Protein AF-0000000075188926 (afdb_homodimer)

Secondary structure (DSSP, 8-state):
-----PPPPSSSTTHHHHHHHHHHHHHHHHTT--EEEEHHHHHHHHT-SSPPSEEEEEES-SS--HHHHHHHHHHH-TTTEEEEE-SSTT---EEEEEEEE-TTS-EEEEEEEEE-TTGGGPPP--GGG-EEETTEEE--HHHHHHHHHHHHHHHHT-SSHHHHHHHHHHHHHHHHHHHHHHHHS-HHHHHTGGGHHHHHHTTS-HHHHHHHHHHHHHHHHH-GGGHHHHHHTT-/-----PPPPSSSTTHHHHHHHHHHHHHHHHTT--EEEEHHHHHHHHT-SSPPSEEEEEES-SS--HHHHHHHHHHH-TTTEEEEE-SSTT---EEEEEEEE-TTS-EEEEEEEEE-TTGGGPPP--GGG-EEETTEEE--HHHHHHHHHHHHHHHHT-SSHHHHHHHHHHHHHHHHHHHHHHHHS-HHHHHTGGGHHHHHHTTS-HHHHHHHHHHHHHHHHH-GGGHHHHHHTT-

Sequence (470 aa):
MSPASPVIPALGSRAVVFRAAKEVTRIFREVRYTFAILGSTACYLYGNGRLPNDVDILMSSHTCDLESMKAFLVAKSPNRFYLVDSKTPGATWKVLWYHDRGIKGKLEKTKVDILKPGVLHLPMIFSEAIVDMQGLPVVPMSILLPHKLQGWKDNMNSPITRLRSKQDDDAGDICSLLRIIFEGMSTQEQENSTYWRRFSLERFDEEFRTETERRVRMFCSKFPEQREMWKKLGWMSPASPVIPALGSRAVVFRAAKEVTRIFREVRYTFAILGSTACYLYGNGRLPNDVDILMSSHTCDLESMKAFLVAKSPNRFYLVDSKTPGATWKVLWYHDRGIKGKLEKTKVDILKPGVLHLPMIFSEAIVDMQGLPVVPMSILLPHKLQGWKDNMNSPITRLRSKQDDDAGDICSLLRIIFEGMSTQEQENSTYWRRFSLERFDEEFRTETERR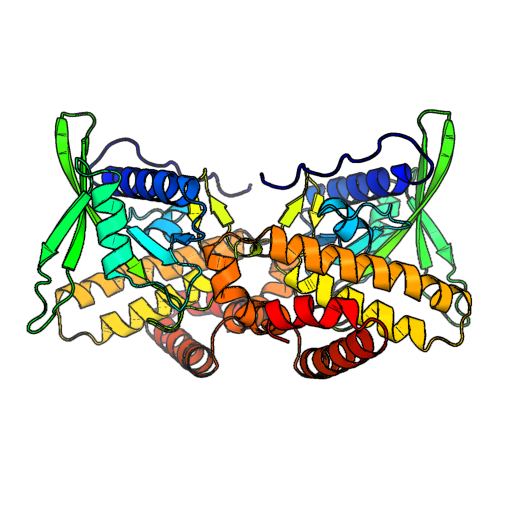VRMFCSKFPEQREMWKKLGW

Foldseek 3Di:
DQPDFADQDQDDQLSQQVVVLVLLLVQCVVVPWDKAWADPCLLVRLPQPDRDQHTEMETLDPPDDQQVSLVSSCVVPVVFKDWACDPPPPDPGTWIKGWDQGPVRDIHMGTYHYHYDPVLQQFRDDPVQWDQRPNGTHGDLLRRLLSLLSLLVVLCPDPDPVSNVCNVVSLSSNLSSLCSVLVSDDPVCLVVQLCQLVVSCVRTDPVSSVVSVVSVVVSCVVVVVCVVSVVSNND/DQPDFADQDQDDQLSQQVVVLVLLLVQCVVVPWDKAWADPCLLVRLPQPDRDQATEMETLDPPDDQQVSLVSSCVVPVVFKDWACDPPPPDPGTWIKGWDQGPVRDIHMGTYHYHYDPVLQQFRDDPVQWDQRPNGTHGDLLRRLLSLLSLLVVLCPDPDPVSNVCNVVSLSSNLSSLCSVLVSDDPVCLVVQLCQLVVSCVRTDPVSSVVSVVSVVVSCVVVVVCVVSVVSNND

InterPro domains:
  IPR043519 Nucleotidyltransferase superfamily [SSF81301] (18-86)

Solvent-accessible surface area (backbone atoms only — not comparable to full-atom values): 25146 Å² total; per-residue (Å²): 121,77,77,73,75,49,79,78,55,83,63,64,88,52,17,44,33,54,53,44,51,50,51,53,48,52,55,33,52,74,71,38,50,54,55,24,28,30,64,52,38,34,42,22,60,73,49,40,85,59,81,33,78,36,37,35,35,38,37,30,30,74,77,65,54,62,69,58,50,50,50,47,50,22,68,75,36,57,87,34,27,48,74,41,78,44,84,54,86,88,53,87,58,65,40,40,34,32,39,48,62,46,93,86,61,47,81,38,66,30,46,46,46,76,44,36,30,63,55,95,60,35,49,79,52,55,73,80,52,46,37,74,54,94,85,39,45,18,55,37,65,51,56,45,53,62,48,43,49,48,52,24,55,58,18,61,72,38,88,48,65,72,41,36,61,43,23,59,56,32,48,50,50,48,55,43,48,55,48,50,54,58,70,67,40,36,68,49,36,52,76,42,23,45,52,44,42,58,62,31,39,40,65,39,55,69,69,57,42,56,49,46,55,52,47,52,53,53,47,28,69,77,38,56,87,48,41,63,60,42,38,50,32,42,91,125,78,74,72,76,51,79,78,54,83,64,64,89,52,18,45,32,54,53,43,51,50,51,52,49,52,54,33,52,74,73,37,48,54,57,23,28,32,64,51,38,35,42,22,58,73,50,39,86,59,80,34,78,36,36,36,33,38,36,29,30,72,77,65,56,61,68,57,52,50,50,48,50,22,70,77,35,58,88,35,26,48,75,41,79,46,84,53,86,89,54,86,56,66,40,40,33,32,40,48,62,45,95,85,60,47,80,38,66,29,46,45,44,77,43,36,30,63,55,94,60,36,49,79,53,57,75,82,55,45,37,74,54,93,86,38,45,17,53,37,65,51,56,44,52,61,48,43,48,48,51,25,56,56,17,63,69,39,88,49,64,73,42,35,62,42,24,59,57,32,49,51,50,48,55,43,47,54,48,48,55,56,71,67,40,34,68,50,35,52,77,41,22,45,52,43,42,58,63,31,40,40,64,38,53,69,67,55,42,57,49,47,55,52,46,51,52,54,47,28,70,75,39,57,88,47,40,62,61,43,38,50,33,42,91

pLDDT: mean 92.43, std 9.14, range [29.17, 98.75]

Radius of gyration: 23.98 Å; Cα contacts (8 Å, |Δi|>4): 780; chains: 2; bounding box: 51×76×61 Å

Structure (mmCIF, N/CA/C/O backbone):
data_AF-0000000075188926-model_v1
#
loop_
_entity.id
_entity.type
_entity.pdbx_description
1 polymer Nucleotidyltransferase
#
loop_
_atom_site.group_PDB
_atom_site.id
_atom_site.type_symbol
_atom_site.label_atom_id
_atom_site.label_alt_id
_atom_site.label_comp_id
_atom_site.label_asym_id
_atom_site.label_entity_id
_atom_site.label_seq_id
_atom_site.pdbx_PDB_ins_code
_atom_site.Cartn_x
_atom_site.Cartn_y
_atom_site.Cartn_z
_atom_site.occupancy
_atom_site.B_iso_or_equiv
_atom_site.auth_seq_id
_atom_site.auth_comp_id
_atom_site.auth_asym_id
_atom_site.auth_atom_id
_atom_site.pdbx_PDB_model_num
ATOM 1 N N . MET A 1 1 ? -17.859 -5.285 10.992 1 29.17 1 MET A N 1
ATOM 2 C CA . MET A 1 1 ? -17.078 -6.438 11.422 1 29.17 1 MET A CA 1
ATOM 3 C C . MET A 1 1 ? -15.953 -6.727 10.43 1 29.17 1 MET A C 1
ATOM 5 O O . MET A 1 1 ? -16.172 -6.766 9.219 1 29.17 1 MET A O 1
ATOM 9 N N . SER A 1 2 ? -14.742 -6.324 10.602 1 39.19 2 SER A N 1
ATOM 10 C CA . SER A 1 2 ? -13.688 -6.766 9.695 1 39.19 2 SER A CA 1
ATOM 11 C C . SER A 1 2 ? -13.883 -8.219 9.281 1 39.19 2 SER A C 1
ATOM 13 O O . SER A 1 2 ? -14.07 -9.094 10.133 1 39.19 2 SER A O 1
ATOM 15 N N . PRO A 1 3 ? -14.453 -8.453 8.117 1 48.66 3 PRO A N 1
ATOM 16 C CA . PRO A 1 3 ? -14.688 -9.883 7.879 1 48.66 3 PRO A CA 1
ATOM 17 C C . PRO A 1 3 ? -13.633 -10.766 8.531 1 48.66 3 PRO A C 1
ATOM 19 O O . PRO A 1 3 ? -12.484 -10.344 8.703 1 48.66 3 PRO A O 1
ATOM 22 N N . ALA A 1 4 ? -14.086 -11.664 9.398 1 54.28 4 ALA A N 1
ATOM 23 C CA . ALA A 1 4 ? -13.258 -12.633 10.109 1 54.28 4 ALA A CA 1
ATOM 24 C C . ALA A 1 4 ? -12.141 -13.164 9.211 1 54.28 4 ALA A C 1
ATOM 26 O O . ALA A 1 4 ? -12.344 -13.391 8.023 1 54.28 4 ALA A O 1
ATOM 27 N N . SER A 1 5 ? -10.883 -12.938 9.562 1 78.5 5 SER A N 1
ATOM 28 C CA . SER A 1 5 ? -9.727 -13.5 8.875 1 78.5 5 SER A CA 1
ATOM 29 C C . SER A 1 5 ? -9.938 -14.977 8.555 1 78.5 5 SER A C 1
ATOM 31 O O . SER A 1 5 ? -10.414 -15.734 9.398 1 78.5 5 SER A O 1
ATOM 33 N N . PRO A 1 6 ? -9.773 -15.305 7.312 1 87.12 6 PRO A N 1
ATOM 34 C CA . PRO A 1 6 ? -9.953 -16.703 6.949 1 87.12 6 PRO A CA 1
ATOM 35 C C . PRO A 1 6 ? -9.07 -17.641 7.773 1 87.12 6 PRO A C 1
ATOM 37 O O . PRO A 1 6 ? -7.973 -17.266 8.195 1 87.12 6 PRO A O 1
ATOM 40 N N . VAL A 1 7 ? -9.586 -18.781 8.031 1 88.88 7 VAL A N 1
ATOM 41 C CA . VAL A 1 7 ? -8.82 -19.781 8.766 1 88.88 7 VAL A CA 1
ATOM 42 C C . VAL A 1 7 ? -7.922 -20.547 7.801 1 88.88 7 VAL A C 1
ATOM 44 O O . VAL A 1 7 ? -8.398 -21.125 6.824 1 88.88 7 VAL A O 1
ATOM 47 N N . ILE A 1 8 ? -6.707 -20.547 8.047 1 91.38 8 ILE A N 1
ATOM 48 C CA . ILE A 1 8 ? -5.77 -21.344 7.254 1 91.38 8 ILE A CA 1
ATOM 49 C C . ILE A 1 8 ? -5.867 -22.812 7.656 1 91.38 8 ILE A C 1
ATOM 51 O O . ILE A 1 8 ? -5.629 -23.156 8.812 1 91.38 8 ILE A O 1
ATOM 55 N N . PRO A 1 9 ? -6.188 -23.562 6.707 1 88.94 9 PRO A N 1
ATOM 56 C CA . PRO A 1 9 ? -6.367 -24.969 7.066 1 88.94 9 PRO A CA 1
ATOM 57 C C . PRO A 1 9 ? -5.059 -25.641 7.473 1 88.94 9 PRO A C 1
ATOM 59 O O . PRO A 1 9 ? -4.031 -25.453 6.82 1 88.94 9 PRO A O 1
ATOM 62 N N . ALA A 1 10 ? -5.168 -26.391 8.438 1 82 10 ALA A N 1
ATOM 63 C CA . ALA A 1 10 ? -4.012 -27.141 8.914 1 82 10 ALA A CA 1
ATOM 64 C C . ALA A 1 10 ? -4.004 -28.547 8.328 1 82 10 ALA A C 1
ATOM 66 O O . ALA A 1 10 ? -2.949 -29.188 8.234 1 82 10 ALA A O 1
ATOM 67 N N . LEU A 1 11 ? -5.238 -28.953 7.98 1 78.06 11 LEU A N 1
ATOM 68 C CA . LEU A 1 11 ? -5.406 -30.312 7.48 1 78.06 11 LEU A CA 1
ATOM 69 C C . LEU A 1 11 ? -6.16 -30.312 6.156 1 78.06 11 LEU A C 1
ATOM 71 O O . LEU A 1 11 ? -6.836 -29.344 5.82 1 78.06 11 LEU A O 1
ATOM 75 N N . GLY A 1 12 ? -6.008 -31.391 5.449 1 76.31 12 GLY A N 1
ATOM 76 C CA . GLY A 1 12 ? -6.688 -31.547 4.172 1 76.31 12 GLY A CA 1
ATOM 77 C C . GLY A 1 12 ? -5.762 -31.406 2.98 1 76.31 12 GLY A C 1
ATOM 78 O O . GLY A 1 12 ? -4.625 -30.938 3.121 1 76.31 12 GLY A O 1
ATOM 79 N N . SER A 1 13 ? -6.328 -31.75 1.878 1 74.75 13 SER A N 1
ATOM 80 C CA . SER A 1 13 ? -5.496 -31.891 0.688 1 74.75 13 SER A CA 1
ATOM 81 C C . SER A 1 13 ? -4.957 -30.547 0.228 1 74.75 13 SER A C 1
ATOM 83 O O . SER A 1 13 ? -3.926 -30.469 -0.442 1 74.75 13 SER A O 1
ATOM 85 N N . ARG A 1 14 ? -5.605 -29.469 0.741 1 89.12 14 ARG A N 1
ATOM 86 C CA . ARG A 1 14 ? -5.137 -28.203 0.214 1 89.12 14 ARG A CA 1
ATOM 87 C C . ARG A 1 14 ? -4.363 -27.422 1.273 1 89.12 14 ARG A C 1
ATOM 89 O O . ARG A 1 14 ? -3.879 -26.312 1.012 1 89.12 14 ARG A O 1
ATOM 96 N N . ALA A 1 15 ? -4.227 -28.047 2.383 1 92.81 15 ALA A N 1
ATOM 97 C CA . ALA A 1 15 ? -3.465 -27.422 3.455 1 92.81 15 ALA A CA 1
ATOM 98 C C . ALA A 1 15 ? -1.998 -27.266 3.07 1 92.81 15 ALA A C 1
ATOM 100 O O . ALA A 1 15 ? -1.325 -26.328 3.527 1 92.81 15 ALA A O 1
ATOM 101 N N . VAL A 1 16 ? -1.572 -28.172 2.186 1 95.44 16 VAL A N 1
ATOM 102 C CA . VAL A 1 16 ? -0.177 -28.188 1.76 1 95.44 16 VAL A CA 1
ATOM 103 C C . VAL A 1 16 ? 0.182 -26.875 1.071 1 95.44 16 VAL A C 1
ATOM 105 O O . VAL A 1 16 ? 1.323 -26.422 1.157 1 95.44 16 VAL A O 1
ATOM 108 N N . VAL A 1 17 ? -0.779 -26.203 0.494 1 97.44 17 VAL A N 1
ATOM 109 C CA . VAL A 1 17 ? -0.563 -24.938 -0.198 1 97.44 17 VAL A CA 1
ATOM 110 C C . VAL A 1 17 ? -0.088 -23.875 0.795 1 97.44 17 VAL A C 1
ATOM 112 O O . VAL A 1 17 ? 0.862 -23.141 0.519 1 97.44 17 VAL A O 1
ATOM 115 N N . PHE A 1 18 ? -0.63 -23.891 1.936 1 96.81 18 PHE A N 1
ATOM 116 C CA . PHE A 1 18 ? -0.297 -22.891 2.938 1 96.81 18 PHE A CA 1
ATOM 117 C C . PHE A 1 18 ? 1.01 -23.234 3.641 1 96.81 18 PHE A C 1
ATOM 119 O O . PHE A 1 18 ? 1.768 -22.344 4.031 1 96.81 18 PHE A O 1
ATOM 126 N N . ARG A 1 19 ? 1.222 -24.484 3.777 1 96.25 19 ARG A N 1
ATOM 127 C CA . ARG A 1 19 ? 2.523 -24.875 4.309 1 96.25 19 ARG A CA 1
ATOM 128 C C . ARG A 1 19 ? 3.645 -24.484 3.352 1 96.25 19 ARG A C 1
ATOM 130 O O . ARG A 1 19 ? 4.707 -24.031 3.787 1 96.25 19 ARG A O 1
ATOM 137 N N . ALA A 1 20 ? 3.357 -24.672 2.076 1 97.69 20 ALA A N 1
ATOM 138 C CA . ALA A 1 20 ? 4.316 -24.234 1.064 1 97.69 20 ALA A CA 1
ATOM 139 C C . ALA A 1 20 ? 4.535 -22.719 1.139 1 97.69 20 ALA A C 1
ATOM 141 O O . ALA A 1 20 ? 5.68 -22.25 1.132 1 97.69 20 ALA A O 1
ATOM 142 N N . ALA A 1 21 ? 3.463 -21.953 1.23 1 98.31 21 ALA A N 1
ATOM 143 C CA . ALA A 1 21 ? 3.535 -20.5 1.317 1 98.31 21 ALA A CA 1
ATOM 144 C C . ALA A 1 21 ? 4.336 -20.062 2.541 1 98.31 21 ALA A C 1
ATOM 146 O O . ALA A 1 21 ? 5.152 -19.141 2.459 1 98.31 21 ALA A O 1
ATOM 147 N N . LYS A 1 22 ? 4.125 -20.734 3.635 1 97.56 22 LYS A N 1
ATOM 148 C CA . LYS A 1 22 ? 4.828 -20.406 4.871 1 97.56 22 LYS A CA 1
ATOM 149 C C . LYS A 1 22 ? 6.32 -20.719 4.75 1 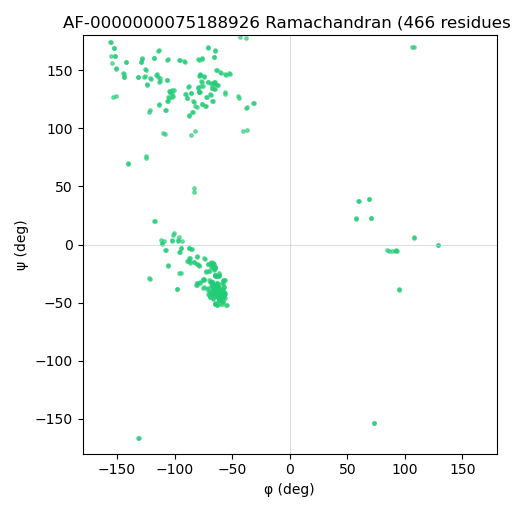97.56 22 LYS A C 1
ATOM 151 O O . LYS A 1 22 ? 7.156 -19.938 5.215 1 97.56 22 LYS A O 1
ATOM 156 N N . GLU A 1 23 ? 6.605 -21.828 4.129 1 97.81 23 GLU A N 1
ATOM 157 C CA . GLU A 1 23 ? 8.008 -22.219 3.973 1 97.81 23 GLU A CA 1
ATOM 158 C C . GLU A 1 23 ? 8.734 -21.25 3.045 1 97.81 23 GLU A C 1
ATOM 160 O O . GLU A 1 23 ? 9.867 -20.844 3.328 1 97.81 23 GLU A O 1
ATOM 165 N N . VAL A 1 24 ? 8.117 -20.875 1.964 1 98.44 24 VAL A N 1
ATOM 166 C CA . VAL A 1 24 ? 8.695 -19.891 1.052 1 98.44 24 VAL A CA 1
ATOM 167 C C . VAL A 1 24 ? 8.922 -18.578 1.791 1 98.44 24 VAL A C 1
ATOM 169 O O . VAL A 1 24 ? 9.984 -17.969 1.661 1 98.44 24 VAL A O 1
ATOM 172 N N . THR A 1 25 ? 7.949 -18.156 2.57 1 98.19 25 THR A N 1
ATOM 173 C CA . THR A 1 25 ? 8.031 -16.906 3.322 1 98.19 25 THR A CA 1
ATOM 174 C C . THR A 1 25 ? 9.188 -16.953 4.316 1 98.19 25 THR A C 1
ATOM 176 O O . THR A 1 25 ? 9.961 -16 4.41 1 98.19 25 THR A O 1
ATOM 179 N N . ARG A 1 26 ? 9.266 -18.031 4.988 1 97.88 26 ARG A N 1
ATOM 180 C CA . ARG A 1 26 ? 10.359 -18.188 5.941 1 97.88 26 ARG A CA 1
ATOM 181 C C . ARG A 1 26 ? 11.711 -18.062 5.246 1 97.88 26 ARG A C 1
ATOM 183 O O . ARG A 1 26 ? 12.57 -17.297 5.695 1 97.88 26 ARG A O 1
ATOM 190 N N . ILE A 1 27 ? 11.883 -18.75 4.184 1 97.94 27 ILE A N 1
ATOM 191 C CA . ILE A 1 27 ? 13.164 -18.797 3.48 1 97.94 27 ILE A CA 1
ATOM 192 C C . ILE A 1 27 ? 13.5 -17.406 2.934 1 97.94 27 ILE A C 1
ATOM 194 O O . ILE A 1 27 ? 14.609 -16.906 3.148 1 97.94 27 ILE A O 1
ATOM 198 N N . PHE A 1 28 ? 12.602 -16.781 2.254 1 95.44 28 PHE A N 1
ATOM 199 C CA . PHE A 1 28 ? 12.875 -15.492 1.618 1 95.44 28 PHE A CA 1
ATOM 200 C C . PHE A 1 28 ? 13.078 -14.406 2.664 1 95.44 28 PHE A C 1
ATOM 202 O O . PHE A 1 28 ? 13.867 -13.484 2.461 1 95.44 28 PHE A O 1
ATOM 209 N N . ARG A 1 29 ? 12.344 -14.484 3.75 1 93.06 29 ARG A N 1
ATOM 210 C CA . ARG A 1 29 ? 12.555 -13.523 4.828 1 93.06 29 ARG A CA 1
ATOM 211 C C . ARG A 1 29 ? 13.953 -13.664 5.422 1 93.06 29 ARG A C 1
ATOM 213 O O . ARG A 1 29 ? 14.594 -12.672 5.766 1 93.06 29 ARG A O 1
ATOM 220 N N . GLU A 1 30 ? 14.375 -14.883 5.547 1 94 30 GLU A N 1
ATOM 221 C CA . GLU A 1 30 ? 15.711 -15.148 6.086 1 94 30 GLU A CA 1
ATOM 222 C C . GLU A 1 30 ? 16.781 -14.445 5.27 1 94 30 GLU A C 1
ATOM 224 O O . GLU A 1 30 ? 17.781 -13.977 5.824 1 94 30 GLU A O 1
ATOM 229 N N . VAL A 1 31 ? 16.594 -14.383 4.023 1 91.5 31 VAL A N 1
ATOM 230 C CA . VAL A 1 31 ? 17.609 -13.773 3.174 1 91.5 31 VAL A CA 1
ATOM 231 C C . VAL A 1 31 ? 17.172 -12.367 2.773 1 91.5 31 VAL A C 1
ATOM 233 O O . VAL A 1 31 ? 17.75 -11.758 1.871 1 91.5 31 VAL A O 1
ATOM 236 N N . ARG A 1 32 ? 16.031 -11.859 3.252 1 88.38 32 ARG A N 1
ATOM 237 C CA . ARG A 1 32 ? 15.516 -10.5 3.084 1 88.38 32 ARG A CA 1
ATOM 238 C C . ARG A 1 32 ? 15.102 -10.25 1.637 1 88.38 32 ARG A C 1
ATOM 240 O O . ARG A 1 32 ? 15.445 -9.219 1.058 1 88.38 32 ARG A O 1
ATOM 247 N N . TYR A 1 33 ? 14.516 -11.266 1.05 1 91.81 33 TYR A N 1
ATOM 248 C CA . TYR A 1 33 ? 13.875 -11.078 -0.251 1 91.81 33 TYR A CA 1
ATOM 249 C C . TYR A 1 33 ? 12.445 -10.586 -0.095 1 91.81 33 TYR A C 1
ATOM 251 O O . TYR A 1 33 ? 11.688 -11.109 0.729 1 91.81 33 TYR A O 1
ATOM 259 N N . THR A 1 34 ? 12.211 -9.555 -0.835 1 95.31 34 THR A N 1
ATOM 260 C CA . THR A 1 34 ? 10.852 -9.023 -0.834 1 95.31 34 THR A CA 1
ATOM 261 C C . THR A 1 34 ? 10.008 -9.695 -1.913 1 95.31 34 THR A C 1
ATOM 263 O O . THR A 1 34 ? 10.422 -9.766 -3.074 1 95.31 34 THR A O 1
ATOM 266 N N . PHE A 1 35 ? 8.93 -10.211 -1.496 1 96.94 35 PHE A N 1
ATOM 267 C CA . PHE A 1 35 ? 8 -10.867 -2.408 1 96.94 35 PHE A CA 1
ATOM 268 C C . PHE A 1 35 ? 6.574 -10.797 -1.874 1 96.94 35 PHE A C 1
ATOM 270 O O . PHE A 1 35 ? 6.352 -10.375 -0.74 1 96.94 35 PHE A O 1
ATOM 277 N N . ALA A 1 36 ? 5.613 -11.156 -2.729 1 98.25 36 ALA A N 1
ATOM 278 C CA . ALA A 1 36 ? 4.219 -11.219 -2.303 1 98.25 36 ALA A CA 1
ATOM 279 C C . ALA A 1 36 ? 3.488 -12.375 -2.973 1 98.25 36 ALA A C 1
ATOM 281 O O . ALA A 1 36 ? 3.754 -12.703 -4.133 1 98.25 36 ALA A O 1
ATOM 282 N N . ILE A 1 37 ? 2.617 -12.938 -2.201 1 98.69 37 ILE A N 1
ATOM 283 C CA . ILE A 1 37 ? 1.761 -14.008 -2.699 1 98.69 37 ILE A CA 1
ATOM 284 C C . ILE A 1 37 ? 0.603 -13.414 -3.498 1 98.69 37 ILE A C 1
ATOM 286 O O . ILE A 1 37 ? 0.026 -12.398 -3.102 1 98.69 37 ILE A O 1
ATOM 290 N N . LEU A 1 38 ? 0.283 -13.953 -4.629 1 98.31 38 LEU A N 1
ATOM 291 C CA . LEU A 1 38 ? -0.864 -13.547 -5.434 1 98.31 38 LEU A CA 1
ATOM 292 C C . LEU A 1 38 ? -1.683 -14.758 -5.867 1 98.31 38 LEU A C 1
ATOM 294 O O . LEU A 1 38 ? -1.604 -15.82 -5.242 1 98.31 38 LEU A O 1
ATOM 298 N N . GLY A 1 39 ? -2.582 -14.625 -6.789 1 97.25 39 GLY A N 1
ATOM 299 C CA . GLY A 1 39 ? -3.379 -15.742 -7.262 1 97.25 39 GLY A CA 1
ATOM 300 C C . GLY A 1 39 ? -4.438 -16.188 -6.27 1 97.25 39 GLY A C 1
ATOM 301 O O . GLY A 1 39 ? -4.914 -15.383 -5.465 1 97.25 39 GLY A O 1
ATOM 302 N N . SER A 1 40 ? -4.789 -17.469 -6.387 1 96.5 40 SER A N 1
ATOM 303 C CA . SER A 1 40 ? -5.902 -18.016 -5.613 1 96.5 40 SER A CA 1
ATOM 304 C C . SER A 1 40 ? -5.562 -18.078 -4.129 1 96.5 40 SER A C 1
ATOM 306 O O . SER A 1 40 ? -6.445 -17.938 -3.277 1 96.5 40 SER A O 1
ATOM 308 N N . THR A 1 41 ? -4.309 -18.281 -3.857 1 97.69 41 THR A N 1
ATOM 309 C CA . THR A 1 41 ? -3.91 -18.312 -2.455 1 97.69 41 THR A CA 1
ATOM 310 C C . THR A 1 41 ? -4.145 -16.938 -1.808 1 97.69 41 THR A C 1
ATOM 312 O O . THR A 1 41 ? -4.672 -16.859 -0.695 1 97.69 41 THR A O 1
ATOM 315 N N . ALA A 1 42 ? -3.791 -15.906 -2.508 1 98.19 42 ALA A N 1
ATOM 316 C CA . ALA A 1 42 ? -4.07 -14.562 -2.014 1 98.19 42 ALA A CA 1
ATOM 317 C C . ALA A 1 42 ? -5.574 -14.344 -1.854 1 98.19 42 ALA A C 1
ATOM 319 O O . ALA A 1 42 ? -6.02 -13.773 -0.856 1 98.19 42 ALA A O 1
ATOM 320 N N . CYS A 1 43 ? -6.34 -14.828 -2.812 1 97.75 43 CYS A N 1
ATOM 321 C CA . CYS A 1 43 ? -7.789 -14.703 -2.725 1 97.75 43 CYS A CA 1
ATOM 322 C C . CYS A 1 43 ? -8.312 -15.312 -1.434 1 97.75 43 CYS A C 1
ATOM 324 O O . CYS A 1 43 ? -9.125 -14.703 -0.737 1 97.75 43 CYS A O 1
ATOM 326 N N . TYR A 1 44 ? -7.848 -16.438 -1.146 1 97.56 44 TYR A N 1
ATOM 327 C CA . TYR A 1 44 ? -8.289 -17.125 0.064 1 97.56 44 TYR A CA 1
ATOM 328 C C . TYR A 1 44 ? -7.926 -16.328 1.309 1 97.56 44 TYR A C 1
ATOM 330 O O . TYR A 1 44 ? -8.75 -16.156 2.209 1 97.56 44 TYR A O 1
ATOM 338 N N . LEU A 1 45 ? -6.762 -15.844 1.314 1 97.19 45 LEU A N 1
ATOM 339 C CA . LEU A 1 45 ? -6.277 -15.117 2.486 1 97.19 45 LEU A CA 1
ATOM 340 C C . LEU A 1 45 ? -7.078 -13.844 2.707 1 97.19 45 LEU A C 1
ATOM 342 O O . LEU A 1 45 ? -7.219 -13.383 3.844 1 97.19 45 LEU A O 1
ATOM 346 N N . TYR A 1 46 ? -7.648 -13.312 1.616 1 96.88 46 TYR A N 1
ATOM 347 C CA . TYR A 1 46 ? -8.477 -12.117 1.73 1 96.88 46 TYR A CA 1
ATOM 348 C C . TYR A 1 46 ? -9.898 -12.469 2.146 1 96.88 46 TYR A C 1
ATOM 350 O O . TYR A 1 46 ? -10.695 -11.594 2.479 1 96.88 46 TYR A O 1
ATOM 358 N N . GLY A 1 47 ? -10.219 -13.766 2.033 1 95.88 47 GLY A N 1
ATOM 359 C CA . GLY A 1 47 ? -11.523 -14.148 2.543 1 95.88 47 GLY A CA 1
ATOM 360 C C . GLY A 1 47 ? -12.352 -14.938 1.544 1 95.88 47 GLY A C 1
ATOM 361 O O . GLY A 1 47 ? -13.492 -15.297 1.824 1 95.88 47 GLY A O 1
ATOM 362 N N . ASN A 1 48 ? -11.734 -15.141 0.36 1 95 48 ASN A N 1
ATOM 363 C CA . ASN A 1 48 ? -12.398 -16.031 -0.589 1 95 48 ASN A CA 1
ATOM 364 C C . ASN A 1 48 ? -12.523 -17.453 -0.041 1 95 48 ASN A C 1
ATOM 366 O O . ASN A 1 48 ? -11.57 -17.969 0.54 1 95 48 ASN A O 1
ATOM 370 N N . GLY A 1 49 ? -13.609 -18.094 -0.203 1 90.88 49 GLY A N 1
ATOM 371 C CA . GLY A 1 49 ? -13.906 -19.391 0.387 1 90.88 49 GLY A CA 1
ATOM 372 C C . GLY A 1 49 ? -13.25 -20.531 -0.351 1 90.88 49 GLY A C 1
ATOM 373 O O . GLY A 1 49 ? -13.102 -21.625 0.198 1 90.88 49 GLY A O 1
ATOM 374 N N . ARG A 1 50 ? -12.852 -20.312 -1.542 1 91.81 50 ARG A N 1
ATOM 375 C CA . ARG A 1 50 ? -12.281 -21.391 -2.344 1 91.81 50 ARG A CA 1
ATOM 376 C C . ARG A 1 50 ? -10.836 -21.656 -1.946 1 91.81 50 ARG A C 1
ATOM 378 O O . ARG A 1 50 ? -10.016 -20.75 -1.917 1 91.81 50 ARG A O 1
ATOM 385 N N . LEU A 1 51 ? -10.578 -22.875 -1.746 1 93.38 51 LEU A N 1
ATOM 386 C CA . LEU A 1 51 ? -9.211 -23.25 -1.4 1 93.38 51 LEU A CA 1
ATOM 387 C C . LEU A 1 51 ? -8.312 -23.234 -2.633 1 93.38 51 LEU A C 1
ATOM 389 O O . LEU A 1 51 ? -8.719 -23.672 -3.713 1 93.38 51 LEU A O 1
ATOM 393 N N . PRO A 1 52 ? -7.141 -22.703 -2.498 1 95.38 52 PRO A N 1
ATOM 394 C CA . PRO A 1 52 ? -6.211 -22.594 -3.627 1 95.38 52 PRO A CA 1
ATOM 395 C C . PRO A 1 52 ? -5.551 -23.938 -3.969 1 95.38 52 PRO A C 1
ATOM 397 O O . PRO A 1 52 ? -5.523 -24.844 -3.137 1 95.38 52 PRO A O 1
ATOM 400 N N . ASN A 1 53 ? -5.043 -24 -5.199 1 92.75 53 ASN A N 1
ATOM 401 C CA . ASN A 1 53 ? -4.41 -25.219 -5.684 1 92.75 53 ASN A CA 1
ATOM 402 C C . ASN A 1 53 ? -2.893 -25.078 -5.738 1 92.75 53 ASN A C 1
ATOM 404 O O . ASN A 1 53 ? -2.18 -26.078 -5.855 1 92.75 53 ASN A O 1
ATOM 408 N N . ASP A 1 54 ? -2.434 -23.906 -5.707 1 96.12 54 ASP A N 1
ATOM 409 C CA . ASP A 1 54 ? -1 -23.656 -5.832 1 96.12 54 ASP A CA 1
ATOM 410 C C . ASP A 1 54 ? -0.616 -22.328 -5.199 1 96.12 54 ASP A C 1
ATOM 412 O O . ASP A 1 54 ? -1.458 -21.656 -4.605 1 96.12 54 ASP A O 1
ATOM 416 N N . VAL A 1 55 ? 0.622 -22.047 -5.152 1 98.06 55 VAL A N 1
ATOM 417 C CA . VAL A 1 55 ? 1.144 -20.797 -4.629 1 98.06 55 VAL A CA 1
ATOM 418 C C . VAL A 1 55 ? 1.791 -20 -5.758 1 98.06 55 VAL A C 1
ATOM 420 O O . VAL A 1 55 ? 2.693 -20.484 -6.438 1 98.06 55 VAL A O 1
ATOM 423 N N . ASP A 1 56 ? 1.341 -18.859 -6.027 1 97.81 56 ASP A N 1
ATOM 424 C CA . ASP A 1 56 ? 1.983 -17.906 -6.93 1 97.81 56 ASP A CA 1
ATOM 425 C C . ASP A 1 56 ? 2.686 -16.797 -6.148 1 97.81 56 ASP A C 1
ATOM 427 O O . ASP A 1 56 ? 2.098 -16.188 -5.246 1 97.81 56 ASP A O 1
ATOM 431 N N . ILE A 1 57 ? 3.873 -16.531 -6.496 1 97.75 57 ILE A N 1
ATOM 432 C CA . ILE A 1 57 ? 4.652 -15.516 -5.797 1 97.75 57 ILE A CA 1
ATOM 433 C C . ILE A 1 57 ? 5.148 -14.469 -6.797 1 97.75 57 ILE A C 1
ATOM 435 O O . ILE A 1 57 ? 5.566 -14.812 -7.906 1 97.75 57 ILE A O 1
ATOM 439 N N . LEU A 1 58 ? 5.086 -13.227 -6.445 1 97.44 58 LEU A N 1
ATOM 440 C CA . LEU A 1 58 ? 5.645 -12.102 -7.195 1 97.44 58 LEU A CA 1
ATOM 441 C C . LEU A 1 58 ? 6.875 -11.539 -6.488 1 97.44 58 LEU A C 1
ATOM 443 O O . LEU A 1 58 ? 6.77 -11.023 -5.371 1 97.44 58 LEU A O 1
ATOM 447 N N . MET A 1 59 ? 8 -11.641 -7.125 1 95.94 59 MET A N 1
ATOM 448 C CA . MET A 1 59 ? 9.234 -11.07 -6.574 1 95.94 59 MET A CA 1
ATOM 449 C C . MET A 1 59 ? 9.273 -9.562 -6.781 1 95.94 59 MET A C 1
ATOM 451 O O . MET A 1 59 ? 8.758 -9.055 -7.777 1 95.94 59 MET A O 1
ATOM 455 N N . SER A 1 60 ? 9.875 -8.883 -5.82 1 92.94 60 SER A N 1
ATOM 456 C CA . SER A 1 60 ? 10.094 -7.445 -5.957 1 92.94 60 SER A CA 1
ATOM 457 C C . SER A 1 60 ? 11.359 -7.152 -6.766 1 92.94 60 SER A C 1
ATOM 459 O O . SER A 1 60 ? 12.211 -6.383 -6.332 1 92.94 60 SER A O 1
ATOM 461 N N . SER A 1 61 ? 11.539 -7.816 -7.84 1 90.81 61 SER A N 1
ATOM 462 C CA . SER A 1 61 ? 12.719 -7.648 -8.68 1 90.81 61 SER A CA 1
ATOM 463 C C . SER A 1 61 ? 12.414 -7.957 -10.141 1 90.81 61 SER A C 1
ATOM 465 O O . SER A 1 61 ? 11.984 -9.062 -10.469 1 90.81 61 SER A O 1
ATOM 467 N N . HIS A 1 62 ? 12.773 -7.008 -10.953 1 85.75 62 HIS A N 1
ATOM 468 C CA . HIS A 1 62 ? 12.617 -7.195 -12.391 1 85.75 62 HIS A CA 1
ATOM 469 C C . HIS A 1 62 ? 13.758 -8.023 -12.969 1 85.75 62 HIS A C 1
ATOM 471 O O . HIS A 1 62 ? 13.641 -8.57 -14.062 1 85.75 62 HIS A O 1
ATOM 477 N N . THR A 1 63 ? 14.805 -8.141 -12.234 1 84.44 63 THR A N 1
ATOM 478 C CA . THR A 1 63 ? 16 -8.727 -12.82 1 84.44 63 THR A CA 1
ATOM 479 C C . THR A 1 63 ? 16.297 -10.094 -12.211 1 84.44 63 THR A C 1
ATOM 481 O O . THR A 1 63 ? 17.266 -10.758 -12.602 1 84.44 63 THR A O 1
ATOM 484 N N . CYS A 1 64 ? 15.461 -10.477 -11.352 1 86.56 64 CYS A N 1
ATOM 485 C CA . CYS A 1 64 ? 15.742 -11.766 -10.727 1 86.56 64 CYS A CA 1
ATOM 486 C C . CYS A 1 64 ? 15.656 -12.898 -11.742 1 86.56 64 CYS A C 1
ATOM 488 O O . CYS A 1 64 ? 14.836 -12.852 -12.656 1 86.56 64 CYS A O 1
ATOM 490 N N . ASP A 1 65 ? 16.562 -13.82 -11.625 1 91.38 65 ASP A N 1
ATOM 491 C CA . ASP A 1 65 ? 16.516 -15.055 -12.406 1 91.38 65 ASP A CA 1
ATOM 492 C C . ASP A 1 65 ? 15.617 -16.094 -11.758 1 91.38 65 ASP A C 1
ATOM 494 O O . ASP A 1 65 ? 15.977 -16.672 -10.727 1 91.38 65 ASP A O 1
ATOM 498 N N . LEU A 1 66 ? 14.586 -16.406 -12.391 1 93.62 66 LEU A N 1
ATOM 499 C CA . LEU A 1 66 ? 13.547 -17.25 -11.812 1 93.62 66 LEU A CA 1
ATOM 500 C C . LEU A 1 66 ? 14.078 -18.656 -11.57 1 93.62 66 LEU A C 1
ATOM 502 O O . LEU A 1 66 ? 13.75 -19.297 -10.562 1 93.62 66 LEU A O 1
ATOM 506 N N . GLU A 1 67 ? 14.891 -19.188 -12.484 1 95.62 67 GLU A N 1
ATOM 507 C CA . GLU A 1 67 ? 15.453 -20.531 -12.312 1 95.62 67 GLU A CA 1
ATOM 508 C C . GLU A 1 67 ? 16.391 -20.578 -11.109 1 95.62 67 GLU A C 1
ATOM 510 O O . GLU A 1 67 ? 16.391 -21.547 -10.359 1 95.62 67 GLU A O 1
ATOM 515 N N . SER A 1 68 ? 17.094 -19.5 -10.984 1 94.81 68 SER A N 1
ATOM 516 C CA . SER A 1 68 ? 18 -19.422 -9.836 1 94.81 68 SER A CA 1
ATOM 517 C C . SER A 1 68 ? 17.219 -19.359 -8.531 1 94.81 68 SER A C 1
ATOM 519 O O . SER A 1 68 ? 17.641 -19.906 -7.512 1 94.81 68 SER A O 1
ATOM 521 N N . MET A 1 69 ? 16.109 -18.703 -8.523 1 95.12 69 MET A N 1
ATOM 522 C CA . MET A 1 69 ? 15.273 -18.594 -7.324 1 95.12 69 MET A CA 1
ATOM 523 C C . MET A 1 69 ? 14.688 -19.953 -6.949 1 95.12 69 MET A C 1
ATOM 525 O O . MET A 1 69 ? 14.633 -20.312 -5.77 1 95.12 69 MET A O 1
ATOM 529 N N . LYS A 1 70 ? 14.266 -20.656 -7.957 1 97.75 70 LYS A N 1
ATOM 530 C CA . LYS A 1 70 ? 13.758 -22 -7.715 1 97.75 70 LYS A CA 1
ATOM 531 C C . LYS A 1 70 ? 14.836 -22.891 -7.113 1 97.75 70 LYS A C 1
ATOM 533 O O . LYS A 1 70 ? 14.594 -23.594 -6.125 1 97.75 70 LYS A O 1
ATOM 538 N N . ALA A 1 71 ? 15.969 -22.812 -7.75 1 97.56 71 ALA A N 1
ATOM 539 C CA . ALA A 1 71 ? 17.094 -23.609 -7.266 1 97.56 71 ALA A CA 1
ATOM 540 C C . ALA A 1 71 ? 17.453 -23.234 -5.832 1 97.56 71 ALA A C 1
ATOM 542 O O . ALA A 1 71 ? 17.828 -24.094 -5.035 1 97.56 71 ALA A O 1
ATOM 543 N N . PHE A 1 72 ? 17.359 -21.984 -5.555 1 97.12 72 PHE A N 1
ATOM 544 C CA . PHE A 1 72 ? 17.656 -21.469 -4.227 1 97.12 72 PHE A CA 1
ATOM 545 C C . PHE A 1 72 ? 16.734 -22.094 -3.184 1 97.12 72 PHE A C 1
ATOM 547 O O . PHE A 1 72 ? 17.188 -22.516 -2.117 1 97.12 72 PHE A O 1
ATOM 554 N N . LEU A 1 73 ? 15.438 -22.141 -3.469 1 98.31 73 LEU A N 1
ATOM 555 C CA . LEU A 1 73 ? 14.461 -22.734 -2.555 1 98.31 73 LEU A CA 1
ATOM 556 C C . LEU A 1 73 ? 14.758 -24.219 -2.328 1 98.31 73 LEU A C 1
ATOM 558 O O . LEU A 1 73 ? 14.695 -24.703 -1.195 1 98.31 73 LEU A O 1
ATOM 562 N N . VAL A 1 74 ? 15.102 -24.859 -3.404 1 98.62 74 VAL A N 1
ATOM 563 C CA . VAL A 1 74 ? 15.438 -26.281 -3.303 1 98.62 74 VAL A CA 1
ATOM 564 C C . VAL A 1 74 ? 16.672 -26.453 -2.41 1 98.62 74 VAL A C 1
ATOM 566 O O . VAL A 1 74 ? 16.688 -27.328 -1.551 1 98.62 74 VAL A O 1
ATOM 569 N N . ALA A 1 75 ? 17.625 -25.641 -2.6 1 98.44 75 ALA A N 1
ATOM 570 C CA . ALA A 1 75 ? 18.859 -25.719 -1.823 1 98.44 75 ALA A CA 1
ATOM 571 C C . ALA A 1 75 ? 18.594 -25.453 -0.345 1 98.44 75 ALA A C 1
ATOM 573 O O . ALA A 1 75 ? 19.219 -26.062 0.527 1 98.44 75 ALA A O 1
ATOM 574 N N . LYS A 1 76 ? 17.766 -24.516 -0.006 1 98.06 76 LYS A N 1
ATOM 575 C CA . LYS A 1 76 ? 17.5 -24.109 1.369 1 98.06 76 LYS A CA 1
ATOM 576 C C . LYS A 1 76 ? 16.625 -25.125 2.096 1 98.06 76 LYS A C 1
ATOM 578 O O . LYS A 1 76 ? 16.688 -25.25 3.32 1 98.06 76 LYS A O 1
ATOM 583 N N . SER A 1 77 ? 15.781 -25.812 1.351 1 98 77 SER A N 1
ATOM 584 C CA . SER A 1 77 ? 14.922 -26.844 1.92 1 98 77 SER A CA 1
ATOM 585 C C . SER A 1 77 ? 14.805 -28.047 0.979 1 98 77 SER A C 1
ATOM 587 O O . SER A 1 77 ? 13.719 -28.344 0.48 1 98 77 SER A O 1
ATOM 589 N N . PRO A 1 78 ? 15.875 -28.781 0.823 1 97.44 78 PRO A N 1
ATOM 590 C CA . PRO A 1 78 ? 15.93 -29.859 -0.167 1 97.44 78 PRO A CA 1
ATOM 591 C C . PRO A 1 78 ? 14.953 -31 0.135 1 97.44 78 PRO A C 1
ATOM 593 O O . PRO A 1 78 ? 14.586 -31.75 -0.766 1 97.44 78 PRO A O 1
ATOM 596 N N . ASN A 1 79 ? 14.523 -31.062 1.366 1 96.56 79 ASN A N 1
ATOM 597 C CA . ASN A 1 79 ? 13.594 -32.125 1.729 1 96.56 79 ASN A CA 1
ATOM 598 C C . ASN A 1 79 ? 12.148 -31.703 1.475 1 96.56 79 ASN A C 1
ATOM 600 O O . ASN A 1 79 ? 11.234 -32.531 1.614 1 96.56 79 ASN A O 1
ATOM 604 N N . ARG A 1 80 ? 11.969 -30.453 1.038 1 97.75 80 ARG A N 1
ATOM 605 C CA . ARG A 1 80 ? 10.609 -29.953 0.876 1 97.75 80 ARG A CA 1
ATOM 606 C C . ARG A 1 80 ? 10.352 -29.5 -0.559 1 97.75 80 ARG A C 1
ATOM 608 O O . ARG A 1 80 ? 9.219 -29.531 -1.035 1 97.75 80 ARG A O 1
ATOM 615 N N . PHE A 1 81 ? 11.414 -29.078 -1.191 1 98.69 81 PHE A N 1
ATOM 616 C CA . PHE A 1 81 ? 11.258 -28.547 -2.545 1 98.69 81 PHE A CA 1
ATOM 617 C C . PHE A 1 81 ? 12 -29.422 -3.547 1 98.69 81 PHE A C 1
ATOM 619 O O . PHE A 1 81 ? 13.055 -29.984 -3.23 1 98.69 81 PHE A O 1
ATOM 626 N N . TYR A 1 82 ? 11.461 -29.531 -4.715 1 98.31 82 TYR A N 1
ATOM 627 C CA . TYR A 1 82 ? 12.141 -30.203 -5.812 1 98.31 82 TYR A CA 1
ATOM 628 C C . TYR A 1 82 ? 11.695 -29.641 -7.156 1 98.31 82 TYR A C 1
ATOM 630 O O . TYR A 1 82 ? 10.664 -28.969 -7.246 1 98.31 82 TYR A O 1
ATOM 638 N N . LEU A 1 83 ? 12.453 -29.875 -8.172 1 98.06 83 LEU A N 1
ATOM 639 C CA . LEU A 1 83 ? 12.18 -29.375 -9.516 1 98.06 83 LEU A CA 1
ATOM 640 C C . LEU A 1 83 ? 11.844 -30.531 -10.461 1 98.06 83 LEU A C 1
ATOM 642 O O . LEU A 1 83 ? 12.438 -31.594 -10.383 1 98.06 83 LEU A O 1
ATOM 646 N N . VAL A 1 84 ? 10.906 -30.266 -11.289 1 97.25 84 VAL A N 1
ATOM 647 C CA . VAL A 1 84 ? 10.531 -31.203 -12.336 1 97.25 84 VAL A CA 1
ATOM 648 C C . VAL A 1 84 ? 10.578 -30.516 -13.695 1 97.25 84 VAL A C 1
ATOM 650 O O . VAL A 1 84 ? 10.336 -29.312 -13.797 1 97.25 84 VAL A O 1
ATOM 653 N N . ASP A 1 85 ? 10.844 -31.266 -14.758 1 94.5 85 ASP A N 1
ATOM 654 C CA . ASP A 1 85 ? 10.844 -30.703 -16.109 1 94.5 85 ASP A CA 1
ATOM 655 C C . ASP A 1 85 ? 9.445 -30.25 -16.5 1 94.5 85 ASP A C 1
ATOM 657 O O . ASP A 1 85 ? 8.453 -30.906 -16.188 1 94.5 85 ASP A O 1
ATOM 661 N N . SER A 1 86 ? 9.422 -29.062 -17.141 1 92.12 86 SER A N 1
ATOM 662 C CA . SER A 1 86 ? 8.148 -28.609 -17.688 1 92.12 86 SER A CA 1
ATOM 663 C C . SER A 1 86 ? 7.59 -29.594 -18.703 1 92.12 86 SER A C 1
ATOM 665 O O . SER A 1 86 ? 8.344 -30.188 -19.469 1 92.12 86 SER A O 1
ATOM 667 N N . LYS A 1 87 ? 6.344 -29.672 -18.766 1 87.75 87 LYS A N 1
ATOM 668 C CA . LYS A 1 87 ? 5.691 -30.516 -19.766 1 87.75 87 LYS A CA 1
ATOM 669 C C . LYS A 1 87 ? 5.48 -29.781 -21.078 1 87.75 87 LYS A C 1
ATOM 671 O O . LYS A 1 87 ? 5.094 -30.391 -22.078 1 87.75 87 LYS A O 1
ATOM 676 N N . THR A 1 88 ? 5.688 -28.453 -21.031 1 85.12 88 THR A N 1
ATOM 677 C CA . THR A 1 88 ? 5.559 -27.641 -22.25 1 85.12 88 THR A CA 1
ATOM 678 C C . THR A 1 88 ? 6.66 -28 -23.234 1 85.12 88 THR A C 1
ATOM 680 O O . THR A 1 88 ? 7.844 -27.875 -22.922 1 85.12 88 THR A O 1
ATOM 683 N N . PRO A 1 89 ? 6.219 -28.406 -24.469 1 87.31 89 PRO A N 1
ATOM 684 C CA . PRO A 1 89 ? 7.234 -28.781 -25.453 1 87.31 89 PRO A CA 1
ATOM 685 C C . PRO A 1 89 ? 8.25 -27.672 -25.719 1 87.31 89 PRO A C 1
ATOM 687 O O . PRO A 1 89 ? 7.859 -26.516 -25.938 1 87.31 89 PRO A O 1
ATOM 690 N N . GLY A 1 90 ? 9.469 -27.922 -25.672 1 90.31 90 GLY A N 1
ATOM 691 C CA . GLY A 1 90 ? 10.516 -26.969 -25.984 1 90.31 90 GLY A CA 1
ATOM 692 C C . GLY A 1 90 ? 10.914 -26.109 -24.812 1 90.31 90 GLY A C 1
ATOM 693 O O . GLY A 1 90 ? 11.859 -25.312 -24.891 1 90.31 90 GLY A O 1
ATOM 694 N N . ALA A 1 91 ? 10.156 -26.312 -23.766 1 88.94 91 ALA A N 1
ATOM 695 C CA . ALA A 1 91 ? 10.469 -25.516 -22.594 1 88.94 91 ALA A CA 1
ATOM 696 C C . ALA A 1 91 ? 11.773 -25.969 -21.953 1 88.94 91 ALA A C 1
ATOM 698 O O . ALA A 1 91 ? 12.062 -27.156 -21.891 1 88.94 91 ALA A O 1
ATOM 699 N N . THR A 1 92 ? 12.578 -24.969 -21.5 1 90.5 92 THR A N 1
ATOM 700 C CA . THR A 1 92 ? 13.844 -25.266 -20.828 1 90.5 92 THR A CA 1
ATOM 701 C C . THR A 1 92 ? 13.75 -24.984 -19.344 1 90.5 92 THR A C 1
ATOM 703 O O . THR A 1 92 ? 14.688 -25.266 -18.594 1 90.5 92 THR A O 1
ATOM 706 N N . TRP A 1 93 ? 12.594 -24.438 -18.938 1 91.44 93 TRP A N 1
ATOM 707 C CA . TRP A 1 93 ? 12.461 -24.109 -17.516 1 91.44 93 TRP A CA 1
ATOM 708 C C . TRP A 1 93 ? 11.867 -25.281 -16.734 1 91.44 93 TRP A C 1
ATOM 710 O O . TRP A 1 93 ? 11.258 -26.188 -17.328 1 91.44 93 TRP A O 1
ATOM 720 N N . LYS A 1 94 ? 12.102 -25.328 -15.445 1 95.81 94 LYS A N 1
ATOM 721 C CA . LYS A 1 94 ? 11.594 -26.375 -14.562 1 95.81 94 LYS A CA 1
ATOM 722 C C . LYS A 1 94 ? 10.453 -25.859 -13.688 1 95.81 94 LYS A C 1
ATOM 724 O O . LYS A 1 94 ? 10.273 -24.641 -13.539 1 95.81 94 LYS A O 1
ATOM 729 N N . VAL A 1 95 ? 9.734 -26.781 -13.234 1 97.25 95 VAL A N 1
ATOM 730 C CA . VAL A 1 95 ? 8.602 -26.484 -12.359 1 97.25 95 VAL A CA 1
ATOM 731 C C . VAL A 1 95 ? 8.969 -26.812 -10.914 1 97.25 95 VAL A C 1
ATOM 733 O O . VAL A 1 95 ? 9.508 -27.875 -10.625 1 97.25 95 VAL A O 1
ATOM 736 N N . LEU A 1 96 ? 8.711 -25.859 -10.031 1 98.5 96 LEU A N 1
ATOM 737 C CA . LEU A 1 96 ? 9.016 -26.031 -8.609 1 98.5 96 LEU A CA 1
ATOM 738 C C . LEU A 1 96 ? 7.832 -26.625 -7.863 1 98.5 96 LEU A C 1
ATOM 740 O O . LEU A 1 96 ? 6.703 -26.156 -8 1 98.5 96 LEU A O 1
ATOM 744 N N . TRP A 1 97 ? 8.133 -27.672 -7.109 1 98.5 97 TRP A N 1
ATOM 745 C CA . TRP A 1 97 ? 7.129 -28.344 -6.285 1 98.5 97 TRP A CA 1
ATOM 746 C C . TRP A 1 97 ? 7.523 -28.312 -4.812 1 98.5 97 TRP A C 1
ATOM 748 O O . TRP A 1 97 ? 8.711 -28.375 -4.484 1 98.5 97 TRP A O 1
ATOM 758 N N . TYR A 1 98 ? 6.598 -28.156 -4.004 1 98.12 98 TYR A N 1
ATOM 759 C CA . TYR A 1 98 ? 6.699 -28.359 -2.564 1 98.12 98 TYR A CA 1
ATOM 760 C C . TYR A 1 98 ? 5.988 -29.641 -2.146 1 98.12 98 TYR A C 1
ATOM 762 O O . TYR A 1 98 ? 4.922 -29.969 -2.674 1 98.12 98 TYR A O 1
ATOM 770 N N . HIS A 1 99 ? 6.602 -30.359 -1.185 1 95.69 99 HIS A N 1
ATOM 771 C CA . HIS A 1 99 ? 5.945 -31.547 -0.653 1 95.69 99 HIS A CA 1
ATOM 772 C C . HIS A 1 99 ? 6.246 -31.719 0.831 1 95.69 99 HIS A C 1
ATOM 774 O O . HIS A 1 99 ? 7.277 -31.25 1.32 1 95.69 99 HIS A O 1
ATOM 780 N N . ASP A 1 100 ? 5.352 -32.219 1.484 1 90.88 100 ASP A N 1
ATOM 781 C CA . ASP A 1 100 ? 5.562 -32.594 2.875 1 90.88 100 ASP A CA 1
ATOM 782 C C . ASP A 1 100 ? 4.594 -33.688 3.295 1 90.88 100 ASP A C 1
ATOM 784 O O . ASP A 1 100 ? 3.691 -34.062 2.535 1 90.88 100 ASP A O 1
ATOM 788 N N . ARG A 1 101 ? 4.98 -34.344 4.426 1 86.12 101 ARG A N 1
ATOM 789 C CA . ARG A 1 101 ? 4.098 -35.375 4.949 1 86.12 101 ARG A CA 1
ATOM 790 C C . ARG A 1 101 ? 3.035 -34.781 5.863 1 86.12 101 ARG A C 1
ATOM 792 O O . ARG A 1 101 ? 3.359 -34.156 6.867 1 86.12 101 ARG A O 1
ATOM 799 N N . GLY A 1 102 ? 1.939 -34.5 5.391 1 77.44 102 GLY A N 1
ATOM 800 C CA . GLY A 1 102 ? 0.838 -33.969 6.16 1 77.44 102 GLY A CA 1
ATOM 801 C C . GLY A 1 102 ? 0.713 -34.562 7.543 1 77.44 102 GLY A C 1
ATOM 802 O O . GLY A 1 102 ? 1.577 -35.344 7.969 1 77.44 102 GLY A O 1
ATOM 803 N N . ILE A 1 103 ? -0.239 -34.062 8.258 1 73.75 103 ILE A N 1
ATOM 804 C CA . ILE A 1 103 ? -0.467 -34.531 9.633 1 73.75 103 ILE A CA 1
ATOM 805 C C . ILE A 1 103 ? -0.735 -36.031 9.648 1 73.75 103 ILE A C 1
ATOM 807 O O . ILE A 1 103 ? -0.318 -36.719 10.578 1 73.75 103 ILE A O 1
ATOM 811 N N . LYS A 1 104 ? -1.332 -36.594 8.641 1 78.38 104 LYS A N 1
ATOM 812 C CA . LYS A 1 104 ? -1.682 -38 8.625 1 78.38 104 LYS A CA 1
ATOM 813 C C . LYS A 1 104 ? -0.583 -38.844 7.969 1 78.38 104 LYS A C 1
ATOM 815 O O . LYS A 1 104 ? -0.784 -40 7.668 1 78.38 104 LYS A O 1
ATOM 820 N N . GLY A 1 105 ? 0.409 -38.219 7.629 1 81.5 105 GLY A N 1
ATOM 821 C CA . GLY A 1 105 ? 1.56 -38.938 7.113 1 81.5 105 GLY A CA 1
ATOM 822 C C . GLY A 1 105 ? 1.534 -39.094 5.605 1 81.5 105 GLY A C 1
ATOM 823 O O . GLY A 1 105 ? 2.494 -39.594 5.012 1 81.5 105 GLY A O 1
ATOM 824 N N . LYS A 1 106 ? 0.485 -38.688 5.012 1 86.62 106 LYS A N 1
ATOM 825 C CA . LYS A 1 106 ? 0.377 -38.781 3.557 1 86.62 106 LYS A CA 1
ATOM 826 C C . LYS A 1 106 ? 1.182 -37.688 2.875 1 86.62 106 LYS A C 1
ATOM 828 O O . LYS A 1 106 ? 1.197 -36.531 3.34 1 86.62 106 LYS A O 1
ATOM 833 N N . LEU A 1 107 ? 1.794 -38.156 1.776 1 91.06 107 LEU A N 1
ATOM 834 C CA . LEU A 1 107 ? 2.574 -37.188 1.01 1 91.06 107 LEU A CA 1
ATOM 835 C C . LEU A 1 107 ? 1.66 -36.219 0.26 1 91.06 107 LEU A C 1
ATOM 837 O O . LEU A 1 107 ? 0.779 -36.656 -0.489 1 91.06 107 LEU A O 1
ATOM 841 N N . GLU A 1 108 ? 1.744 -35.031 0.53 1 93.44 108 GLU A N 1
ATOM 842 C CA . GLU A 1 108 ? 1.023 -33.969 -0.139 1 93.44 108 GLU A CA 1
ATOM 843 C C . GLU A 1 108 ? 1.981 -33.031 -0.891 1 93.44 108 GLU A C 1
ATOM 845 O O . GLU A 1 108 ? 3.137 -32.875 -0.492 1 93.44 108 GLU A O 1
ATOM 850 N N . LYS A 1 109 ? 1.5 -32.562 -2.047 1 95.38 109 LYS A N 1
ATOM 851 C CA . LYS A 1 109 ? 2.391 -31.703 -2.816 1 95.38 109 LYS A CA 1
ATOM 852 C C . LYS A 1 109 ? 1.617 -30.578 -3.48 1 95.38 109 LYS A C 1
ATOM 854 O O . LYS A 1 109 ? 0.395 -30.641 -3.615 1 95.38 109 LYS A O 1
ATOM 859 N N . THR A 1 110 ? 2.242 -29.484 -3.812 1 97 110 THR A N 1
ATOM 860 C CA . THR A 1 110 ? 1.667 -28.375 -4.547 1 97 110 THR A CA 1
ATOM 861 C C . THR A 1 110 ? 2.736 -27.656 -5.363 1 97 110 THR A C 1
ATOM 863 O O . THR A 1 110 ? 3.916 -27.656 -5 1 97 110 THR A O 1
ATOM 866 N N . LYS A 1 111 ? 2.309 -27.094 -6.387 1 97.25 111 LYS A N 1
ATOM 867 C CA . LYS A 1 111 ? 3.199 -26.297 -7.223 1 97.25 111 LYS A CA 1
ATOM 868 C C . LYS A 1 111 ? 3.438 -24.906 -6.617 1 97.25 111 LYS A C 1
ATOM 870 O O . LYS A 1 111 ? 2.541 -24.344 -5.992 1 97.25 111 LYS A O 1
ATOM 875 N N . VAL A 1 112 ? 4.594 -24.391 -6.777 1 98.25 112 VAL A N 1
ATOM 876 C CA . VAL A 1 112 ? 4.945 -23.016 -6.43 1 98.25 112 VAL A CA 1
ATOM 877 C C . VAL A 1 112 ? 5.449 -22.281 -7.668 1 98.25 112 VAL A C 1
ATOM 879 O O . VAL A 1 112 ? 6.504 -22.625 -8.211 1 98.25 112 VAL A O 1
ATOM 882 N N . ASP A 1 113 ? 4.77 -21.312 -8.094 1 97.06 113 ASP A N 1
ATOM 883 C CA . ASP A 1 113 ? 5.164 -20.516 -9.25 1 97.06 113 ASP A CA 1
ATOM 884 C C . ASP A 1 113 ? 5.77 -19.188 -8.82 1 97.06 113 ASP A C 1
ATOM 886 O O . ASP A 1 113 ? 5.184 -18.469 -8.016 1 97.06 113 ASP A O 1
ATOM 890 N N . ILE A 1 114 ? 6.91 -18.906 -9.297 1 97.31 114 ILE A N 1
ATOM 891 C CA . ILE A 1 114 ? 7.59 -17.641 -9.016 1 97.31 114 ILE A CA 1
ATOM 892 C C . ILE A 1 114 ? 7.52 -16.734 -10.234 1 97.31 114 ILE A C 1
ATOM 894 O O . ILE A 1 114 ? 7.938 -17.125 -11.328 1 97.31 114 ILE A O 1
ATOM 898 N N . LEU A 1 115 ? 6.996 -15.586 -10.047 1 96.75 115 LEU A N 1
ATOM 899 C CA . LEU A 1 115 ? 6.852 -14.609 -11.117 1 96.75 115 LEU A CA 1
ATOM 900 C C . LEU A 1 115 ? 7.648 -13.344 -10.805 1 96.75 115 LEU A C 1
ATOM 902 O O . LEU A 1 115 ? 8.062 -13.133 -9.664 1 96.75 115 LEU A O 1
ATOM 906 N N . LYS A 1 116 ? 7.93 -12.578 -11.797 1 94.94 116 LYS A N 1
ATOM 907 C CA . LYS A 1 116 ? 8.602 -11.297 -11.641 1 94.94 116 LYS A CA 1
ATOM 908 C C . LYS A 1 116 ? 7.844 -10.188 -12.359 1 94.94 116 LYS A C 1
ATOM 910 O O . LYS A 1 116 ? 7.043 -10.453 -13.258 1 94.94 116 LYS A O 1
ATOM 915 N N . PRO A 1 117 ? 8.055 -8.945 -11.93 1 94.38 117 PRO A N 1
ATOM 916 C CA . PRO A 1 117 ? 7.398 -7.828 -12.617 1 94.38 117 PRO A CA 1
ATOM 917 C C . PRO A 1 117 ? 7.645 -7.84 -14.125 1 94.38 117 PRO A C 1
ATOM 919 O O . PRO A 1 117 ? 8.734 -8.195 -14.57 1 94.38 117 PRO A O 1
ATOM 922 N N . GLY A 1 118 ? 6.66 -7.379 -14.867 1 92.12 118 GLY A N 1
ATOM 923 C CA . GLY A 1 118 ? 6.742 -7.402 -16.312 1 92.12 118 GLY A CA 1
ATOM 924 C C . GLY A 1 118 ? 6.086 -8.625 -16.938 1 92.12 118 GLY A C 1
ATOM 925 O O . GLY A 1 118 ? 5.457 -8.531 -18 1 92.12 118 GLY A O 1
ATOM 926 N N . VAL A 1 119 ? 6.23 -9.844 -16.297 1 91.75 119 VAL A N 1
ATOM 927 C CA . VAL A 1 119 ? 5.527 -11.047 -16.719 1 91.75 119 VAL A CA 1
ATOM 928 C C . VAL A 1 119 ? 4.031 -10.891 -16.453 1 91.75 119 VAL A C 1
ATOM 930 O O . VAL A 1 119 ? 3.633 -10.492 -15.359 1 91.75 119 VAL A O 1
ATOM 933 N N . LEU A 1 120 ? 3.229 -11.148 -17.453 1 92.69 120 LEU A N 1
ATOM 934 C CA . LEU A 1 120 ? 1.776 -11.039 -17.344 1 92.69 120 LEU A CA 1
ATOM 935 C C . LEU A 1 120 ? 1.368 -9.633 -16.922 1 92.69 120 LEU A C 1
ATOM 937 O O . LEU A 1 120 ? 0.359 -9.453 -16.234 1 92.69 120 LEU A O 1
ATOM 941 N N . HIS A 1 121 ? 2.232 -8.641 -17.141 1 94.5 121 HIS A N 1
ATOM 942 C CA . HIS A 1 121 ? 1.993 -7.227 -16.891 1 94.5 121 HIS A CA 1
ATOM 943 C C . HIS A 1 121 ? 1.941 -6.938 -15.391 1 94.5 121 HIS A C 1
ATOM 945 O O . HIS A 1 121 ? 1.327 -5.957 -14.961 1 94.5 121 HIS A O 1
ATOM 951 N N . LEU A 1 122 ? 2.539 -7.797 -14.617 1 96 122 LEU A N 1
ATOM 952 C CA . LEU A 1 122 ? 2.592 -7.547 -13.188 1 96 122 LEU A CA 1
ATOM 953 C C . LEU A 1 122 ? 3.473 -6.344 -12.875 1 96 122 LEU A C 1
ATOM 955 O O . LEU A 1 122 ? 4.559 -6.199 -13.438 1 96 122 LEU A O 1
ATOM 959 N N . PRO A 1 123 ? 3.041 -5.488 -12.047 1 94.44 123 PRO A N 1
ATOM 960 C CA . PRO A 1 123 ? 3.814 -4.285 -11.727 1 94.44 123 PRO A CA 1
ATOM 961 C C . PRO A 1 123 ? 4.949 -4.555 -10.742 1 94.44 123 PRO A C 1
ATOM 963 O O . PRO A 1 123 ? 4.957 -5.594 -10.07 1 94.44 123 PRO A O 1
ATOM 966 N N . MET A 1 124 ? 5.883 -3.639 -10.789 1 93 124 MET A N 1
ATOM 967 C CA . MET A 1 124 ? 6.887 -3.621 -9.727 1 93 124 MET A CA 1
ATOM 968 C C . MET A 1 124 ? 6.246 -3.295 -8.383 1 93 124 MET A C 1
ATOM 970 O O . MET A 1 124 ? 5.375 -2.43 -8.297 1 93 124 MET A O 1
ATOM 974 N N . ILE A 1 125 ? 6.625 -4.07 -7.387 1 92.81 125 ILE A N 1
ATOM 975 C CA . ILE A 1 125 ? 6.098 -3.789 -6.055 1 92.81 125 ILE A CA 1
ATOM 976 C C . ILE A 1 125 ? 7.25 -3.648 -5.062 1 92.81 125 ILE A C 1
ATOM 978 O O . ILE A 1 125 ? 8.289 -4.297 -5.211 1 92.81 125 ILE A O 1
ATOM 982 N N . PHE A 1 126 ? 7.074 -2.779 -4.156 1 94.94 126 PHE A N 1
ATOM 983 C CA . PHE A 1 126 ? 7.977 -2.637 -3.023 1 94.94 126 PHE A CA 1
ATOM 984 C C . PHE A 1 126 ? 7.277 -3.01 -1.722 1 94.94 126 PHE A C 1
ATOM 986 O O . PHE A 1 126 ? 6.051 -3.156 -1.689 1 94.94 126 PHE A O 1
ATOM 993 N N . SER A 1 127 ? 8.023 -3.158 -0.706 1 94.75 127 SER A N 1
ATOM 994 C CA . SER A 1 127 ? 7.543 -3.691 0.564 1 94.75 127 SER A CA 1
ATOM 995 C C . SER A 1 127 ? 6.375 -2.871 1.103 1 94.75 127 SER A C 1
ATOM 997 O O . SER A 1 127 ? 5.461 -3.416 1.726 1 94.75 127 SER A O 1
ATOM 999 N N . GLU A 1 128 ? 6.32 -1.619 0.84 1 93 128 GLU A N 1
ATOM 1000 C CA . GLU A 1 128 ? 5.293 -0.77 1.438 1 93 128 GLU A CA 1
ATOM 1001 C C . GLU A 1 128 ? 3.916 -1.067 0.847 1 93 128 GLU A C 1
ATOM 1003 O O . GLU A 1 128 ? 2.893 -0.701 1.429 1 93 128 GLU A O 1
ATOM 1008 N N . ALA A 1 129 ? 3.912 -1.752 -0.315 1 94.38 129 ALA A N 1
ATOM 1009 C CA . ALA A 1 129 ? 2.645 -2.049 -0.978 1 94.38 129 ALA A CA 1
ATOM 1010 C C . ALA A 1 129 ? 2.146 -3.445 -0.614 1 94.38 129 ALA A C 1
ATOM 1012 O O . ALA A 1 129 ? 1.041 -3.836 -0.995 1 94.38 129 ALA A O 1
ATOM 1013 N N . ILE A 1 130 ? 2.949 -4.156 0.077 1 96.56 130 ILE A N 1
ATOM 1014 C CA . ILE A 1 130 ? 2.645 -5.551 0.391 1 96.56 130 ILE A CA 1
ATOM 1015 C C . ILE A 1 130 ? 1.826 -5.621 1.678 1 96.56 130 ILE A C 1
ATOM 1017 O O . ILE A 1 130 ? 2.115 -4.914 2.645 1 96.56 130 ILE A O 1
ATOM 1021 N N . VAL A 1 131 ? 0.826 -6.43 1.656 1 96.12 131 VAL A N 1
ATOM 1022 C CA . VAL A 1 131 ? -0.083 -6.57 2.789 1 96.12 131 VAL A CA 1
ATOM 1023 C C . VAL A 1 131 ? 0.252 -7.844 3.562 1 96.12 131 VAL A C 1
ATOM 1025 O O . VAL A 1 131 ? 0.449 -8.906 2.967 1 96.12 131 VAL A O 1
ATOM 1028 N N . ASP A 1 132 ? 0.328 -7.727 4.844 1 95.38 132 ASP A N 1
ATOM 1029 C CA . ASP A 1 132 ? 0.557 -8.898 5.68 1 95.38 132 ASP A CA 1
ATOM 1030 C C . ASP A 1 132 ? -0.761 -9.578 6.043 1 95.38 132 ASP A C 1
ATOM 1032 O O . ASP A 1 132 ? -1.604 -8.992 6.723 1 95.38 132 ASP A O 1
ATOM 1036 N N . MET A 1 133 ? -0.978 -10.719 5.539 1 96.44 133 MET A N 1
ATOM 1037 C CA . MET A 1 133 ? -2.146 -11.531 5.875 1 96.44 133 MET A CA 1
ATOM 1038 C C . MET A 1 133 ? -1.745 -12.75 6.699 1 96.44 133 MET A C 1
ATOM 1040 O O . MET A 1 133 ? -1.346 -13.773 6.148 1 96.44 133 MET A O 1
ATOM 1044 N N . GLN A 1 134 ? -1.854 -12.625 8.07 1 95 134 GLN A N 1
ATOM 1045 C CA . GLN A 1 134 ? -1.553 -13.734 8.969 1 95 134 GLN A CA 1
ATOM 1046 C C . GLN A 1 134 ? -0.111 -14.203 8.805 1 95 134 GLN A C 1
ATOM 1048 O O . GLN A 1 134 ? 0.154 -15.406 8.742 1 95 134 GLN A O 1
ATOM 1053 N N . GLY A 1 135 ? 0.735 -13.25 8.586 1 95.25 135 GLY A N 1
ATOM 1054 C CA . GLY A 1 135 ? 2.154 -13.555 8.5 1 95.25 135 GLY A CA 1
ATOM 1055 C C . GLY A 1 135 ? 2.623 -13.828 7.082 1 95.25 135 GLY A C 1
ATOM 1056 O O . GLY A 1 135 ? 3.818 -14.016 6.844 1 95.25 135 GLY A O 1
ATOM 1057 N N . LEU A 1 136 ? 1.709 -13.844 6.152 1 97.81 136 LEU A N 1
ATOM 1058 C CA . LEU A 1 136 ? 2.047 -14.094 4.754 1 97.81 136 LEU A CA 1
ATOM 1059 C C . LEU A 1 136 ? 1.97 -12.805 3.943 1 97.81 136 LEU A C 1
ATOM 1061 O O . LEU A 1 136 ? 0.984 -12.062 4.031 1 97.81 136 LEU A O 1
ATOM 1065 N N . PRO A 1 137 ? 3.023 -12.492 3.244 1 98.06 137 PRO A N 1
ATOM 1066 C CA . PRO A 1 137 ? 2.988 -11.297 2.391 1 98.06 137 PRO A CA 1
ATOM 1067 C C . PRO A 1 137 ? 2.117 -11.492 1.15 1 98.06 137 PRO A C 1
ATOM 1069 O O . PRO A 1 137 ? 2.32 -12.438 0.388 1 98.06 137 PRO A O 1
ATOM 1072 N N . VAL A 1 138 ? 1.187 -10.609 0.93 1 98.44 138 VAL A N 1
ATOM 1073 C CA . VAL A 1 138 ? 0.211 -10.773 -0.142 1 98.44 138 VAL A CA 1
ATOM 1074 C C . VAL A 1 138 ? 0.111 -9.477 -0.953 1 98.44 138 VAL A C 1
ATOM 1076 O O . VAL A 1 138 ? 0.254 -8.383 -0.406 1 98.44 138 VAL A O 1
ATOM 1079 N N . VAL A 1 139 ? -0.081 -9.609 -2.232 1 98.25 139 VAL A N 1
ATOM 1080 C CA . VAL A 1 139 ? -0.313 -8.422 -3.049 1 98.25 139 VAL A CA 1
ATOM 1081 C C . VAL A 1 139 ? -1.612 -7.742 -2.619 1 98.25 139 VAL A C 1
ATOM 1083 O O . VAL A 1 139 ? -2.529 -8.398 -2.123 1 98.25 139 VAL A O 1
ATOM 1086 N N . PRO A 1 140 ? -1.7 -6.445 -2.762 1 97.31 140 PRO A N 1
ATOM 1087 C CA . PRO A 1 140 ? -2.977 -5.793 -2.465 1 97.31 140 PRO A CA 1
ATOM 1088 C C . PRO A 1 140 ? -4.086 -6.195 -3.434 1 97.31 140 PRO A C 1
ATOM 1090 O O . PRO A 1 140 ? -3.805 -6.672 -4.535 1 97.31 140 PRO A O 1
ATOM 1093 N N . MET A 1 141 ? -5.301 -5.973 -3.039 1 97.38 141 MET A N 1
ATOM 1094 C CA . MET A 1 141 ? -6.453 -6.355 -3.85 1 97.38 141 MET A CA 1
ATOM 1095 C C . MET A 1 141 ? -6.477 -5.578 -5.16 1 97.38 141 MET A C 1
ATOM 1097 O O . MET A 1 141 ? -6.961 -6.078 -6.176 1 97.38 141 MET A O 1
ATOM 1101 N N . SER A 1 142 ? -5.871 -4.363 -5.094 1 96.94 142 SER A N 1
ATOM 1102 C CA . SER A 1 142 ? -5.824 -3.506 -6.273 1 96.94 142 SER A CA 1
ATOM 1103 C C . SER A 1 142 ? -4.961 -4.117 -7.371 1 96.94 142 SER A C 1
ATOM 1105 O O . SER A 1 142 ? -5.09 -3.76 -8.547 1 96.94 142 SER A O 1
ATOM 1107 N N . ILE A 1 143 ? -4.125 -5.008 -7.051 1 97.31 143 ILE A N 1
ATOM 1108 C CA . ILE A 1 143 ? -3.328 -5.742 -8.031 1 97.31 143 ILE A CA 1
ATOM 1109 C C . ILE A 1 143 ? -3.984 -7.094 -8.312 1 97.31 143 ILE A C 1
ATOM 1111 O O . ILE A 1 143 ? -4.059 -7.52 -9.469 1 97.31 143 ILE A O 1
ATOM 1115 N N . LEU A 1 144 ? -4.512 -7.695 -7.328 1 98.31 144 LEU A N 1
ATOM 1116 C CA . LEU A 1 144 ? -5.027 -9.055 -7.387 1 98.31 144 LEU A CA 1
ATOM 1117 C C . LEU A 1 144 ? -6.242 -9.141 -8.305 1 98.31 144 LEU A C 1
ATOM 1119 O O . LEU A 1 144 ? -6.305 -10.008 -9.18 1 98.31 144 LEU A O 1
ATOM 1123 N N . LEU A 1 145 ? -7.188 -8.227 -8.18 1 98.31 145 LEU A N 1
ATOM 1124 C CA . LEU A 1 145 ? -8.453 -8.297 -8.898 1 98.31 145 LEU A CA 1
ATOM 1125 C C . LEU A 1 145 ? -8.227 -8.164 -10.406 1 98.31 145 LEU A C 1
ATOM 1127 O O . LEU A 1 145 ? -8.656 -9.023 -11.18 1 98.31 145 LEU A O 1
ATOM 1131 N N . PRO A 1 146 ? -7.48 -7.105 -10.828 1 98.06 146 PRO A N 1
ATOM 1132 C CA . PRO A 1 146 ? -7.254 -7.016 -12.273 1 98.06 146 PRO A CA 1
ATOM 1133 C C . PRO A 1 146 ? -6.465 -8.195 -12.82 1 98.06 146 PRO A C 1
ATOM 1135 O O . PRO A 1 146 ? -6.672 -8.609 -13.969 1 98.06 146 PRO A O 1
ATOM 1138 N N . HIS A 1 147 ? -5.59 -8.688 -12.055 1 97 147 HIS A N 1
ATOM 1139 C CA . HIS A 1 147 ? -4.801 -9.82 -12.523 1 97 147 HIS A CA 1
ATOM 1140 C C . HIS A 1 147 ? -5.652 -11.078 -12.641 1 97 147 HIS A C 1
ATOM 1142 O O . HIS A 1 147 ? -5.465 -11.875 -13.562 1 97 147 HIS A O 1
ATOM 1148 N N . LYS A 1 148 ? -6.555 -11.312 -11.672 1 96.75 148 LYS A N 1
ATOM 1149 C CA . LYS A 1 148 ? -7.5 -12.422 -11.773 1 96.75 148 LYS A CA 1
ATOM 1150 C C . LYS A 1 148 ? -8.359 -12.297 -13.031 1 96.75 148 LYS A C 1
ATOM 1152 O O . LYS A 1 148 ? -8.664 -13.305 -13.68 1 96.75 148 LYS A O 1
ATOM 1157 N N . LEU A 1 149 ? -8.719 -11.094 -13.312 1 97.06 149 LEU A N 1
ATOM 1158 C CA . LEU A 1 149 ? -9.492 -10.828 -14.516 1 97.06 149 LEU A CA 1
ATOM 1159 C C . LEU A 1 149 ? -8.711 -11.211 -15.766 1 97.06 149 LEU A C 1
ATOM 1161 O O . LEU A 1 149 ? -9.266 -11.781 -16.703 1 97.06 149 LEU A O 1
ATOM 1165 N N . GLN A 1 150 ? -7.438 -10.844 -15.773 1 96.44 150 GLN A N 1
ATOM 1166 C CA . GLN A 1 150 ? -6.594 -11.25 -16.891 1 96.44 150 GLN A CA 1
ATOM 1167 C C . GLN A 1 150 ? -6.535 -12.766 -17.016 1 96.44 150 GLN A C 1
ATOM 1169 O O . GLN A 1 150 ? -6.66 -13.312 -18.125 1 96.44 150 GLN A O 1
ATOM 1174 N N . GLY A 1 151 ? -6.285 -13.43 -15.852 1 94.19 151 GLY A N 1
ATOM 1175 C CA . GLY A 1 151 ? -6.258 -14.883 -15.867 1 94.19 151 GLY A CA 1
ATOM 1176 C C . GLY A 1 151 ? -7.539 -15.5 -16.406 1 94.19 151 GLY A C 1
ATOM 1177 O O . GLY A 1 151 ? -7.496 -16.453 -17.188 1 94.19 151 GLY A O 1
ATOM 1178 N N . TRP A 1 152 ? -8.617 -14.945 -16.016 1 95.62 152 TRP A N 1
ATOM 1179 C CA . TRP A 1 152 ? -9.93 -15.406 -16.453 1 95.62 152 TRP A CA 1
ATOM 1180 C C . TRP A 1 152 ? -10.055 -15.305 -17.984 1 95.62 152 TRP A C 1
ATOM 1182 O O . TRP A 1 152 ? -10.414 -16.281 -18.641 1 95.62 152 TRP A O 1
ATOM 1192 N N . LYS A 1 153 ? -9.727 -14.133 -18.5 1 93.94 153 LYS A N 1
ATOM 1193 C CA . LYS A 1 153 ? -9.828 -13.906 -19.938 1 93.94 153 LYS A CA 1
ATOM 1194 C C . LYS A 1 153 ? -8.883 -14.82 -20.703 1 93.94 153 LYS A C 1
ATOM 1196 O O . LYS A 1 153 ? -9.266 -15.391 -21.734 1 93.94 153 LYS A O 1
ATOM 1201 N N . ASP A 1 154 ? -7.656 -14.93 -20.234 1 90.62 154 ASP A N 1
ATOM 1202 C CA . ASP A 1 154 ? -6.66 -15.75 -20.906 1 90.62 154 ASP A CA 1
ATOM 1203 C C . ASP A 1 154 ? -7.086 -17.219 -20.938 1 90.62 154 ASP A C 1
ATOM 1205 O O . ASP A 1 154 ? -6.844 -17.922 -21.922 1 90.62 154 ASP A O 1
ATOM 1209 N N . ASN A 1 155 ? -7.727 -17.672 -19.891 1 86.81 155 ASN A N 1
ATOM 1210 C CA . ASN A 1 155 ? -8.156 -19.062 -19.797 1 86.81 155 ASN A CA 1
ATOM 1211 C C . ASN A 1 155 ? -9.414 -19.312 -20.625 1 86.81 155 ASN A C 1
ATOM 1213 O O . ASN A 1 155 ? -9.617 -20.422 -21.125 1 86.81 155 ASN A O 1
ATOM 1217 N N . MET A 1 156 ? -10.242 -18.344 -20.719 1 82.25 156 MET A N 1
ATOM 1218 C CA . MET A 1 156 ? -11.461 -18.453 -21.531 1 82.25 156 MET A CA 1
ATOM 1219 C C . MET A 1 156 ? -11.125 -18.781 -22.984 1 82.25 156 MET A C 1
ATOM 1221 O O . MET A 1 156 ? -11.836 -19.562 -23.625 1 82.25 156 MET A O 1
ATOM 1225 N N . ASN A 1 157 ? -10.047 -18.281 -23.453 1 78.62 157 ASN A N 1
ATOM 1226 C CA . ASN A 1 157 ? -9.703 -18.438 -24.875 1 78.62 157 ASN A CA 1
ATOM 1227 C C . ASN A 1 157 ? -8.68 -19.547 -25.078 1 78.62 157 ASN A C 1
ATOM 1229 O O . ASN A 1 157 ? -8.195 -19.75 -26.203 1 78.62 157 ASN A O 1
ATOM 1233 N N . SER A 1 158 ? -8.469 -20.266 -24 1 78.12 158 SER A N 1
ATOM 1234 C CA . SER A 1 158 ? -7.418 -21.266 -24.141 1 78.12 158 SER A CA 1
ATOM 1235 C C . SER A 1 158 ? -7.91 -22.484 -24.891 1 78.12 158 SER A C 1
ATOM 1237 O O . SER A 1 158 ? -9.039 -22.938 -24.688 1 78.12 158 SER A O 1
ATOM 1239 N N . PRO A 1 159 ? -7.137 -22.906 -25.859 1 74.56 159 PRO A N 1
ATOM 1240 C CA . PRO A 1 159 ? -7.492 -24.172 -26.516 1 74.56 159 PRO A CA 1
ATOM 1241 C C . PRO A 1 159 ? -7.336 -25.375 -25.594 1 74.56 159 PRO A C 1
ATOM 1243 O O . PRO A 1 159 ? -7.855 -26.453 -25.891 1 74.56 159 PRO A O 1
ATOM 1246 N N . ILE A 1 160 ? -6.605 -25.172 -24.516 1 70.12 160 ILE A N 1
ATOM 1247 C CA . ILE A 1 160 ? -6.359 -26.234 -23.547 1 70.12 160 ILE A CA 1
ATOM 1248 C C . ILE A 1 160 ? -7.555 -26.375 -22.609 1 70.12 160 ILE A C 1
ATOM 1250 O O . ILE A 1 160 ? -7.871 -25.438 -21.859 1 70.12 160 ILE A O 1
ATOM 1254 N N . THR A 1 161 ? -8.141 -27.531 -22.656 1 70.56 161 THR A N 1
ATOM 1255 C CA . THR A 1 161 ? -9.391 -27.797 -21.953 1 70.56 161 THR A CA 1
ATOM 1256 C C . THR A 1 161 ? -9.234 -27.531 -20.453 1 70.56 161 THR A C 1
ATOM 1258 O O . THR A 1 161 ? -10.102 -26.922 -19.828 1 70.56 161 THR A O 1
ATOM 1261 N N . ARG A 1 162 ? -8.156 -27.922 -19.891 1 70.56 162 ARG A N 1
ATOM 1262 C CA . ARG A 1 162 ? -7.945 -27.766 -18.453 1 70.56 162 ARG A CA 1
ATOM 1263 C C . ARG A 1 162 ? -7.934 -26.297 -18.062 1 70.56 162 ARG A C 1
ATOM 1265 O O . ARG A 1 162 ? -8.422 -25.922 -16.984 1 70.56 162 ARG A O 1
ATOM 1272 N N . LEU A 1 163 ? -7.465 -25.531 -18.922 1 71.94 163 LEU A N 1
ATOM 1273 C CA . LEU A 1 163 ? -7.422 -24.109 -18.656 1 71.94 163 LEU A CA 1
ATOM 1274 C C . LEU A 1 163 ? -8.805 -23.484 -18.766 1 71.94 163 LEU A C 1
ATOM 1276 O O . LEU A 1 163 ? -9.156 -22.578 -18.016 1 71.94 163 LEU A O 1
ATOM 1280 N N . ARG A 1 164 ? -9.578 -24.016 -19.562 1 73.31 164 ARG A N 1
ATOM 1281 C CA . ARG A 1 164 ? -10.953 -23.531 -19.703 1 73.31 164 ARG A CA 1
ATOM 1282 C C . ARG A 1 164 ? -11.781 -23.844 -18.469 1 73.31 164 ARG A C 1
ATOM 1284 O O . ARG A 1 164 ? -12.641 -23.062 -18.078 1 73.31 164 ARG A O 1
ATOM 1291 N N . SER A 1 165 ? -11.43 -24.922 -17.891 1 73.62 165 SER A N 1
ATOM 1292 C CA . SER A 1 165 ? -12.164 -25.312 -16.688 1 73.62 165 SER A CA 1
ATOM 1293 C C . SER A 1 165 ? -11.844 -24.375 -15.531 1 73.62 165 SER A C 1
ATOM 1295 O O . SER A 1 165 ? -12.664 -24.203 -14.625 1 73.62 165 SER A O 1
ATOM 1297 N N . LYS A 1 166 ? -10.688 -23.781 -15.719 1 79.81 166 LYS A N 1
ATOM 1298 C CA . LYS A 1 166 ? -10.25 -22.859 -14.688 1 79.81 166 LYS A CA 1
ATOM 1299 C C . LYS A 1 166 ? -11.047 -21.547 -14.75 1 79.81 166 LYS A C 1
ATOM 1301 O O . LYS A 1 166 ? -11.055 -20.781 -13.789 1 79.81 166 LYS A O 1
ATOM 1306 N N . GLN A 1 167 ? -11.781 -21.375 -15.805 1 81.88 167 GLN A N 1
ATOM 1307 C CA . GLN A 1 167 ? -12.508 -20.125 -16.016 1 81.88 167 GLN A CA 1
ATOM 1308 C C . GLN A 1 167 ? -13.594 -19.938 -14.961 1 81.88 167 GLN A C 1
ATOM 1310 O O . GLN A 1 167 ? -13.828 -18.812 -14.492 1 81.88 167 GLN A O 1
ATOM 1315 N N . ASP A 1 168 ? -14.156 -21.031 -14.578 1 85.06 168 ASP A N 1
ATOM 1316 C CA . ASP A 1 168 ? -15.219 -20.938 -13.586 1 85.06 168 ASP A CA 1
ATOM 1317 C C . ASP A 1 168 ? -14.648 -20.578 -12.211 1 85.06 168 ASP A C 1
ATOM 1319 O O . ASP A 1 168 ? -15.227 -19.781 -11.477 1 85.06 168 ASP A O 1
ATOM 1323 N N . ASP A 1 169 ? -13.531 -21.156 -11.969 1 90.31 169 ASP A N 1
ATOM 1324 C CA . ASP A 1 169 ? -12.844 -20.844 -10.719 1 90.31 169 ASP A CA 1
ATOM 1325 C C . ASP A 1 169 ? -12.43 -19.375 -10.68 1 90.31 169 ASP A C 1
ATOM 1327 O O . ASP A 1 169 ? -12.617 -18.688 -9.664 1 90.31 169 ASP A O 1
ATOM 1331 N N . ASP A 1 170 ? -11.945 -18.938 -11.805 1 92.5 170 ASP A N 1
ATOM 1332 C CA . ASP A 1 170 ? -11.508 -17.547 -11.898 1 92.5 170 ASP A CA 1
ATOM 1333 C C . ASP A 1 170 ? -12.688 -16.578 -11.766 1 92.5 170 ASP A C 1
ATOM 1335 O O . ASP A 1 170 ? -12.586 -15.555 -11.086 1 92.5 170 ASP A O 1
ATOM 1339 N N . ALA A 1 171 ? -13.75 -16.969 -12.391 1 95.25 171 ALA A N 1
ATOM 1340 C CA . ALA A 1 171 ? -14.938 -16.141 -12.297 1 95.25 171 ALA A CA 1
ATOM 1341 C C . ALA A 1 171 ? -15.43 -16.047 -10.852 1 95.25 171 ALA A C 1
ATOM 1343 O O . ALA A 1 171 ? -15.789 -14.969 -10.375 1 95.25 171 ALA A O 1
ATOM 1344 N N . GLY A 1 172 ? -15.453 -17.203 -10.188 1 95.62 172 GLY A N 1
ATOM 1345 C CA . GLY A 1 172 ? -15.828 -17.219 -8.781 1 95.62 172 GLY A CA 1
ATOM 1346 C C . GLY A 1 172 ? -14.938 -16.344 -7.918 1 95.62 172 GLY A C 1
ATOM 1347 O O . GLY A 1 172 ? -15.422 -15.625 -7.043 1 95.62 172 GLY A O 1
ATOM 1348 N N . ASP A 1 173 ? -13.641 -16.438 -8.164 1 96.75 173 ASP A N 1
ATOM 1349 C CA . ASP A 1 173 ? -12.688 -15.617 -7.426 1 96.75 173 ASP A CA 1
ATOM 1350 C C . ASP A 1 173 ? -12.953 -14.125 -7.641 1 96.75 173 ASP A C 1
ATOM 1352 O O . ASP A 1 173 ? -12.914 -13.336 -6.691 1 96.75 173 ASP A O 1
ATOM 1356 N N . ILE A 1 174 ? -13.195 -13.758 -8.867 1 98 174 ILE A N 1
ATOM 1357 C CA . ILE A 1 174 ? -13.445 -12.367 -9.227 1 98 174 ILE A CA 1
ATOM 1358 C C . ILE A 1 174 ? -14.695 -11.867 -8.5 1 98 174 ILE A C 1
ATOM 1360 O O . ILE A 1 174 ? -14.68 -10.797 -7.883 1 98 174 ILE A O 1
ATOM 1364 N N . CYS A 1 175 ? -15.789 -12.664 -8.531 1 97.69 175 CYS A N 1
ATOM 1365 C CA . CYS A 1 175 ? -17.031 -12.289 -7.859 1 97.69 175 CYS A CA 1
ATOM 1366 C C . CYS A 1 175 ? -16.812 -12.117 -6.359 1 97.69 175 CYS A C 1
ATOM 1368 O O . CYS A 1 175 ? -17.266 -11.141 -5.77 1 97.69 175 CYS A O 1
ATOM 1370 N N . SER A 1 176 ? -16.094 -13.008 -5.832 1 97.19 176 SER A N 1
ATOM 1371 C CA . SER A 1 176 ? -15.797 -12.953 -4.402 1 97.19 176 SER A CA 1
ATOM 1372 C C . SER A 1 176 ? -14.961 -11.727 -4.059 1 97.19 176 SER A C 1
ATOM 1374 O O . SER A 1 176 ? -15.234 -11.039 -3.074 1 97.19 176 SER A O 1
ATOM 1376 N N . LEU A 1 177 ? -13.969 -11.43 -4.875 1 97.62 177 LEU A N 1
ATOM 1377 C CA . LEU A 1 177 ? -13.094 -10.289 -4.625 1 97.62 177 LEU A CA 1
ATOM 1378 C C . LEU A 1 177 ? -13.867 -8.977 -4.711 1 97.62 177 LEU A C 1
ATOM 1380 O O . LEU A 1 177 ? -13.648 -8.07 -3.908 1 97.62 177 LEU A O 1
ATOM 1384 N N . LEU A 1 178 ? -14.766 -8.906 -5.703 1 97.94 178 LEU A N 1
ATOM 1385 C CA . LEU A 1 178 ? -15.594 -7.707 -5.824 1 97.94 178 LEU A CA 1
ATOM 1386 C C . LEU A 1 178 ? -16.359 -7.445 -4.531 1 97.94 178 LEU A C 1
ATOM 1388 O O . LEU A 1 178 ? -16.375 -6.32 -4.027 1 97.94 178 LEU A O 1
ATOM 1392 N N . ARG A 1 179 ? -16.875 -8.5 -3.979 1 96.75 179 ARG A N 1
ATOM 1393 C CA . ARG A 1 179 ? -17.656 -8.383 -2.742 1 96.75 179 ARG A CA 1
ATOM 1394 C C . ARG A 1 179 ? -16.75 -8.016 -1.569 1 96.75 179 ARG A C 1
ATOM 1396 O O . ARG A 1 179 ? -17.078 -7.121 -0.787 1 96.75 179 ARG A O 1
ATOM 1403 N N . ILE A 1 180 ? -15.641 -8.664 -1.468 1 96.5 180 ILE A N 1
ATOM 1404 C CA . ILE A 1 180 ? -14.711 -8.453 -0.367 1 96.5 180 ILE A CA 1
ATOM 1405 C C . ILE A 1 180 ? -14.203 -7.012 -0.395 1 96.5 180 ILE A C 1
ATOM 1407 O O . ILE A 1 180 ? -14.133 -6.355 0.646 1 96.5 180 ILE A O 1
ATOM 1411 N N . ILE A 1 181 ? -13.883 -6.52 -1.578 1 96.88 181 ILE A N 1
ATOM 1412 C CA . ILE A 1 181 ? -13.359 -5.168 -1.733 1 96.88 181 ILE A CA 1
ATOM 1413 C C . ILE A 1 181 ? -14.406 -4.152 -1.283 1 96.88 181 ILE A C 1
ATOM 1415 O O . ILE A 1 181 ? -14.141 -3.334 -0.397 1 96.88 181 ILE A O 1
ATOM 1419 N N . PHE A 1 182 ? -15.586 -4.293 -1.821 1 96.06 182 PHE A N 1
ATOM 1420 C CA . PHE A 1 182 ? -16.594 -3.277 -1.559 1 96.06 182 PHE A CA 1
ATOM 1421 C C . PHE A 1 182 ? -17.078 -3.354 -0.114 1 96.06 182 PHE A C 1
ATOM 1423 O O . PHE A 1 182 ? -17.172 -2.332 0.569 1 96.06 182 PHE A O 1
ATOM 1430 N N . GLU A 1 183 ? -17.297 -4.543 0.373 1 93.69 183 GLU A N 1
ATOM 1431 C CA . GLU A 1 183 ? -17.828 -4.719 1.724 1 93.69 183 GLU A CA 1
ATOM 1432 C C . GLU A 1 183 ? -16.766 -4.398 2.773 1 93.69 183 GLU A C 1
ATOM 1434 O O . GLU A 1 183 ? -17.094 -4.098 3.924 1 93.69 183 GLU A O 1
ATOM 1439 N N . GLY A 1 184 ? -15.508 -4.508 2.328 1 92 184 GLY A N 1
ATOM 1440 C CA . GLY A 1 184 ? -14.422 -4.199 3.246 1 92 184 GLY A CA 1
ATOM 1441 C C . GLY A 1 184 ? -14.164 -2.713 3.377 1 92 184 GLY A C 1
ATOM 1442 O O . GLY A 1 184 ? -13.453 -2.281 4.289 1 92 184 GLY A O 1
ATOM 1443 N N . MET A 1 185 ? -14.773 -1.938 2.52 1 93 185 MET A N 1
ATOM 1444 C CA . MET A 1 185 ? -14.609 -0.487 2.535 1 93 185 MET A CA 1
ATOM 1445 C C . MET A 1 185 ? -15.375 0.133 3.697 1 93 185 MET A C 1
ATOM 1447 O O . MET A 1 185 ? -16.453 -0.351 4.066 1 93 185 MET A O 1
ATOM 1451 N N . SER A 1 186 ? -14.758 1.195 4.254 1 89.38 186 SER A N 1
ATOM 1452 C CA . SER A 1 186 ? -15.516 2.037 5.172 1 89.38 186 SER A CA 1
ATOM 1453 C C . SER A 1 186 ? -16.672 2.738 4.461 1 89.38 186 SER A C 1
ATOM 1455 O O . SER A 1 186 ? -16.734 2.742 3.229 1 89.38 186 SER A O 1
ATOM 1457 N N . THR A 1 187 ? -17.578 3.305 5.258 1 86.75 187 THR A N 1
ATOM 1458 C CA . THR A 1 187 ? -18.688 4.035 4.66 1 86.75 187 THR A CA 1
ATOM 1459 C C . THR A 1 187 ? -18.172 5.152 3.756 1 86.75 187 THR A C 1
ATOM 1461 O O . THR A 1 187 ? -18.688 5.344 2.646 1 86.75 187 THR A O 1
ATOM 1464 N N . GLN A 1 188 ? -17.188 5.773 4.238 1 86.69 188 GLN A N 1
ATOM 1465 C CA . GLN A 1 188 ? -16.594 6.871 3.475 1 86.69 188 GLN A CA 1
ATOM 1466 C C . GLN A 1 188 ? -15.969 6.367 2.18 1 86.69 188 GLN A C 1
ATOM 1468 O O . GLN A 1 188 ? -16.125 6.984 1.124 1 86.69 188 GLN A O 1
ATOM 1473 N N . GLU A 1 189 ? -15.273 5.277 2.273 1 91.38 189 GLU A N 1
ATOM 1474 C CA . GLU A 1 189 ? -14.672 4.691 1.083 1 91.38 189 GLU A CA 1
ATOM 1475 C C . GLU A 1 189 ? -15.734 4.258 0.079 1 91.38 189 GLU A C 1
ATOM 1477 O O . GLU A 1 189 ? -15.547 4.398 -1.132 1 91.38 189 GLU A O 1
ATOM 1482 N N . GLN A 1 190 ? -16.766 3.732 0.62 1 93.06 190 GLN A N 1
ATOM 1483 C CA . GLN A 1 190 ? -17.844 3.287 -0.266 1 93.06 190 GLN A CA 1
ATOM 1484 C C . GLN A 1 190 ? -18.438 4.461 -1.032 1 93.06 190 GLN A C 1
ATOM 1486 O O . GLN A 1 190 ? -18.766 4.336 -2.213 1 93.06 190 GLN A O 1
ATOM 1491 N N . GLU A 1 191 ? -18.516 5.605 -0.348 1 90.81 191 GLU A N 1
ATOM 1492 C CA . GLU A 1 191 ? -19.047 6.805 -0.993 1 90.81 191 GLU A CA 1
ATOM 1493 C C . GLU A 1 191 ? -18.141 7.266 -2.125 1 90.81 191 GLU A C 1
ATOM 1495 O O . GLU A 1 191 ? -18.578 7.945 -3.053 1 90.81 191 GLU A O 1
ATOM 1500 N N . ASN A 1 192 ? -16.906 6.836 -2.062 1 92.12 192 ASN A N 1
ATOM 1501 C CA . ASN A 1 192 ? -15.914 7.254 -3.049 1 92.12 192 ASN A CA 1
ATOM 1502 C C . ASN A 1 192 ? -15.383 6.066 -3.848 1 92.12 192 ASN A C 1
ATOM 1504 O O . ASN A 1 192 ? -14.32 6.152 -4.469 1 92.12 192 ASN A O 1
ATOM 1508 N N . SER A 1 193 ? -16.141 4.996 -3.848 1 94.88 193 SER A N 1
ATOM 1509 C CA . SER A 1 193 ? -15.641 3.719 -4.355 1 94.88 193 SER A CA 1
ATOM 1510 C C . SER A 1 193 ? -15.422 3.77 -5.863 1 94.88 193 SER A C 1
ATOM 1512 O O . SER A 1 193 ? -14.656 2.975 -6.41 1 94.88 193 SER A O 1
ATOM 1514 N N . THR A 1 194 ? -16.047 4.738 -6.57 1 95.06 194 THR A N 1
ATOM 1515 C CA . THR A 1 194 ? -15.875 4.852 -8.016 1 95.06 194 THR A CA 1
ATOM 1516 C C . THR A 1 194 ? -14.438 5.23 -8.367 1 95.06 194 THR A C 1
ATOM 1518 O O . THR A 1 194 ? -14 5.043 -9.508 1 95.06 194 THR A O 1
ATOM 1521 N N . TYR A 1 195 ? -13.664 5.719 -7.402 1 94 195 TYR A N 1
ATOM 1522 C CA . TYR A 1 195 ? -12.273 6.094 -7.629 1 94 195 TYR A CA 1
ATOM 1523 C C . TYR A 1 195 ? -11.352 4.887 -7.5 1 94 195 TYR A C 1
ATOM 1525 O O . TYR A 1 195 ? -10.156 4.977 -7.766 1 94 195 TYR A O 1
ATOM 1533 N N . TRP A 1 196 ? -11.922 3.754 -7.133 1 96.25 196 TRP A N 1
ATOM 1534 C CA . TRP A 1 196 ? -11.109 2.557 -6.922 1 96.25 196 TRP A CA 1
ATOM 1535 C C . TRP A 1 196 ? -10.516 2.061 -8.234 1 96.25 196 TRP A C 1
ATOM 1537 O O . TRP A 1 196 ? -9.406 1.533 -8.266 1 96.25 196 TRP A O 1
ATOM 1547 N N . ARG A 1 197 ? -11.25 2.262 -9.344 1 96.69 197 ARG A N 1
ATOM 1548 C CA . ARG A 1 197 ? -10.734 1.896 -10.664 1 96.69 197 ARG A CA 1
ATOM 1549 C C . ARG A 1 197 ? -9.398 2.57 -10.938 1 96.69 197 ARG A C 1
ATOM 1551 O O . ARG A 1 197 ? -8.414 1.9 -11.266 1 96.69 197 ARG A O 1
ATOM 1558 N N . ARG A 1 198 ? -9.375 3.832 -10.766 1 93.31 198 ARG A N 1
ATOM 1559 C CA . ARG A 1 198 ? -8.148 4.578 -11.008 1 93.31 198 ARG A CA 1
ATOM 1560 C C . ARG A 1 198 ? -7.055 4.172 -10.023 1 93.31 198 ARG A C 1
ATOM 1562 O O . ARG A 1 198 ? -5.902 3.973 -10.414 1 93.31 198 ARG A O 1
ATOM 1569 N N . PHE A 1 199 ? -7.469 4.039 -8.797 1 93.56 199 PHE A N 1
ATOM 1570 C CA . PHE A 1 199 ? -6.555 3.645 -7.73 1 93.56 199 PHE A CA 1
ATOM 1571 C C . PHE A 1 199 ? -5.898 2.307 -8.055 1 93.56 199 PHE A C 1
ATOM 1573 O O . PHE A 1 199 ? -4.688 2.148 -7.887 1 93.56 199 PHE A O 1
ATOM 1580 N N . SER A 1 200 ? -6.652 1.356 -8.539 1 95.38 200 SER A N 1
ATOM 1581 C CA . SER A 1 200 ? -6.18 0.004 -8.82 1 95.38 200 SER A CA 1
ATOM 1582 C C . SER A 1 200 ? -5.324 -0.036 -10.078 1 95.38 200 SER A C 1
ATOM 1584 O O . SER A 1 200 ? -4.293 -0.71 -10.117 1 95.38 200 SER A O 1
ATOM 1586 N N . LEU A 1 201 ? -5.637 0.723 -11.07 1 94.75 201 LEU A N 1
ATOM 1587 C CA . LEU A 1 201 ? -5.035 0.571 -12.391 1 94.75 201 LEU A CA 1
ATOM 1588 C C . LEU A 1 201 ? -3.768 1.411 -12.508 1 94.75 201 LEU A C 1
ATOM 1590 O O . LEU A 1 201 ? -2.953 1.19 -13.414 1 94.75 201 LEU A O 1
ATOM 1594 N N . GLU A 1 202 ? -3.594 2.312 -11.586 1 89.56 202 GLU A N 1
ATOM 1595 C CA . GLU A 1 202 ? -2.498 3.268 -11.703 1 89.56 202 GLU A CA 1
ATOM 1596 C C . GLU A 1 202 ? -1.145 2.568 -11.633 1 89.56 202 GLU A C 1
ATOM 1598 O O . GLU A 1 202 ? -0.154 3.062 -12.18 1 89.56 202 GLU A O 1
ATOM 1603 N N . ARG A 1 203 ? -1.136 1.388 -11.094 1 89.44 203 ARG A N 1
ATOM 1604 C CA . ARG A 1 203 ? 0.136 0.694 -10.914 1 89.44 203 ARG A CA 1
ATOM 1605 C C . ARG A 1 203 ? 0.512 -0.089 -12.172 1 89.44 203 ARG A C 1
ATOM 1607 O O . ARG A 1 203 ? 1.657 -0.521 -12.32 1 89.44 203 ARG A O 1
ATOM 1614 N N . PHE A 1 204 ? -0.423 -0.278 -13.023 1 94.31 204 PHE A N 1
ATOM 1615 C CA . PHE A 1 204 ? -0.203 -1.093 -14.211 1 94.31 204 PHE A CA 1
ATOM 1616 C C . PHE A 1 204 ? 0.16 -0.22 -15.406 1 94.31 204 PHE A C 1
ATOM 1618 O O . PHE A 1 204 ? -0.057 0.994 -15.391 1 94.31 204 PHE A O 1
ATOM 1625 N N . ASP A 1 205 ? 0.764 -0.834 -16.344 1 92.62 205 ASP A N 1
ATOM 1626 C CA . ASP A 1 205 ? 1.097 -0.106 -17.562 1 92.62 205 ASP A CA 1
ATOM 1627 C C . ASP A 1 205 ? -0.158 0.199 -18.391 1 92.62 205 ASP A C 1
ATOM 1629 O O . ASP A 1 205 ? -1.242 -0.3 -18.078 1 92.62 205 ASP A O 1
ATOM 1633 N N . GLU A 1 206 ? -0.056 0.995 -19.359 1 92.5 206 GLU A N 1
ATOM 1634 C CA . GLU A 1 206 ? -1.185 1.507 -20.141 1 92.5 206 GLU A CA 1
ATOM 1635 C C . GLU A 1 206 ? -1.907 0.381 -20.875 1 92.5 206 GLU A C 1
ATOM 1637 O O . GLU A 1 206 ? -3.137 0.377 -20.953 1 92.5 206 GLU A O 1
ATOM 1642 N N . GLU A 1 207 ? -1.162 -0.533 -21.453 1 95.44 207 GLU A N 1
ATOM 1643 C CA . GLU A 1 207 ? -1.762 -1.652 -22.172 1 95.44 207 GLU A CA 1
ATOM 1644 C C . GLU A 1 207 ? -2.66 -2.479 -21.266 1 95.44 207 GLU A C 1
ATOM 1646 O O . GLU A 1 207 ? -3.799 -2.791 -21.609 1 95.44 207 GLU A O 1
ATOM 1651 N N . PHE A 1 208 ? -2.129 -2.748 -20.141 1 97.25 208 PHE A N 1
ATOM 1652 C CA . PHE A 1 208 ? -2.891 -3.543 -19.188 1 97.25 208 PHE A CA 1
ATOM 1653 C C . PHE A 1 208 ? -4.141 -2.795 -18.734 1 97.25 208 PHE A C 1
ATOM 1655 O O . PHE A 1 208 ? -5.199 -3.4 -18.562 1 97.25 208 PHE A O 1
ATOM 1662 N N . ARG A 1 209 ? -4.074 -1.51 -18.516 1 96.25 209 ARG A N 1
ATOM 1663 C CA . ARG A 1 209 ? -5.211 -0.693 -18.094 1 96.25 209 ARG A CA 1
ATOM 1664 C C . ARG A 1 209 ? -6.328 -0.742 -19.141 1 96.25 209 ARG A C 1
ATOM 1666 O O . ARG A 1 209 ? -7.488 -0.981 -18.797 1 96.25 209 ARG A O 1
ATOM 1673 N N . THR A 1 210 ? -5.895 -0.568 -20.359 1 96.81 210 THR A N 1
ATOM 1674 C CA . THR A 1 210 ? -6.852 -0.573 -21.453 1 96.81 210 THR A CA 1
ATOM 1675 C C . THR A 1 210 ? -7.516 -1.94 -21.594 1 96.81 210 THR A C 1
ATOM 1677 O O . THR A 1 210 ? -8.734 -2.031 -21.734 1 96.81 210 THR A O 1
ATOM 1680 N N . GLU A 1 211 ? -6.699 -2.955 -21.5 1 97.44 211 GLU A N 1
ATOM 1681 C CA . GLU A 1 211 ? -7.223 -4.312 -21.641 1 97.44 211 GLU A CA 1
ATOM 1682 C C . GLU A 1 211 ? -8.125 -4.672 -20.469 1 97.44 211 GLU A C 1
ATOM 1684 O O . GLU A 1 211 ? -9.102 -5.414 -20.625 1 97.44 211 GLU A O 1
ATOM 1689 N N . THR A 1 212 ? -7.812 -4.121 -19.312 1 98.06 212 THR A N 1
ATOM 1690 C CA . THR A 1 212 ? -8.633 -4.402 -18.141 1 98.06 212 THR A CA 1
ATOM 1691 C C . THR A 1 212 ? -10.047 -3.859 -18.328 1 98.06 212 THR A C 1
ATOM 1693 O O . THR A 1 212 ? -11.023 -4.52 -17.969 1 98.06 212 THR A O 1
ATOM 1696 N N . GLU A 1 213 ? -10.164 -2.723 -18.938 1 97.25 213 GLU A N 1
ATOM 1697 C CA . GLU A 1 213 ? -11.477 -2.164 -19.219 1 97.25 213 GLU A CA 1
ATOM 1698 C C . GLU A 1 213 ? -12.281 -3.084 -20.141 1 97.25 213 GLU A C 1
ATOM 1700 O O . GLU A 1 213 ? -13.469 -3.312 -19.906 1 97.25 213 GLU A O 1
ATOM 1705 N N . ARG A 1 214 ? -11.602 -3.574 -21.078 1 97.19 214 ARG A N 1
ATOM 1706 C CA . ARG A 1 214 ? -12.242 -4.504 -22 1 97.19 214 ARG A CA 1
ATOM 1707 C C . ARG A 1 214 ? -12.641 -5.793 -21.281 1 97.19 214 ARG A C 1
ATOM 1709 O O . ARG A 1 214 ? -13.734 -6.32 -21.516 1 97.19 214 ARG A O 1
ATOM 1716 N N . ARG A 1 215 ? -11.82 -6.262 -20.438 1 97.56 215 ARG A N 1
ATOM 1717 C CA . ARG A 1 215 ? -12.078 -7.496 -19.688 1 97.56 215 ARG A CA 1
ATOM 1718 C C . ARG A 1 215 ? -13.281 -7.336 -18.766 1 97.56 215 ARG A C 1
ATOM 1720 O O . ARG A 1 215 ? -14.07 -8.266 -18.609 1 97.56 215 ARG A O 1
ATOM 1727 N N . VAL A 1 216 ? -13.383 -6.184 -18.156 1 98.44 216 VAL A N 1
ATOM 1728 C CA . VAL A 1 216 ? -14.516 -5.938 -17.266 1 98.44 216 VAL A CA 1
ATOM 1729 C C . VAL A 1 216 ? -15.812 -5.977 -18.062 1 98.44 216 VAL A C 1
ATOM 1731 O O . VAL A 1 216 ? -16.797 -6.586 -17.641 1 98.44 216 VAL A O 1
ATOM 1734 N N . ARG A 1 217 ? -15.766 -5.359 -19.234 1 97.94 217 ARG A N 1
ATOM 1735 C CA . ARG A 1 217 ? -16.953 -5.379 -20.094 1 97.94 217 ARG A CA 1
ATOM 1736 C C . ARG A 1 217 ? -17.328 -6.805 -20.469 1 97.94 217 ARG A C 1
ATOM 1738 O O . ARG A 1 217 ? -18.5 -7.184 -20.422 1 97.94 217 ARG A O 1
ATOM 1745 N N . MET A 1 218 ? -16.359 -7.559 -20.875 1 97.06 218 MET A N 1
ATOM 1746 C CA . MET A 1 218 ? -16.594 -8.953 -21.25 1 97.06 218 MET A CA 1
ATOM 1747 C C . MET A 1 218 ? -17.125 -9.75 -20.062 1 97.06 218 MET A C 1
ATOM 1749 O O . MET A 1 218 ? -18.047 -10.547 -20.219 1 97.06 218 MET A O 1
ATOM 1753 N N . PHE A 1 219 ? -16.578 -9.562 -18.938 1 97.62 219 PHE A N 1
ATOM 1754 C CA . PHE A 1 219 ? -17 -10.258 -17.734 1 97.62 219 PHE A CA 1
ATOM 1755 C C . PHE A 1 219 ? -18.469 -9.945 -17.406 1 97.62 219 PHE A C 1
ATOM 1757 O O . PHE A 1 219 ? -19.25 -10.844 -17.094 1 97.62 219 PHE A O 1
ATOM 1764 N N . CYS A 1 220 ? -18.797 -8.68 -17.516 1 97.88 220 CYS A N 1
ATOM 1765 C CA . CYS A 1 220 ? -20.156 -8.242 -17.203 1 97.88 220 CYS A CA 1
ATOM 1766 C C . CYS A 1 220 ? -21.141 -8.773 -18.219 1 97.88 220 CYS A C 1
ATOM 1768 O O . CYS A 1 220 ? -22.328 -8.961 -17.922 1 97.88 220 CYS A O 1
ATOM 1770 N N . SER A 1 221 ? -20.656 -8.898 -19.422 1 97.12 221 SER A N 1
ATOM 1771 C CA . SER A 1 221 ? -21.516 -9.508 -20.438 1 97.12 221 SER A CA 1
ATOM 1772 C C . SER A 1 221 ? -21.812 -10.969 -20.094 1 97.12 221 SER A C 1
ATOM 1774 O O . SER A 1 221 ? -22.953 -11.43 -20.281 1 97.12 221 SER A O 1
ATOM 1776 N N . LYS A 1 222 ? -20.859 -11.672 -19.578 1 95.12 222 LYS A N 1
ATOM 1777 C CA . LYS A 1 222 ? -21.016 -13.078 -19.234 1 95.12 222 LYS A CA 1
ATOM 1778 C C . LYS A 1 222 ? -21.703 -13.242 -17.891 1 95.12 222 LYS A C 1
ATOM 1780 O O . LYS A 1 222 ? -22.422 -14.219 -17.672 1 95.12 222 LYS A O 1
ATOM 1785 N N . PHE A 1 223 ? -21.406 -12.32 -17.016 1 96.31 223 PHE A N 1
ATOM 1786 C CA . PHE A 1 223 ? -21.984 -12.344 -15.672 1 96.31 223 PHE A CA 1
ATOM 1787 C C . PHE A 1 223 ? -22.688 -11.031 -15.367 1 96.31 223 PHE A C 1
ATOM 1789 O O . PHE A 1 223 ? -22.234 -10.25 -14.523 1 96.31 223 PHE A O 1
ATOM 1796 N N . PRO A 1 224 ? -23.828 -10.797 -15.891 1 97.38 224 PRO A N 1
ATOM 1797 C CA . PRO A 1 224 ? -24.531 -9.508 -15.805 1 97.38 224 PRO A CA 1
ATOM 1798 C C . PRO A 1 224 ? -24.859 -9.117 -14.367 1 97.38 224 PRO A C 1
ATOM 1800 O O . PRO A 1 224 ? -24.969 -7.93 -14.047 1 97.38 224 PRO A O 1
ATOM 1803 N N . GLU A 1 225 ? -25 -10.109 -13.492 1 96.69 225 GLU A N 1
ATOM 1804 C CA . GLU A 1 225 ? -25.344 -9.844 -12.094 1 96.69 225 GLU A CA 1
ATOM 1805 C C . GLU A 1 225 ? -24.203 -9.109 -11.383 1 96.69 225 GLU A C 1
ATOM 1807 O O . GLU A 1 225 ? -24.406 -8.531 -10.312 1 96.69 225 GLU A O 1
ATOM 1812 N N . GLN A 1 226 ? -23.047 -9.117 -11.977 1 97.12 226 GLN A N 1
ATOM 1813 C CA . GLN A 1 226 ? -21.891 -8.484 -11.359 1 97.12 226 GLN A CA 1
ATOM 1814 C C . GLN A 1 226 ? -21.719 -7.051 -11.852 1 97.12 226 GLN A C 1
ATOM 1816 O O . GLN A 1 226 ? -20.859 -6.316 -11.367 1 97.12 226 GLN A O 1
ATOM 1821 N N . ARG A 1 227 ? -22.531 -6.586 -12.758 1 97.69 227 ARG A N 1
ATOM 1822 C CA . ARG A 1 227 ? -22.406 -5.266 -13.359 1 97.69 227 ARG A CA 1
ATOM 1823 C C . ARG A 1 227 ? -22.484 -4.168 -12.305 1 97.69 227 ARG A C 1
ATOM 1825 O O . ARG A 1 227 ? -21.703 -3.211 -12.336 1 97.69 227 ARG A O 1
ATOM 1832 N N . GLU A 1 228 ? -23.344 -4.336 -11.398 1 97.31 228 GLU A N 1
ATOM 1833 C CA . GLU A 1 228 ? -23.531 -3.307 -10.375 1 97.31 228 GLU A CA 1
ATOM 1834 C C . GLU A 1 228 ? -22.312 -3.172 -9.484 1 97.31 228 GLU A C 1
ATOM 1836 O O . GLU A 1 228 ? -21.922 -2.061 -9.109 1 97.31 228 GLU A O 1
ATOM 1841 N N . MET A 1 229 ? -21.719 -4.27 -9.156 1 97.19 229 MET A N 1
ATOM 1842 C CA . MET A 1 229 ? -20.531 -4.242 -8.305 1 97.19 229 MET A CA 1
ATOM 1843 C C . MET A 1 229 ? -19.359 -3.58 -9.016 1 97.19 229 MET A C 1
ATOM 1845 O O . MET A 1 229 ? -18.625 -2.801 -8.406 1 97.19 229 MET A O 1
ATOM 1849 N N . TRP A 1 230 ? -19.203 -3.906 -10.266 1 98.31 230 TRP A N 1
ATOM 1850 C CA . TRP A 1 230 ? -18.156 -3.268 -11.047 1 98.31 230 TRP A CA 1
ATOM 1851 C C . TRP A 1 230 ? -18.406 -1.768 -11.164 1 98.31 230 TRP A C 1
ATOM 1853 O O . TRP A 1 230 ? -17.469 -0.968 -11.047 1 98.31 230 TRP A O 1
ATOM 1863 N N . LYS A 1 231 ? -19.641 -1.39 -11.359 1 97.81 231 LYS A N 1
ATOM 1864 C CA . LYS A 1 231 ? -20.016 0.022 -11.438 1 97.81 231 LYS A CA 1
ATOM 1865 C C . LYS A 1 231 ? -19.688 0.748 -10.133 1 97.81 231 LYS A C 1
ATOM 1867 O O . LYS A 1 231 ? -19.188 1.873 -10.148 1 97.81 231 LYS A O 1
ATOM 1872 N N . LYS A 1 232 ? -19.938 0.088 -9.047 1 97.19 232 LYS A N 1
ATOM 1873 C CA . LYS A 1 232 ? -19.656 0.667 -7.734 1 97.19 232 LYS A CA 1
ATOM 1874 C C . LYS A 1 232 ? -18.172 0.946 -7.566 1 97.19 232 LYS A C 1
ATOM 1876 O O . LYS A 1 232 ? -17.781 1.881 -6.859 1 97.19 232 LYS A O 1
ATOM 1881 N N . LEU A 1 233 ? -17.359 0.173 -8.273 1 97.44 233 LEU A N 1
ATOM 1882 C CA . LEU A 1 233 ? -15.922 0.327 -8.125 1 97.44 233 LEU A CA 1
ATOM 1883 C C . LEU A 1 233 ? -15.352 1.215 -9.227 1 97.44 233 LEU A C 1
ATOM 1885 O O . LEU A 1 233 ? -14.133 1.36 -9.336 1 97.44 233 LEU A O 1
ATOM 1889 N N . GLY A 1 234 ? -16.25 1.742 -10.07 1 96.94 234 GLY A N 1
ATOM 1890 C CA . GLY A 1 234 ? -15.836 2.816 -10.961 1 96.94 234 GLY A CA 1
ATOM 1891 C C . GLY A 1 234 ? -15.727 2.383 -12.406 1 96.94 234 GLY A C 1
ATOM 1892 O O . GLY A 1 234 ? -15.258 3.143 -13.258 1 96.94 234 GLY A O 1
ATOM 1893 N N . TRP A 1 235 ? -16.141 1.123 -12.617 1 96.44 235 TRP A N 1
ATOM 1894 C CA . TRP A 1 235 ? -16.125 0.684 -14.008 1 96.44 235 TRP A CA 1
ATOM 1895 C C . TRP A 1 235 ? -17.484 0.913 -14.664 1 96.44 235 TRP A C 1
ATOM 1897 O O . TRP A 1 235 ? -18.531 0.642 -14.062 1 96.44 235 TRP A O 1
ATOM 1907 N N . MET B 1 1 ? 18.531 -5.023 10.141 1 29.39 1 MET B N 1
ATOM 1908 C CA . MET B 1 1 ? 17.797 -4.582 11.32 1 29.39 1 MET B CA 1
ATOM 1909 C C . MET B 1 1 ? 16.656 -3.639 10.922 1 29.39 1 MET B C 1
ATOM 1911 O O . MET B 1 1 ? 16.875 -2.699 10.156 1 29.39 1 MET B O 1
ATOM 1915 N N . SER B 1 2 ? 15.461 -4.047 10.828 1 39.38 2 SER B N 1
ATOM 1916 C CA . SER B 1 2 ? 14.406 -3.064 10.609 1 39.38 2 SER B CA 1
ATOM 1917 C C . SER B 1 2 ? 14.625 -1.813 11.445 1 39.38 2 SER B C 1
ATOM 1919 O O . SER B 1 2 ? 14.844 -1.904 12.656 1 39.38 2 SER B O 1
ATOM 1921 N N . PRO B 1 3 ? 15.188 -0.764 10.906 1 49.47 3 PRO B N 1
ATOM 1922 C CA . PRO B 1 3 ? 15.453 0.333 11.836 1 49.47 3 PRO B CA 1
ATOM 1923 C C . PRO B 1 3 ? 14.43 0.401 12.969 1 49.47 3 PRO B C 1
ATOM 1925 O O . PRO B 1 3 ? 13.281 -0.009 12.797 1 49.47 3 PRO B O 1
ATOM 1928 N N . ALA B 1 4 ? 14.961 0.305 14.141 1 53.47 4 ALA B N 1
ATOM 1929 C CA . ALA B 1 4 ? 14.188 0.389 15.375 1 53.47 4 ALA B CA 1
ATOM 1930 C C . ALA B 1 4 ? 13.062 1.41 15.25 1 53.47 4 ALA B C 1
ATOM 1932 O O . ALA B 1 4 ? 13.25 2.482 14.672 1 53.47 4 ALA B O 1
ATOM 1933 N N . SER B 1 5 ? 11.781 1.01 15.375 1 78.69 5 SER B N 1
ATOM 1934 C CA . SER B 1 5 ? 10.625 1.896 15.406 1 78.69 5 SER B CA 1
ATOM 1935 C C . SER B 1 5 ? 10.875 3.098 16.312 1 78.69 5 SER B C 1
ATOM 1937 O O . SER B 1 5 ? 11.398 2.953 17.422 1 78.69 5 SER B O 1
ATOM 1939 N N . PRO B 1 6 ? 10.648 4.273 15.766 1 87.12 6 PRO B N 1
ATOM 1940 C CA . PRO B 1 6 ? 10.852 5.465 16.594 1 87.12 6 PRO B CA 1
ATOM 1941 C C . PRO B 1 6 ? 10.023 5.438 17.875 1 87.12 6 PRO B C 1
ATOM 1943 O O . PRO B 1 6 ? 8.938 4.855 17.906 1 87.12 6 PRO B O 1
ATOM 1946 N N . VAL B 1 7 ? 10.586 5.992 18.859 1 88.94 7 VAL B N 1
ATOM 1947 C CA . VAL B 1 7 ? 9.875 6.078 20.141 1 88.94 7 VAL B CA 1
ATOM 1948 C C . VAL B 1 7 ? 8.945 7.293 20.125 1 88.94 7 VAL B C 1
ATOM 1950 O O . VAL B 1 7 ? 9.391 8.422 19.891 1 88.94 7 VAL B O 1
ATOM 1953 N N . ILE B 1 8 ? 7.746 7.066 20.328 1 91.56 8 ILE B N 1
ATOM 1954 C CA . ILE B 1 8 ? 6.793 8.164 20.453 1 91.56 8 ILE B CA 1
ATOM 1955 C C . ILE B 1 8 ? 6.934 8.828 21.828 1 91.56 8 ILE B C 1
ATOM 1957 O O . ILE B 1 8 ? 6.754 8.18 22.859 1 91.56 8 ILE B O 1
ATOM 1961 N N . PRO B 1 9 ? 7.223 10.039 21.75 1 88.88 9 PRO B N 1
ATOM 1962 C CA . PRO B 1 9 ? 7.445 10.688 23.047 1 88.88 9 PRO B CA 1
ATOM 1963 C C . PRO B 1 9 ? 6.172 10.805 23.875 1 88.88 9 PRO B C 1
ATOM 1965 O O . PRO B 1 9 ? 5.113 11.148 23.344 1 88.88 9 PRO B O 1
ATOM 1968 N N . ALA B 1 10 ? 6.34 10.539 25.078 1 81.94 10 ALA B N 1
ATOM 1969 C CA . ALA B 1 10 ? 5.219 10.656 26.016 1 81.94 10 ALA B CA 1
ATOM 1970 C C . ALA B 1 10 ? 5.223 12.008 26.703 1 81.94 10 ALA B C 1
ATOM 1972 O O . ALA B 1 10 ? 4.184 12.477 27.172 1 81.94 10 ALA B O 1
ATOM 1973 N N . LEU B 1 11 ? 6.449 12.547 26.734 1 78.12 11 LEU B N 1
ATOM 1974 C CA . LEU B 1 11 ? 6.637 13.82 27.422 1 78.12 11 LEU B CA 1
ATOM 1975 C C . LEU B 1 11 ? 7.348 14.828 26.531 1 78.12 11 LEU B C 1
ATOM 1977 O O . LEU B 1 11 ? 7.988 14.453 25.547 1 78.12 11 LEU B O 1
ATOM 1981 N N . GLY B 1 12 ? 7.191 16.062 26.875 1 76.44 12 GLY B N 1
ATOM 1982 C CA . GLY B 1 12 ? 7.824 17.141 26.125 1 76.44 12 GLY B CA 1
ATOM 1983 C C . GLY B 1 12 ? 6.848 17.953 25.297 1 76.44 12 GLY B C 1
ATOM 1984 O O . GLY B 1 12 ? 5.695 17.547 25.109 1 76.44 12 GLY B O 1
ATOM 1985 N N . SER B 1 13 ? 7.395 19.016 24.812 1 74.5 13 SER B N 1
ATOM 1986 C CA . SER B 1 13 ? 6.527 20 24.203 1 74.5 13 SER B CA 1
ATOM 1987 C C . SER B 1 13 ? 5.906 19.484 22.906 1 74.5 13 SER B C 1
ATOM 1989 O O . SER B 1 13 ? 4.852 19.953 22.484 1 74.5 13 SER B O 1
ATOM 1991 N N . ARG B 1 14 ? 6.512 18.391 22.391 1 89.25 14 ARG B N 1
ATOM 1992 C CA . ARG B 1 14 ? 5.961 17.984 21.094 1 89.25 14 ARG B CA 1
ATOM 1993 C C . ARG B 1 14 ? 5.219 16.656 21.234 1 89.25 14 ARG B C 1
ATOM 1995 O O . ARG B 1 14 ? 4.715 16.109 20.234 1 89.25 14 ARG B O 1
ATOM 2002 N N . ALA B 1 15 ? 5.164 16.234 22.438 1 92.69 15 ALA B N 1
ATOM 2003 C CA . ALA B 1 15 ? 4.438 14.992 22.688 1 92.69 15 ALA B CA 1
ATOM 2004 C C . ALA B 1 15 ? 2.951 15.148 22.375 1 92.69 15 ALA B C 1
ATOM 2006 O O . ALA B 1 15 ? 2.281 14.188 22 1 92.69 15 ALA B O 1
ATOM 2007 N N . VAL B 1 16 ? 2.504 16.391 22.484 1 95.38 16 VAL B N 1
ATOM 2008 C CA . VAL B 1 16 ? 1.094 16.703 22.297 1 95.38 16 VAL B CA 1
ATOM 2009 C C . VAL B 1 16 ? 0.681 16.359 20.859 1 95.38 16 VAL B C 1
ATOM 2011 O O . VAL B 1 16 ? -0.463 15.977 20.625 1 95.38 16 VAL B O 1
ATOM 2014 N N . VAL B 1 17 ? 1.605 16.391 19.938 1 97.31 17 VAL B N 1
ATOM 2015 C CA . VAL B 1 17 ? 1.338 16.078 18.531 1 97.31 17 VAL B CA 1
ATOM 2016 C C . VAL B 1 17 ? 0.884 14.633 18.406 1 97.31 17 VAL B C 1
ATOM 2018 O O . VAL B 1 17 ? -0.089 14.344 17.703 1 97.31 17 VAL B O 1
ATOM 2021 N N . PHE B 1 18 ? 1.48 13.781 19.141 1 96.81 18 PHE B N 1
ATOM 2022 C CA . PHE B 1 18 ? 1.17 12.359 19.047 1 96.81 18 PHE B CA 1
ATOM 2023 C C . PHE B 1 18 ? -0.099 12.031 19.828 1 96.81 18 PHE B C 1
ATOM 2025 O O . PHE B 1 18 ? -0.856 11.141 19.438 1 96.81 18 PHE B O 1
ATOM 2032 N N . ARG B 1 19 ? -0.285 12.742 20.875 1 96.19 19 ARG B N 1
ATOM 2033 C CA . ARG B 1 19 ? -1.557 12.57 21.562 1 96.19 19 ARG B CA 1
ATOM 2034 C C . ARG B 1 19 ? -2.723 13.008 20.688 1 96.19 19 ARG B C 1
ATOM 2036 O O . ARG B 1 19 ? -3.771 12.359 20.672 1 96.19 19 ARG B O 1
ATOM 2043 N N . ALA B 1 20 ? -2.486 14.102 19.969 1 97.69 20 ALA B N 1
ATOM 2044 C CA . ALA B 1 20 ? -3.494 14.562 19.016 1 97.69 20 ALA B CA 1
ATOM 2045 C C . ALA B 1 20 ? -3.738 13.508 17.938 1 97.69 20 ALA B C 1
ATOM 2047 O O . ALA B 1 20 ? -4.887 13.188 17.625 1 97.69 20 ALA B O 1
ATOM 2048 N N . ALA B 1 21 ? -2.676 12.961 17.375 1 98.25 21 ALA B N 1
ATOM 2049 C CA . ALA B 1 21 ? -2.77 11.938 16.328 1 98.25 21 ALA B CA 1
ATOM 2050 C C . ALA B 1 21 ? -3.527 10.719 16.828 1 98.25 21 ALA B C 1
ATOM 2052 O O . ALA B 1 21 ? -4.367 10.164 16.109 1 98.25 21 ALA B O 1
ATOM 2053 N N . LYS B 1 22 ? -3.256 10.336 18.047 1 97.56 22 LYS B N 1
ATOM 2054 C CA . LYS B 1 22 ? -3.914 9.172 18.641 1 97.56 22 LYS B CA 1
ATOM 2055 C C . LYS B 1 22 ? -5.402 9.438 18.859 1 97.56 22 LYS B C 1
ATOM 2057 O O . LYS B 1 22 ? -6.234 8.562 18.609 1 97.56 22 LYS B O 1
ATOM 2062 N N . GLU B 1 23 ? -5.688 10.633 19.312 1 97.88 23 GLU B N 1
ATOM 2063 C CA . GLU B 1 23 ? -7.086 10.969 19.547 1 97.88 23 GLU B CA 1
ATOM 2064 C C . GLU B 1 23 ? -7.875 11.023 18.25 1 97.88 23 GLU B C 1
ATOM 2066 O O . GLU B 1 23 ? -9 10.523 18.172 1 97.88 23 GLU B O 1
ATOM 2071 N N . VAL B 1 24 ? -7.324 11.625 17.234 1 98.44 24 VAL B N 1
ATOM 2072 C CA . VAL B 1 24 ? -7.953 11.656 15.93 1 98.44 24 VAL B CA 1
ATOM 2073 C C . VAL B 1 24 ? -8.18 10.234 15.422 1 98.44 24 VAL B C 1
ATOM 2075 O O . VAL B 1 24 ? -9.258 9.906 14.922 1 98.44 24 VAL B O 1
ATOM 2078 N N . THR B 1 25 ? -7.172 9.383 15.562 1 98.25 25 THR B N 1
ATOM 2079 C CA . THR B 1 25 ? -7.238 7.996 15.109 1 98.25 25 THR B CA 1
ATOM 2080 C C . THR B 1 25 ? -8.352 7.246 15.836 1 98.25 25 THR B C 1
ATOM 2082 O O . THR B 1 25 ? -9.141 6.539 15.211 1 98.25 25 THR B O 1
ATOM 2085 N N . ARG B 1 26 ? -8.367 7.449 17.109 1 97.88 26 ARG B N 1
ATOM 2086 C CA . ARG B 1 26 ? -9.414 6.805 17.891 1 97.88 26 ARG B CA 1
ATOM 2087 C C . ARG B 1 26 ? -10.797 7.215 17.391 1 97.88 26 ARG B C 1
ATOM 2089 O O . ARG B 1 26 ? -11.656 6.359 17.141 1 97.88 26 ARG B O 1
ATOM 2096 N N . ILE B 1 27 ? -11.016 8.461 17.234 1 97.94 27 ILE B N 1
ATOM 2097 C CA . ILE B 1 27 ? -12.32 8.992 16.859 1 97.94 27 ILE B CA 1
ATOM 2098 C C . ILE B 1 27 ? -12.711 8.492 15.477 1 97.94 27 ILE B C 1
ATOM 2100 O O . ILE B 1 27 ? -13.82 7.98 15.281 1 97.94 27 ILE B O 1
ATOM 2104 N N . PHE B 1 28 ? -11.859 8.625 14.523 1 95.5 28 PHE B N 1
ATOM 2105 C CA . PHE B 1 28 ? -12.18 8.266 13.148 1 95.5 28 PHE B CA 1
ATOM 2106 C C . PHE B 1 28 ? -12.359 6.758 13.008 1 95.5 28 PHE B C 1
ATOM 2108 O O . PHE B 1 28 ? -13.172 6.293 12.211 1 95.5 28 PHE B O 1
ATOM 2115 N N . ARG B 1 29 ? -11.57 6 13.734 1 93.12 29 ARG B N 1
ATOM 2116 C CA . ARG B 1 29 ? -11.758 4.551 13.719 1 93.12 29 ARG B CA 1
ATOM 2117 C C . ARG B 1 29 ? -13.125 4.168 14.273 1 93.12 29 ARG B C 1
ATOM 2119 O O . ARG B 1 29 ? -13.773 3.244 13.766 1 93.12 29 ARG B O 1
ATOM 2126 N N . GLU B 1 30 ? -13.523 4.855 15.289 1 94 30 GLU B N 1
ATOM 2127 C CA . GLU B 1 30 ? -14.82 4.594 15.898 1 94 30 GLU B CA 1
ATOM 2128 C C . GLU B 1 30 ? -15.945 4.734 14.875 1 94 30 GLU B C 1
ATOM 2130 O O . GLU B 1 30 ? -16.922 3.98 14.914 1 94 30 GLU B O 1
ATOM 2135 N N . VAL B 1 31 ? -15.805 5.645 14.023 1 91.56 31 VAL B N 1
ATOM 2136 C CA . VAL B 1 31 ? -16.875 5.867 13.047 1 91.56 31 VAL B CA 1
ATOM 2137 C C . VAL B 1 31 ? -16.469 5.266 11.703 1 91.56 31 VAL B C 1
ATOM 2139 O O . VAL B 1 31 ? -17.109 5.539 10.68 1 91.56 31 VAL B O 1
ATOM 2142 N N . ARG B 1 32 ? -15.344 4.594 11.578 1 88.25 32 ARG B N 1
ATOM 2143 C CA . ARG B 1 32 ? -14.859 3.848 10.422 1 88.25 32 ARG B CA 1
ATOM 2144 C C . ARG B 1 32 ? -14.508 4.785 9.273 1 88.25 32 ARG B C 1
ATOM 2146 O O . ARG B 1 32 ? -14.898 4.547 8.125 1 88.25 32 ARG B O 1
ATOM 2153 N N . TYR B 1 33 ? -13.93 5.906 9.648 1 92.06 33 TYR B N 1
ATOM 2154 C CA . TYR B 1 33 ? -13.352 6.781 8.625 1 92.06 33 TYR B CA 1
ATOM 2155 C C . TYR B 1 33 ? -11.922 6.363 8.297 1 92.06 33 TYR B C 1
ATOM 2157 O O . TYR B 1 33 ? -11.125 6.09 9.195 1 92.06 33 TYR B O 1
ATOM 2165 N N . THR B 1 34 ? -11.75 6.262 7.012 1 95.44 34 THR B N 1
ATOM 2166 C CA . THR B 1 34 ? -10.398 5.941 6.551 1 95.44 34 THR B CA 1
ATOM 2167 C C . THR B 1 34 ? -9.594 7.211 6.324 1 95.44 34 THR B C 1
ATOM 2169 O O . THR B 1 34 ? -10.047 8.133 5.637 1 95.44 34 THR B O 1
ATOM 2172 N N . PHE B 1 35 ? -8.477 7.25 6.938 1 97 35 PHE B N 1
ATOM 2173 C CA . PHE B 1 35 ? -7.578 8.391 6.805 1 97 35 PHE B CA 1
ATOM 2174 C C . PHE B 1 35 ? -6.133 7.965 7.039 1 97 35 PHE B C 1
ATOM 2176 O O . PHE B 1 35 ? -5.871 6.832 7.441 1 97 35 PHE B O 1
ATOM 2183 N N . ALA B 1 36 ? -5.195 8.867 6.723 1 98.31 36 ALA B N 1
ATOM 2184 C CA . ALA B 1 36 ? -3.781 8.609 6.984 1 98.31 36 ALA B CA 1
ATOM 2185 C C . ALA B 1 36 ? -3.057 9.891 7.395 1 98.31 36 ALA B C 1
ATOM 2187 O O . ALA B 1 36 ? -3.365 10.969 6.891 1 98.31 36 ALA B O 1
ATOM 2188 N N . ILE B 1 37 ? -2.148 9.695 8.281 1 98.75 37 ILE B N 1
ATOM 2189 C CA . ILE B 1 37 ? -1.294 10.789 8.734 1 98.75 37 ILE B CA 1
ATOM 2190 C C . ILE B 1 37 ? -0.18 11.023 7.715 1 98.75 37 ILE B C 1
ATOM 2192 O O . ILE B 1 37 ? 0.395 10.07 7.184 1 98.75 37 ILE B O 1
ATOM 2196 N N . LEU B 1 38 ? 0.099 12.234 7.367 1 98.31 38 LEU B N 1
ATOM 2197 C CA . LEU B 1 38 ? 1.206 12.594 6.492 1 98.31 38 LEU B CA 1
ATOM 2198 C C . LEU B 1 38 ? 2.029 13.734 7.094 1 98.31 38 LEU B C 1
ATOM 2200 O O . LEU B 1 38 ? 1.995 13.953 8.305 1 98.31 38 LEU B O 1
ATOM 2204 N N . GLY B 1 39 ? 2.881 14.359 6.352 1 97.25 39 GLY B N 1
ATOM 2205 C CA . GLY B 1 39 ? 3.676 15.469 6.855 1 97.25 39 GLY B CA 1
ATOM 2206 C C . GLY B 1 39 ? 4.785 15.023 7.797 1 97.25 39 GLY B C 1
ATOM 2207 O O . GLY B 1 39 ? 5.281 13.898 7.691 1 97.25 39 GLY B O 1
ATOM 2208 N N . SER B 1 40 ? 5.16 15.953 8.68 1 96.5 40 SER B N 1
ATOM 2209 C CA . SER B 1 40 ? 6.312 15.742 9.547 1 96.5 40 SER B CA 1
ATOM 2210 C C . SER B 1 40 ? 6.039 14.656 10.57 1 96.5 40 SER B C 1
ATOM 2212 O O . SER B 1 40 ? 6.957 13.938 10.984 1 96.5 40 SER B O 1
ATOM 2214 N N . THR B 1 41 ? 4.793 14.562 10.969 1 97.69 41 THR B N 1
ATOM 2215 C CA . THR B 1 41 ? 4.457 13.508 11.914 1 97.69 41 THR B CA 1
ATOM 2216 C C . THR B 1 41 ? 4.695 12.133 11.297 1 97.69 41 THR B C 1
ATOM 2218 O O . THR B 1 41 ? 5.266 11.25 11.938 1 97.69 41 THR B O 1
ATOM 2221 N N . ALA B 1 42 ? 4.293 11.977 10.07 1 98.12 42 ALA B N 1
ATOM 2222 C CA . ALA B 1 42 ? 4.57 10.727 9.359 1 98.12 42 ALA B CA 1
ATOM 2223 C C . ALA B 1 42 ? 6.074 10.492 9.234 1 98.12 42 ALA B C 1
ATOM 2225 O O . ALA B 1 42 ? 6.551 9.375 9.438 1 98.12 42 ALA B O 1
ATOM 2226 N N . CYS B 1 43 ? 6.809 11.562 8.945 1 97.75 43 CYS B N 1
ATOM 2227 C CA . CYS B 1 43 ? 8.258 11.438 8.836 1 97.75 43 CYS B CA 1
ATOM 2228 C C . CYS B 1 43 ? 8.852 10.875 10.125 1 97.75 43 CYS B C 1
ATOM 2230 O O . CYS B 1 43 ? 9.68 9.961 10.078 1 97.75 43 CYS B O 1
ATOM 2232 N N . TYR B 1 44 ? 8.414 11.375 11.18 1 97.44 44 TYR B N 1
ATOM 2233 C CA . TYR B 1 44 ? 8.914 10.914 12.477 1 97.44 44 TYR B CA 1
ATOM 2234 C C . TYR B 1 44 ? 8.594 9.445 12.695 1 97.44 44 TYR B C 1
ATOM 2236 O O . TYR B 1 44 ? 9.453 8.664 13.117 1 97.44 44 TYR B O 1
ATOM 2244 N N . LEU B 1 45 ? 7.414 9.102 12.383 1 97.12 45 LEU B N 1
ATOM 2245 C CA . LEU B 1 45 ? 6.961 7.734 12.617 1 97.12 45 LEU B CA 1
ATOM 2246 C C . LEU B 1 45 ? 7.746 6.746 11.758 1 97.12 45 LEU B C 1
ATOM 2248 O O . LEU B 1 45 ? 7.918 5.586 12.141 1 97.12 45 LEU B O 1
ATOM 2252 N N . TYR B 1 46 ? 8.266 7.234 10.625 1 96.88 46 TYR B N 1
ATOM 2253 C CA . TYR B 1 46 ? 9.07 6.383 9.758 1 96.88 46 TYR B CA 1
ATOM 2254 C C . TYR B 1 46 ? 10.516 6.324 10.242 1 96.88 46 TYR B C 1
ATOM 2256 O O . TYR B 1 46 ? 11.305 5.512 9.758 1 96.88 46 TYR B O 1
ATOM 2264 N N . GLY B 1 47 ? 10.859 7.254 11.133 1 95.81 47 GLY B N 1
ATOM 2265 C CA . GLY B 1 47 ? 12.195 7.141 11.695 1 95.81 47 GLY B CA 1
ATOM 2266 C C . GLY B 1 47 ? 12.992 8.43 11.609 1 95.81 47 GLY B C 1
ATOM 2267 O O . GLY B 1 47 ? 14.156 8.469 12.008 1 95.81 47 GLY B O 1
ATOM 2268 N N . ASN B 1 48 ? 12.328 9.445 11.016 1 94.88 48 ASN B N 1
ATOM 2269 C CA . ASN B 1 48 ? 12.977 10.75 11.047 1 94.88 48 ASN B CA 1
ATOM 2270 C C . ASN B 1 48 ? 13.148 11.266 12.469 1 94.88 48 ASN B C 1
ATOM 2272 O O . ASN B 1 48 ? 12.234 11.156 13.289 1 94.88 48 ASN B O 1
ATOM 2276 N N . GLY B 1 49 ? 14.234 11.82 12.812 1 90.81 49 GLY B N 1
ATOM 2277 C CA . GLY B 1 49 ? 14.578 12.219 14.172 1 90.81 49 GLY B CA 1
ATOM 2278 C C . GLY B 1 49 ? 13.922 13.523 14.586 1 90.81 49 GLY B C 1
ATOM 2279 O O . GLY B 1 49 ? 13.836 13.828 15.781 1 90.81 49 GLY B O 1
ATOM 2280 N N . ARG B 1 50 ? 13.469 14.281 13.648 1 91.81 50 ARG B N 1
ATOM 2281 C CA . ARG B 1 50 ? 12.891 15.578 13.969 1 91.81 50 ARG B CA 1
ATOM 2282 C C . ARG B 1 50 ? 11.469 15.438 14.492 1 91.81 50 ARG B C 1
ATOM 2284 O O . ARG B 1 50 ? 10.625 14.805 13.852 1 91.81 50 ARG B O 1
ATOM 2291 N N . LEU B 1 51 ? 11.242 16.078 15.555 1 93.38 51 LEU B N 1
ATOM 2292 C CA . LEU B 1 51 ? 9.898 16.047 16.125 1 93.38 51 LEU B CA 1
ATOM 2293 C C . LEU B 1 51 ? 8.953 16.938 15.336 1 93.38 51 LEU B C 1
ATOM 2295 O O . LEU B 1 51 ? 9.32 18.047 14.945 1 93.38 51 LEU B O 1
ATOM 2299 N N . PRO B 1 52 ? 7.773 16.469 15.07 1 95.31 52 PRO B N 1
ATOM 2300 C CA . PRO B 1 52 ? 6.793 17.234 14.297 1 95.31 52 PRO B CA 1
ATOM 2301 C C . PRO B 1 52 ? 6.145 18.344 15.109 1 95.31 52 PRO B C 1
ATOM 2303 O O . PRO B 1 52 ? 6.172 18.312 16.344 1 95.31 52 PRO B O 1
ATOM 2306 N N . ASN B 1 53 ? 5.582 19.312 14.375 1 92.69 53 ASN B N 1
ATOM 2307 C CA . ASN B 1 53 ? 4.953 20.469 15.008 1 92.69 53 ASN B CA 1
ATOM 2308 C C . ASN B 1 53 ? 3.432 20.391 14.938 1 92.69 53 ASN B C 1
ATOM 2310 O O . ASN B 1 53 ? 2.73 21.109 15.648 1 92.69 53 ASN B O 1
ATOM 2314 N N . ASP B 1 54 ? 2.951 19.609 14.078 1 96 54 ASP B N 1
ATOM 2315 C CA . ASP B 1 54 ? 1.51 19.516 13.867 1 96 54 ASP B CA 1
ATOM 2316 C C . ASP B 1 54 ? 1.128 18.156 13.281 1 96 54 ASP B C 1
ATOM 2318 O O . ASP B 1 54 ? 1.982 17.281 13.117 1 96 54 ASP B O 1
ATOM 2322 N N . VAL B 1 55 ? -0.109 17.922 13.164 1 98.06 55 VAL B N 1
ATOM 2323 C CA . VAL B 1 55 ? -0.632 16.688 12.578 1 98.06 55 VAL B CA 1
ATOM 2324 C C . VAL B 1 55 ? -1.344 17.016 11.266 1 98.06 55 VAL B C 1
ATOM 2326 O O . VAL B 1 55 ? -2.26 17.828 11.234 1 98.06 55 VAL B O 1
ATOM 2329 N N . ASP B 1 56 ? -0.936 16.469 10.203 1 97.81 56 ASP B N 1
ATOM 2330 C CA . ASP B 1 56 ? -1.634 16.531 8.922 1 97.81 56 ASP B CA 1
ATOM 2331 C C . ASP B 1 56 ? -2.324 15.195 8.617 1 97.81 56 ASP B C 1
ATOM 2333 O O . ASP B 1 56 ? -1.708 14.133 8.727 1 97.81 56 ASP B O 1
ATOM 2337 N N . ILE B 1 57 ? -3.533 15.25 8.242 1 97.75 57 ILE B N 1
ATOM 2338 C CA . ILE B 1 57 ? -4.297 14.039 7.961 1 97.75 57 ILE B CA 1
ATOM 2339 C C . ILE B 1 57 ? -4.859 14.109 6.543 1 97.75 57 ILE B C 1
ATOM 2341 O O . ILE B 1 57 ? -5.316 15.164 6.094 1 97.75 57 ILE B O 1
ATOM 2345 N N . LEU B 1 58 ? -4.797 13.031 5.82 1 97.44 58 LEU B N 1
ATOM 2346 C CA . LEU B 1 58 ? -5.41 12.852 4.512 1 97.44 58 LEU B CA 1
ATOM 2347 C C . LEU B 1 58 ? -6.617 11.922 4.598 1 97.44 58 LEU B C 1
ATOM 2349 O O . LEU B 1 58 ? -6.477 10.75 4.934 1 97.44 58 LEU B O 1
ATOM 2353 N N . MET B 1 59 ? -7.762 12.453 4.305 1 96.06 59 MET B N 1
ATOM 2354 C CA . MET B 1 59 ? -8.984 11.648 4.293 1 96.06 59 MET B CA 1
ATOM 2355 C C . MET B 1 59 ? -9.07 10.82 3.018 1 96.06 59 MET B C 1
ATOM 2357 O O . MET B 1 59 ? -8.625 11.258 1.955 1 96.06 59 MET B O 1
ATOM 2361 N N . SER B 1 60 ? -9.633 9.641 3.156 1 93.19 60 SER B N 1
ATOM 2362 C CA . SER B 1 60 ? -9.898 8.805 1.986 1 93.19 60 SER B CA 1
ATOM 2363 C C . SER B 1 60 ? -11.211 9.203 1.312 1 93.19 60 SER B C 1
ATOM 2365 O O . SER B 1 60 ? -12.078 8.359 1.076 1 93.19 60 SER B O 1
ATOM 2367 N N . SER B 1 61 ? -11.391 10.445 1.082 1 91.19 61 SER B N 1
ATOM 2368 C CA . SER B 1 61 ? -12.625 10.953 0.477 1 91.19 61 SER B CA 1
ATOM 2369 C C . SER B 1 61 ? -12.375 12.266 -0.262 1 91.19 61 SER B C 1
ATOM 2371 O O . SER B 1 61 ? -11.922 13.242 0.334 1 91.19 61 SER B O 1
ATOM 2373 N N . HIS B 1 62 ? -12.805 12.242 -1.492 1 85.69 62 HIS B N 1
ATOM 2374 C CA . HIS B 1 62 ? -12.711 13.461 -2.297 1 85.69 62 HIS B CA 1
ATOM 2375 C C . HIS B 1 62 ? -13.852 14.414 -1.976 1 85.69 62 HIS B C 1
ATOM 2377 O O . HIS B 1 62 ? -13.766 15.609 -2.27 1 85.69 62 HIS B O 1
ATOM 2383 N N . THR B 1 63 ? -14.867 13.914 -1.359 1 84.5 63 THR B N 1
ATOM 2384 C CA . THR B 1 63 ? -16.078 14.711 -1.246 1 84.5 63 THR B CA 1
ATOM 2385 C C . THR B 1 63 ? -16.312 15.141 0.199 1 84.5 63 THR B C 1
ATOM 2387 O O . THR B 1 63 ? -17.266 15.867 0.491 1 84.5 63 THR B O 1
ATOM 2390 N N . CYS B 1 64 ? -15.438 14.75 1.01 1 86.94 64 CYS B N 1
ATOM 2391 C CA . CYS B 1 64 ? -15.656 15.109 2.406 1 86.94 64 CYS B CA 1
ATOM 2392 C C . CYS B 1 64 ? -15.594 16.625 2.594 1 86.94 64 CYS B C 1
ATOM 2394 O O . CYS B 1 64 ? -14.812 17.297 1.929 1 86.94 64 CYS B O 1
ATOM 2396 N N . ASP B 1 65 ? -16.469 17.125 3.42 1 91.5 65 ASP B N 1
ATOM 2397 C CA . ASP B 1 65 ? -16.438 18.531 3.836 1 91.5 65 ASP B CA 1
ATOM 2398 C C . ASP B 1 65 ? -15.492 18.734 5.008 1 91.5 65 ASP B C 1
ATOM 2400 O O . ASP B 1 65 ? -15.789 18.328 6.137 1 91.5 65 ASP B O 1
ATOM 2404 N N . LEU B 1 66 ? -14.477 19.422 4.781 1 93.69 66 LEU B N 1
ATOM 2405 C CA . LEU B 1 66 ? -13.398 19.562 5.754 1 93.69 66 LEU B CA 1
ATOM 2406 C C . LEU B 1 66 ? -13.891 20.297 7.004 1 93.69 66 LEU B C 1
ATOM 2408 O O . LEU B 1 66 ? -13.5 19.938 8.125 1 93.69 66 LEU B O 1
ATOM 2412 N N . GLU B 1 67 ? -14.719 21.312 6.844 1 95.69 67 GLU B N 1
ATOM 2413 C CA . GLU B 1 67 ? -15.25 22.031 7.996 1 95.69 67 GLU B CA 1
ATOM 2414 C C . GLU B 1 67 ? -16.141 21.141 8.852 1 95.69 67 GLU B C 1
ATOM 2416 O O . GLU B 1 67 ? -16.094 21.203 10.086 1 95.69 67 GLU B O 1
ATOM 2421 N N . SER B 1 68 ? -16.859 20.312 8.164 1 94.88 68 SER B N 1
ATOM 2422 C CA . SER B 1 68 ? -17.703 19.375 8.891 1 94.88 68 SER B CA 1
ATOM 2423 C C . SER B 1 68 ? -16.875 18.359 9.656 1 94.88 68 SER B C 1
ATOM 2425 O O . SER B 1 68 ? -17.25 17.938 10.75 1 94.88 68 SER B O 1
ATOM 2427 N N . MET B 1 69 ? -15.773 17.953 9.109 1 95.25 69 MET B N 1
ATOM 2428 C CA . MET B 1 69 ? -14.891 17 9.773 1 95.25 69 MET B CA 1
ATOM 2429 C C . MET B 1 69 ? -14.266 17.609 11.023 1 95.25 69 MET B C 1
ATOM 2431 O O . MET B 1 69 ? -14.156 16.938 12.055 1 95.25 69 MET B O 1
ATOM 2435 N N . LYS B 1 70 ? -13.867 18.844 10.875 1 97.81 70 LYS B N 1
ATOM 2436 C CA . LYS B 1 70 ? -13.32 19.547 12.031 1 97.81 70 LYS B CA 1
ATOM 2437 C C . LYS B 1 70 ? -14.359 19.656 13.148 1 97.81 70 LYS B C 1
ATOM 2439 O O . LYS B 1 70 ? -14.062 19.359 14.312 1 97.81 70 LYS B O 1
ATOM 2444 N N . ALA B 1 71 ? -15.531 20.047 12.719 1 97.56 71 ALA B N 1
ATOM 2445 C CA . ALA B 1 71 ? -16.609 20.188 13.688 1 97.56 71 ALA B CA 1
ATOM 2446 C C . ALA B 1 71 ? -16.922 18.844 14.352 1 97.56 71 ALA B C 1
ATOM 2448 O O . ALA B 1 71 ? -17.234 18.797 15.539 1 97.56 71 ALA B O 1
ATOM 2449 N N . PHE B 1 72 ? -16.844 17.828 13.586 1 97.19 72 PHE B N 1
ATOM 2450 C CA . PHE B 1 72 ? -17.109 16.484 14.078 1 97.19 72 PHE B CA 1
ATOM 2451 C C . PHE B 1 72 ? -16.125 16.109 15.188 1 97.19 72 PHE B C 1
ATOM 2453 O O . PHE B 1 72 ? -16.516 15.578 16.219 1 97.19 72 PHE B O 1
ATOM 2460 N N . LEU B 1 73 ? -14.82 16.391 14.984 1 98.38 73 LEU B N 1
ATOM 2461 C CA . LEU B 1 73 ? -13.797 16.094 15.977 1 98.38 73 LEU B CA 1
ATOM 2462 C C . LEU B 1 73 ? -14.047 16.891 17.266 1 98.38 73 LEU B C 1
ATOM 2464 O O . LEU B 1 73 ? -13.922 16.344 18.359 1 98.38 73 LEU B O 1
ATOM 2468 N N . VAL B 1 74 ? -14.43 18.125 17.062 1 98.62 74 VAL B N 1
ATOM 2469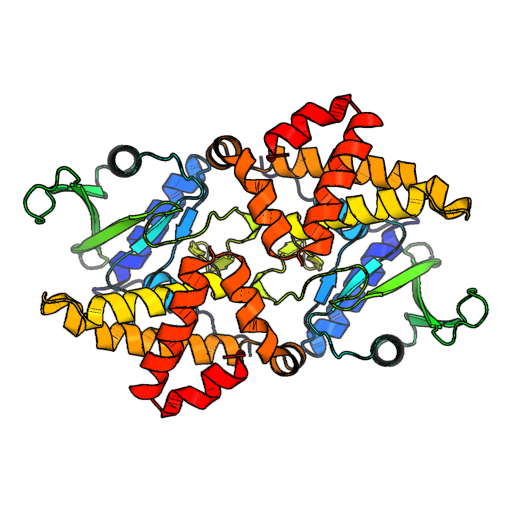 C CA . VAL B 1 74 ? -14.727 18.969 18.219 1 98.62 74 VAL B CA 1
ATOM 2470 C C . VAL B 1 74 ? -15.906 18.391 19 1 98.62 74 VAL B C 1
ATOM 2472 O O . VAL B 1 74 ? -15.883 18.328 20.219 1 98.62 74 VAL B O 1
ATOM 2475 N N . ALA B 1 75 ? -16.906 17.984 18.297 1 98.44 75 ALA B N 1
ATOM 2476 C CA . ALA B 1 75 ? -18.094 17.422 18.922 1 98.44 75 ALA B CA 1
ATOM 2477 C C . ALA B 1 75 ? -17.781 16.125 19.672 1 98.44 75 ALA B C 1
ATOM 2479 O O . ALA B 1 75 ? -18.344 15.859 20.734 1 98.44 75 ALA B O 1
ATOM 2480 N N . LYS B 1 76 ? -16.953 15.281 19.141 1 98.06 76 LYS B N 1
ATOM 2481 C CA . LYS B 1 76 ? -16.641 13.969 19.719 1 98.06 76 LYS B CA 1
ATOM 2482 C C . LYS B 1 76 ? -15.719 14.109 20.922 1 98.06 76 LYS B C 1
ATOM 2484 O O . LYS B 1 76 ? -15.727 13.258 21.812 1 98.06 76 LYS B O 1
ATOM 2489 N N . SER B 1 77 ? -14.883 15.125 20.906 1 98 77 SER B N 1
ATOM 2490 C CA . SER B 1 77 ? -13.984 15.383 22.031 1 98 77 SER B CA 1
ATOM 2491 C C . SER B 1 77 ? -13.875 16.875 22.312 1 98 77 SER B C 1
ATOM 2493 O O . SER B 1 77 ? -12.805 17.469 22.172 1 98 77 SER B O 1
ATOM 2495 N N . PRO B 1 78 ? -14.945 17.453 22.828 1 97.38 78 PRO B N 1
ATOM 2496 C CA . PRO B 1 78 ? -15.023 18.906 23 1 97.38 78 PRO B CA 1
ATOM 2497 C C . PRO B 1 78 ? -14.008 19.438 24 1 97.38 78 PRO B C 1
ATOM 2499 O O . PRO B 1 78 ? -13.672 20.625 23.984 1 97.38 78 PRO B O 1
ATOM 2502 N N . ASN B 1 79 ? -13.523 18.562 24.844 1 96.44 79 ASN B N 1
ATOM 2503 C CA . ASN B 1 79 ? -12.562 19 25.844 1 96.44 79 ASN B CA 1
ATOM 2504 C C . ASN B 1 79 ? -11.133 18.953 25.312 1 96.44 79 ASN B C 1
ATOM 2506 O O . ASN B 1 79 ? -10.195 19.391 25.984 1 96.44 79 ASN B O 1
ATOM 2510 N N . ARG B 1 80 ? -11.008 18.453 24.047 1 97.69 80 ARG B N 1
ATOM 2511 C CA . ARG B 1 80 ? -9.664 18.281 23.5 1 97.69 80 ARG B CA 1
ATOM 2512 C C . ARG B 1 80 ? -9.484 19.078 22.219 1 97.69 80 ARG B C 1
ATOM 2514 O O . ARG B 1 80 ? -8.367 19.484 21.891 1 97.69 80 ARG B O 1
ATOM 2521 N N . PHE B 1 81 ? -10.57 19.25 21.531 1 98.69 81 PHE B N 1
ATOM 2522 C CA . PHE B 1 81 ? -10.484 19.953 20.25 1 98.69 81 PHE B CA 1
ATOM 2523 C C . PHE B 1 81 ? -11.258 21.266 20.297 1 98.69 81 PHE B C 1
ATOM 2525 O O . PHE B 1 81 ? -12.281 21.359 20.984 1 98.69 81 PHE B O 1
ATOM 2532 N N . TYR B 1 82 ? -10.758 22.219 19.594 1 98.31 82 TYR B N 1
ATOM 2533 C CA . TYR B 1 82 ? -11.477 23.484 19.422 1 98.31 82 TYR B CA 1
ATOM 2534 C C . TYR B 1 82 ? -11.102 24.141 18.094 1 98.31 82 TYR B C 1
ATOM 2536 O O . TYR B 1 82 ? -10.094 23.797 17.484 1 98.31 82 TYR B O 1
ATOM 2544 N N . LEU B 1 83 ? -11.898 25.062 17.641 1 98 83 LEU B N 1
ATOM 2545 C CA . LEU B 1 83 ? -11.695 25.75 16.375 1 98 83 LEU B CA 1
ATOM 2546 C C . LEU B 1 83 ? -11.383 27.219 16.609 1 98 83 LEU B C 1
ATOM 2548 O O . LEU B 1 83 ? -11.961 27.844 17.5 1 98 83 LEU B O 1
ATOM 2552 N N . VAL B 1 84 ? -10.477 27.703 15.844 1 97.25 84 VAL B N 1
ATOM 2553 C CA . VAL B 1 84 ? -10.125 29.109 15.859 1 97.25 84 VAL B CA 1
ATOM 2554 C C . VAL B 1 84 ? -10.25 29.688 14.453 1 97.25 84 VAL B C 1
ATOM 2556 O O . VAL B 1 84 ? -10.023 28.984 13.469 1 97.25 84 VAL B O 1
ATOM 2559 N N . ASP B 1 85 ? -10.57 30.969 14.344 1 94.38 85 ASP B N 1
ATOM 2560 C CA . ASP B 1 85 ? -10.641 31.625 13.039 1 94.38 85 ASP B CA 1
ATOM 2561 C C . ASP B 1 85 ? -9.266 31.672 12.375 1 94.38 85 ASP B C 1
ATOM 2563 O O . ASP B 1 85 ? -8.25 31.891 13.039 1 94.38 85 ASP B O 1
ATOM 2567 N N . SER B 1 86 ? -9.289 31.391 11.055 1 91.81 86 SER B N 1
ATOM 2568 C CA . SER B 1 86 ? -8.047 31.531 10.305 1 91.81 86 SER B CA 1
ATOM 2569 C C . SER B 1 86 ? -7.52 32.969 10.359 1 91.81 86 SER B C 1
ATOM 2571 O O . SER B 1 86 ? -8.305 33.906 10.367 1 91.81 86 SER B O 1
ATOM 2573 N N . LYS B 1 87 ? -6.277 33.094 10.32 1 87.69 87 LYS B N 1
ATOM 2574 C CA . LYS B 1 87 ? -5.656 34.406 10.297 1 87.69 87 LYS B CA 1
ATOM 2575 C C . LYS B 1 87 ? -5.52 34.906 8.867 1 87.69 87 LYS B C 1
ATOM 2577 O O . LYS B 1 87 ? -5.176 36.094 8.656 1 87.69 87 LYS B O 1
ATOM 2582 N N . THR B 1 88 ? -5.75 34 7.91 1 84.75 88 THR B N 1
ATOM 2583 C CA . THR B 1 88 ? -5.695 34.406 6.508 1 84.75 88 THR B CA 1
ATOM 2584 C C . THR B 1 88 ? -6.832 35.344 6.168 1 84.75 88 THR B C 1
ATOM 2586 O O . THR B 1 88 ? -8.008 35.031 6.34 1 84.75 88 THR B O 1
ATOM 2589 N N . PRO B 1 89 ? -6.445 36.562 5.648 1 87.19 89 PRO B N 1
ATOM 2590 C CA . PRO B 1 89 ? -7.496 37.531 5.336 1 87.19 89 PRO B CA 1
ATOM 2591 C C . PRO B 1 89 ? -8.539 36.969 4.363 1 87.19 89 PRO B C 1
ATOM 2593 O O . PRO B 1 89 ? -8.18 36.406 3.332 1 87.19 89 PRO B O 1
ATOM 2596 N N . GLY B 1 90 ? -9.75 37.094 4.641 1 90.12 90 GLY B N 1
ATOM 2597 C CA . GLY B 1 90 ? -10.836 36.688 3.762 1 90.12 90 GLY B CA 1
ATOM 2598 C C . GLY B 1 90 ? -11.188 35.219 3.893 1 90.12 90 GLY B C 1
ATOM 2599 O O . GLY B 1 90 ? -12.141 34.719 3.273 1 90.12 90 GLY B O 1
ATOM 2600 N N . ALA B 1 91 ? -10.383 34.594 4.703 1 88.69 91 ALA B N 1
ATOM 2601 C CA . ALA B 1 91 ? -10.648 33.156 4.883 1 88.69 91 ALA B CA 1
ATOM 2602 C C . ALA B 1 91 ? -11.922 32.938 5.688 1 88.69 91 ALA B C 1
ATOM 2604 O O . ALA B 1 91 ? -12.203 33.688 6.641 1 88.69 91 ALA B O 1
ATOM 2605 N N . THR B 1 92 ? -12.703 31.922 5.254 1 90.25 92 THR B N 1
ATOM 2606 C CA . THR B 1 92 ? -13.938 31.578 5.953 1 90.25 92 THR B CA 1
ATOM 2607 C C . THR B 1 92 ? -13.781 30.266 6.707 1 90.25 92 THR B C 1
ATOM 2609 O O . THR B 1 92 ? -14.688 29.859 7.441 1 90.25 92 THR B O 1
ATOM 2612 N N . TRP B 1 93 ? -12.609 29.641 6.52 1 91.25 93 TRP B N 1
ATOM 2613 C CA . TRP B 1 93 ? -12.422 28.359 7.195 1 91.25 93 TRP B CA 1
ATOM 2614 C C . TRP B 1 93 ? -11.781 28.547 8.562 1 91.25 93 TRP B C 1
ATOM 2616 O O . TRP B 1 93 ? -11.18 29.594 8.828 1 91.25 93 TRP B O 1
ATOM 2626 N N . LYS B 1 94 ? -11.953 27.594 9.438 1 95.75 94 LYS B N 1
ATOM 2627 C CA . LYS B 1 94 ? -11.383 27.625 10.789 1 95.75 94 LYS B CA 1
ATOM 2628 C C . LYS B 1 94 ? -10.219 26.656 10.914 1 95.75 94 LYS B C 1
ATOM 2630 O O . LYS B 1 94 ? -10.062 25.734 10.094 1 95.75 94 LYS B O 1
ATOM 2635 N N . VAL B 1 95 ? -9.445 26.938 11.883 1 97.25 95 VAL B N 1
ATOM 2636 C CA . VAL B 1 95 ? -8.281 26.094 12.18 1 97.25 95 VAL B CA 1
ATOM 2637 C C . VAL B 1 95 ? -8.586 25.203 13.383 1 97.25 95 VAL B C 1
ATOM 2639 O O . VAL B 1 95 ? -9.086 25.672 14.406 1 97.25 95 VAL B O 1
ATOM 2642 N N . LEU B 1 96 ? -8.312 23.938 13.227 1 98.5 96 LEU B N 1
ATOM 2643 C CA . LEU B 1 96 ? -8.547 22.953 14.289 1 98.5 96 LEU B CA 1
ATOM 2644 C C . LEU B 1 96 ? -7.32 22.812 15.18 1 98.5 96 LEU B C 1
ATOM 2646 O O . LEU B 1 96 ? -6.207 22.625 14.68 1 98.5 96 LEU B O 1
ATOM 2650 N N . TRP B 1 97 ? -7.566 22.906 16.469 1 98.44 97 TRP B N 1
ATOM 2651 C CA . TRP B 1 97 ? -6.512 22.734 17.469 1 98.44 97 TRP B CA 1
ATOM 2652 C C . TRP B 1 97 ? -6.848 21.594 18.422 1 98.44 97 TRP B C 1
ATOM 2654 O O . TRP B 1 97 ? -8.016 21.375 18.734 1 98.44 97 TRP B O 1
ATOM 2664 N N . TYR B 1 98 ? -5.895 20.906 18.797 1 98.19 98 TYR B N 1
ATOM 2665 C CA . TYR B 1 98 ? -5.93 19.953 19.906 1 98.19 98 TYR B CA 1
ATOM 2666 C C . TYR B 1 98 ? -5.176 20.484 21.109 1 98.19 98 TYR B C 1
ATOM 2668 O O . TYR B 1 98 ? -4.129 21.109 20.969 1 98.19 98 TYR B O 1
ATOM 2676 N N . HIS B 1 99 ? -5.73 20.219 22.297 1 95.69 99 HIS B N 1
ATOM 2677 C CA . HIS B 1 99 ? -5.027 20.609 23.516 1 95.69 99 HIS B CA 1
ATOM 2678 C C . HIS B 1 99 ? -5.246 19.578 24.625 1 95.69 99 HIS B C 1
ATOM 2680 O O . HIS B 1 99 ? -6.258 18.875 24.641 1 95.69 99 HIS B O 1
ATOM 2686 N N . ASP B 1 100 ? -4.309 19.438 25.375 1 90.75 100 ASP B N 1
ATOM 2687 C CA . ASP B 1 100 ? -4.418 18.578 26.547 1 90.75 100 ASP B CA 1
ATOM 2688 C C . ASP B 1 100 ? -3.432 19.016 27.625 1 90.75 100 ASP B C 1
ATOM 2690 O O . ASP B 1 100 ? -2.531 19.812 27.375 1 90.75 100 ASP B O 1
ATOM 2694 N N . ARG B 1 101 ? -3.809 18.625 28.891 1 85.81 101 ARG B N 1
ATOM 2695 C CA . ARG B 1 101 ? -2.891 18.922 29.984 1 85.81 101 ARG B CA 1
ATOM 2696 C C . ARG B 1 101 ? -1.793 17.875 30.078 1 85.81 101 ARG B C 1
ATOM 2698 O O . ARG B 1 101 ? -2.078 16.688 30.234 1 85.81 101 ARG B O 1
ATOM 2705 N N . GLY B 1 102 ? -0.708 18.125 29.562 1 77.06 102 GLY B N 1
ATOM 2706 C CA . GLY B 1 102 ? 0.418 17.203 29.609 1 77.06 102 GLY B CA 1
ATOM 2707 C C . GLY B 1 102 ? 0.618 16.562 30.969 1 77.06 102 GLY B C 1
ATOM 2708 O O . GLY B 1 102 ? -0.206 16.734 31.875 1 77.06 102 GLY B O 1
ATOM 2709 N N . ILE B 1 103 ? 1.58 15.711 31.047 1 73.12 103 ILE B N 1
ATOM 2710 C CA . ILE B 1 103 ? 1.877 14.969 32.25 1 73.12 103 ILE B CA 1
ATOM 2711 C C . ILE B 1 103 ? 2.174 15.945 33.406 1 73.12 103 ILE B C 1
ATOM 2713 O O . ILE B 1 103 ? 1.812 15.688 34.562 1 73.12 103 ILE B O 1
ATOM 2717 N N . LYS B 1 104 ? 2.717 17.094 33.125 1 77.94 104 LYS B N 1
ATOM 2718 C CA . LYS B 1 104 ? 3.082 18.031 34.188 1 77.94 104 LYS B CA 1
ATOM 2719 C C . LYS B 1 104 ? 1.976 19.062 34.406 1 77.94 104 LYS B C 1
ATOM 2721 O O . LYS B 1 104 ? 2.186 20.078 35.062 1 77.94 104 LYS B O 1
ATOM 2726 N N . GLY B 1 105 ? 0.95 18.844 33.75 1 80.94 105 GLY B N 1
ATOM 2727 C CA . GLY B 1 105 ? -0.207 19.688 33.969 1 80.94 105 GLY B CA 1
ATOM 2728 C C . GLY B 1 105 ? -0.234 20.922 33.094 1 80.94 105 GLY B C 1
ATOM 2729 O O . GLY B 1 105 ? -1.214 21.672 33.094 1 80.94 105 GLY B O 1
ATOM 2730 N N . LYS B 1 106 ? 0.793 21.125 32.375 1 86.06 106 LYS B N 1
ATOM 2731 C CA . LYS B 1 106 ? 0.847 22.281 31.484 1 86.06 106 LYS B CA 1
ATOM 2732 C C . LYS B 1 106 ? -0.003 22.047 30.234 1 86.06 106 LYS B C 1
ATOM 2734 O O . LYS B 1 106 ? -0.011 20.938 29.688 1 86.06 106 LYS B O 1
ATOM 2739 N N . LEU B 1 107 ? -0.664 23.172 29.906 1 90.69 107 LEU B N 1
ATOM 2740 C CA . LEU B 1 107 ? -1.495 23.078 28.719 1 90.69 107 LEU B CA 1
ATOM 2741 C C . LEU B 1 107 ? -0.634 23.047 27.453 1 90.69 107 LEU B C 1
ATOM 2743 O O . LEU B 1 107 ? 0.204 23.922 27.234 1 90.69 107 LEU B O 1
ATOM 2747 N N . GLU B 1 108 ? -0.716 22.062 26.75 1 93.31 108 GLU B N 1
ATOM 2748 C CA . GLU B 1 108 ? -0.046 21.875 25.469 1 93.31 108 GLU B CA 1
ATOM 2749 C C . GLU B 1 108 ? -1.053 21.828 24.328 1 93.31 108 GLU B C 1
ATOM 2751 O O . GLU B 1 108 ? -2.189 21.375 24.5 1 93.31 108 GLU B O 1
ATOM 2756 N N . LYS B 1 109 ? -0.632 22.406 23.188 1 95.38 109 LYS B N 1
ATOM 2757 C CA . LYS B 1 109 ? -1.574 22.406 22.078 1 95.38 109 LYS B CA 1
ATOM 2758 C C . LYS B 1 109 ? -0.855 22.188 20.75 1 95.38 109 LYS B C 1
ATOM 2760 O O . LYS B 1 109 ? 0.361 22.359 20.656 1 95.38 109 LYS B O 1
ATOM 2765 N N . THR B 1 110 ? -1.523 21.719 19.75 1 97 110 THR B N 1
ATOM 2766 C CA . THR B 1 110 ? -1.003 21.547 18.391 1 97 110 THR B CA 1
ATOM 2767 C C . THR B 1 110 ? -2.121 21.672 17.359 1 97 110 THR B C 1
ATOM 2769 O O . THR B 1 110 ? -3.283 21.375 17.656 1 97 110 THR B O 1
ATOM 2772 N N . LYS B 1 111 ? -1.741 22.094 16.266 1 97.25 111 LYS B N 1
ATOM 2773 C CA . LYS B 1 111 ? -2.686 22.188 15.148 1 97.25 111 LYS B CA 1
ATOM 2774 C C . LYS B 1 111 ? -2.922 20.812 14.516 1 97.25 111 LYS B C 1
ATOM 2776 O O . LYS B 1 111 ? -2.012 19.984 14.453 1 97.25 111 LYS B O 1
ATOM 2781 N N . VAL B 1 112 ? -4.094 20.578 14.055 1 98.25 112 VAL B N 1
ATOM 2782 C CA . VAL B 1 112 ? -4.457 19.422 13.258 1 98.25 112 VAL B CA 1
ATOM 2783 C C . VAL B 1 112 ? -5.031 19.859 11.914 1 98.25 112 VAL B C 1
ATOM 2785 O O . VAL B 1 112 ? -6.102 20.469 11.867 1 98.25 112 VAL B O 1
ATOM 2788 N N . ASP B 1 113 ? -4.391 19.578 10.883 1 97.06 113 ASP B N 1
ATOM 2789 C CA . ASP B 1 113 ? -4.852 19.922 9.539 1 97.06 113 ASP B CA 1
ATOM 2790 C C . ASP B 1 113 ? -5.469 18.719 8.836 1 97.06 113 ASP B C 1
ATOM 2792 O O . ASP B 1 113 ? -4.863 17.641 8.789 1 97.06 113 ASP B O 1
ATOM 2796 N N . ILE B 1 114 ? -6.625 18.875 8.352 1 97.31 114 ILE B N 1
ATOM 2797 C CA . ILE B 1 114 ? -7.32 17.812 7.617 1 97.31 114 ILE B CA 1
ATOM 2798 C C . ILE B 1 114 ? -7.32 18.141 6.125 1 97.31 114 ILE B C 1
ATOM 2800 O O . ILE B 1 114 ? -7.773 19.219 5.723 1 97.31 114 ILE B O 1
ATOM 2804 N N . LEU B 1 115 ? -6.82 17.266 5.355 1 96.75 115 LEU B N 1
ATOM 2805 C CA . LEU B 1 115 ? -6.742 17.438 3.91 1 96.75 115 LEU B CA 1
ATOM 2806 C C . LEU B 1 115 ? -7.551 16.359 3.191 1 96.75 115 LEU B C 1
ATOM 2808 O O . LEU B 1 115 ? -7.934 15.359 3.797 1 96.75 115 LEU B O 1
ATOM 2812 N N . LYS B 1 116 ? -7.883 16.609 1.976 1 95.06 116 LYS B N 1
ATOM 2813 C CA . LYS B 1 116 ? -8.57 15.641 1.13 1 95.06 116 LYS B CA 1
ATOM 2814 C C . LYS B 1 116 ? -7.867 15.477 -0.213 1 95.06 116 LYS B C 1
ATOM 2816 O O . LYS B 1 116 ? -7.105 16.359 -0.627 1 95.06 116 LYS B O 1
ATOM 2821 N N . PRO B 1 117 ? -8.078 14.336 -0.859 1 94.44 117 PRO B N 1
ATOM 2822 C CA . PRO B 1 117 ? -7.477 14.141 -2.18 1 94.44 117 PRO B CA 1
ATOM 2823 C C . PRO B 1 117 ? -7.785 15.281 -3.143 1 94.44 117 PRO B C 1
ATOM 2825 O O . PRO B 1 117 ? -8.891 15.836 -3.115 1 94.44 117 PRO B O 1
ATOM 2828 N N . GLY B 1 118 ? -6.844 15.57 -4.012 1 92.06 118 GLY B N 1
ATOM 2829 C CA . GLY B 1 118 ? -6.988 16.688 -4.941 1 92.06 11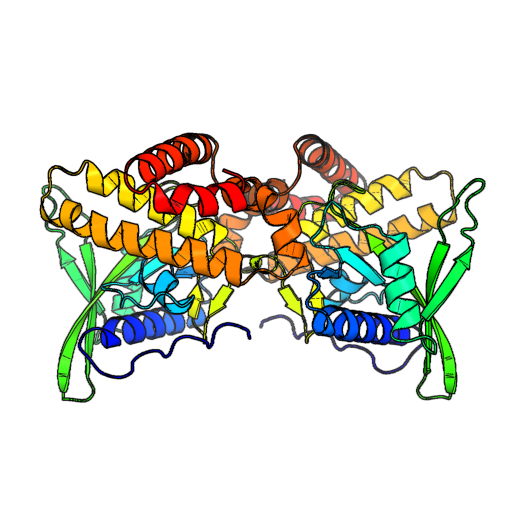8 GLY B CA 1
ATOM 2830 C C . GLY B 1 118 ? -6.336 17.969 -4.445 1 92.06 118 GLY B C 1
ATOM 2831 O O . GLY B 1 118 ? -5.758 18.719 -5.234 1 92.06 118 GLY B O 1
ATOM 2832 N N . VAL B 1 119 ? -6.43 18.266 -3.102 1 91.75 119 VAL B N 1
ATOM 2833 C CA . VAL B 1 119 ? -5.723 19.391 -2.5 1 91.75 119 VAL B CA 1
ATOM 2834 C C . VAL B 1 119 ? -4.223 19.109 -2.492 1 91.75 119 VAL B C 1
ATOM 2836 O O . VAL B 1 119 ? -3.785 18.031 -2.098 1 91.75 119 VAL B O 1
ATOM 2839 N N . LEU B 1 120 ? -3.451 20.062 -2.99 1 92.81 120 LEU B N 1
ATOM 2840 C CA . LEU B 1 120 ? -1.999 19.938 -3.068 1 92.81 120 LEU B CA 1
ATOM 2841 C C . LEU B 1 120 ? -1.602 18.703 -3.875 1 92.81 120 LEU B C 1
ATOM 2843 O O . LEU B 1 120 ? -0.568 18.078 -3.607 1 92.81 120 LEU B O 1
ATOM 2847 N N . HIS B 1 121 ? -2.488 18.219 -4.727 1 94.56 121 HIS B N 1
ATOM 2848 C CA . HIS B 1 121 ? -2.268 17.109 -5.645 1 94.56 121 HIS B CA 1
ATOM 2849 C C . HIS B 1 121 ? -2.164 15.781 -4.891 1 94.56 121 HIS B C 1
ATOM 2851 O O . HIS B 1 121 ? -1.552 14.828 -5.383 1 94.56 121 HIS B O 1
ATOM 2857 N N . LEU B 1 122 ? -2.713 15.742 -3.711 1 96 122 LEU B N 1
ATOM 2858 C CA . LEU B 1 122 ? -2.711 14.492 -2.963 1 96 122 LEU B CA 1
ATOM 2859 C C . LEU B 1 122 ? -3.604 13.453 -3.635 1 96 122 LEU B C 1
ATOM 2861 O O . LEU B 1 122 ? -4.715 13.766 -4.066 1 96 122 LEU B O 1
ATOM 2865 N N . PRO B 1 123 ? -3.156 12.273 -3.754 1 94.31 123 PRO B N 1
ATOM 2866 C CA . PRO B 1 123 ? -3.943 11.234 -4.422 1 94.31 123 PRO B CA 1
ATOM 2867 C C . PRO B 1 123 ? -5.027 10.648 -3.525 1 94.31 123 PRO B C 1
ATOM 2869 O O . PRO B 1 123 ? -4.988 10.82 -2.305 1 94.31 123 PRO B O 1
ATOM 2872 N N . MET B 1 124 ? -5.984 10.055 -4.207 1 93.06 124 MET B N 1
ATOM 2873 C CA . MET B 1 124 ? -6.938 9.227 -3.482 1 93.06 124 MET B CA 1
ATOM 2874 C C . MET B 1 124 ? -6.25 8 -2.883 1 93.06 124 MET B C 1
ATOM 2876 O O . MET B 1 124 ? -5.395 7.391 -3.525 1 93.06 124 MET B O 1
ATOM 2880 N N . ILE B 1 125 ? -6.555 7.742 -1.637 1 93 125 ILE B N 1
ATOM 2881 C CA . ILE B 1 125 ? -5.973 6.559 -1.011 1 93 125 ILE B CA 1
ATOM 2882 C C . ILE B 1 125 ? -7.082 5.688 -0.421 1 93 125 ILE B C 1
ATOM 2884 O O . ILE B 1 125 ? -8.109 6.203 0.022 1 93 125 ILE B O 1
ATOM 2888 N N . PHE B 1 126 ? -6.875 4.449 -0.49 1 95.12 126 PHE B N 1
ATOM 2889 C CA . PHE B 1 126 ? -7.73 3.477 0.179 1 95.12 126 PHE B CA 1
ATOM 2890 C C . PHE B 1 126 ? -6.965 2.744 1.274 1 95.12 126 PHE B C 1
ATOM 2892 O O . PHE B 1 126 ? -5.738 2.836 1.349 1 95.12 126 PHE B O 1
ATOM 2899 N N . SER B 1 127 ? -7.66 2.068 2.094 1 94.81 127 SER B N 1
ATOM 2900 C CA . SER B 1 127 ? -7.113 1.464 3.305 1 94.81 127 SER B CA 1
ATOM 2901 C C . SER B 1 127 ? -5.945 0.539 2.98 1 94.81 127 SER B C 1
ATOM 2903 O O . SER B 1 127 ? -4.992 0.435 3.76 1 94.81 127 SER B O 1
ATOM 2905 N N . GLU B 1 128 ? -5.934 -0.072 1.859 1 93.19 128 GLU B N 1
ATOM 2906 C CA . GLU B 1 128 ? -4.902 -1.061 1.557 1 93.19 128 GLU B CA 1
ATOM 2907 C C . GLU B 1 128 ? -3.549 -0.395 1.337 1 93.19 128 GLU B C 1
ATOM 2909 O O . GLU B 1 128 ? -2.51 -1.057 1.394 1 93.19 128 GLU B O 1
ATOM 2914 N N . ALA B 1 129 ? -3.572 0.926 1.097 1 94.38 129 ALA B N 1
ATOM 2915 C CA . ALA B 1 129 ? -2.326 1.645 0.833 1 94.38 129 ALA B CA 1
ATOM 2916 C C . ALA B 1 129 ? -1.788 2.293 2.105 1 94.38 129 ALA B C 1
ATOM 2918 O O . ALA B 1 129 ? -0.692 2.857 2.105 1 94.38 129 ALA B O 1
ATOM 2919 N N . ILE B 1 130 ? -2.549 2.217 3.139 1 96.56 130 ILE B N 1
ATOM 2920 C CA . ILE B 1 130 ? -2.205 2.896 4.383 1 96.56 130 ILE B CA 1
ATOM 2921 C C . ILE B 1 130 ? -1.328 1.986 5.242 1 96.56 130 ILE B C 1
ATOM 2923 O O . ILE B 1 130 ? -1.587 0.786 5.348 1 96.56 130 ILE B O 1
ATOM 2927 N N . VAL B 1 131 ? -0.307 2.553 5.781 1 96.12 131 VAL B N 1
ATOM 2928 C CA . VAL B 1 131 ? 0.653 1.811 6.594 1 96.12 131 VAL B CA 1
ATOM 2929 C C . VAL B 1 131 ? 0.374 2.051 8.07 1 96.12 131 VAL B C 1
ATOM 2931 O O . VAL B 1 131 ? 0.174 3.191 8.5 1 96.12 131 VAL B O 1
ATOM 2934 N N . ASP B 1 132 ? 0.35 1.001 8.828 1 95.38 132 ASP B N 1
ATOM 2935 C CA . ASP B 1 132 ? 0.177 1.13 10.266 1 95.38 132 ASP B CA 1
ATOM 2936 C C . ASP B 1 132 ? 1.521 1.324 10.969 1 95.38 132 ASP B C 1
ATOM 2938 O O . ASP B 1 132 ? 2.379 0.439 10.93 1 95.38 132 ASP B O 1
ATOM 2942 N N . MET B 1 133 ? 1.734 2.459 11.477 1 96.44 133 MET B N 1
ATOM 2943 C CA . MET B 1 133 ? 2.93 2.758 12.266 1 96.44 133 MET B CA 1
ATOM 2944 C C . MET B 1 133 ? 2.586 2.914 13.742 1 96.44 133 MET B C 1
ATOM 2946 O O . MET B 1 133 ? 2.174 3.992 14.172 1 96.44 133 MET B O 1
ATOM 2950 N N . GLN B 1 134 ? 2.744 1.798 14.531 1 94.94 134 GLN B N 1
ATOM 2951 C CA . GLN B 1 134 ? 2.5 1.827 15.977 1 94.94 134 GLN B CA 1
ATOM 2952 C C . GLN B 1 134 ? 1.062 2.23 16.281 1 94.94 134 GLN B C 1
ATOM 2954 O O . GLN B 1 134 ? 0.816 3.053 17.172 1 94.94 134 GLN B O 1
ATOM 2959 N N . GLY B 1 135 ? 0.184 1.754 15.445 1 95.25 135 GLY B N 1
ATOM 2960 C CA . GLY B 1 135 ? -1.23 1.994 15.688 1 95.25 135 GLY B CA 1
ATOM 2961 C C . GLY B 1 135 ? -1.751 3.236 14.984 1 95.25 135 GLY B C 1
ATOM 2962 O O . GLY B 1 135 ? -2.949 3.521 15.031 1 95.25 135 GLY B O 1
ATOM 2963 N N . LEU B 1 136 ? -0.875 3.979 14.367 1 97.81 136 LEU B N 1
ATOM 2964 C CA . LEU B 1 136 ? -1.263 5.191 13.656 1 97.81 136 LEU B CA 1
ATOM 2965 C C . LEU B 1 136 ? -1.246 4.969 12.148 1 97.81 136 LEU B C 1
ATOM 2967 O O . LEU B 1 136 ? -0.268 4.449 11.602 1 97.81 136 LEU B O 1
ATOM 2971 N N . PRO B 1 137 ? -2.338 5.266 11.5 1 98.12 137 PRO B N 1
ATOM 2972 C CA . PRO B 1 137 ? -2.361 5.137 10.039 1 98.12 137 PRO B CA 1
ATOM 2973 C C . PRO B 1 137 ? -1.541 6.219 9.344 1 98.12 137 PRO B C 1
ATOM 2975 O O . PRO B 1 137 ? -1.759 7.41 9.57 1 98.12 137 PRO B O 1
ATOM 2978 N N . VAL B 1 138 ? -0.64 5.824 8.492 1 98.44 138 VAL B N 1
ATOM 2979 C CA . VAL B 1 138 ? 0.291 6.766 7.879 1 98.44 138 VAL B CA 1
ATOM 2980 C C . VAL B 1 138 ? 0.331 6.539 6.367 1 98.44 138 VAL B C 1
ATOM 2982 O O . VAL B 1 138 ? 0.196 5.406 5.902 1 98.44 138 VAL B O 1
ATOM 2985 N N . VAL B 1 139 ? 0.47 7.594 5.621 1 98.25 139 VAL B N 1
ATOM 2986 C CA . VAL B 1 139 ? 0.643 7.441 4.18 1 98.25 139 VAL B CA 1
ATOM 2987 C C . VAL B 1 139 ? 1.944 6.695 3.893 1 98.25 139 VAL B C 1
ATOM 2989 O O . VAL B 1 139 ? 2.895 6.77 4.676 1 98.25 139 VAL B O 1
ATOM 2992 N N . PRO B 1 140 ? 2.01 5.953 2.816 1 97.31 140 PRO B N 1
ATOM 2993 C CA . PRO B 1 140 ? 3.285 5.328 2.459 1 97.31 140 PRO B CA 1
ATOM 2994 C C . PRO B 1 140 ? 4.359 6.348 2.088 1 97.31 140 PRO B C 1
ATOM 2996 O O . PRO B 1 140 ? 4.043 7.488 1.743 1 97.31 140 PRO B O 1
ATOM 2999 N N . MET B 1 141 ? 5.586 5.934 2.127 1 97.38 141 MET B N 1
ATOM 3000 C CA . MET B 1 141 ? 6.711 6.816 1.84 1 97.38 141 MET B CA 1
ATOM 3001 C C . MET B 1 141 ? 6.664 7.301 0.395 1 97.38 141 MET B C 1
ATOM 3003 O O . MET B 1 141 ? 7.113 8.406 0.093 1 97.38 141 MET B O 1
ATOM 3007 N N . SER B 1 142 ? 6.035 6.449 -0.462 1 96.88 142 SER B N 1
ATOM 3008 C CA . SER B 1 142 ? 5.922 6.781 -1.878 1 96.88 142 SER B CA 1
ATOM 3009 C C . SER B 1 142 ? 5.031 8 -2.092 1 96.88 142 SER B C 1
ATOM 3011 O O . SER B 1 142 ? 5.109 8.664 -3.129 1 96.88 142 SER B O 1
ATOM 3013 N N . ILE B 1 143 ? 4.219 8.32 -1.173 1 97.31 143 ILE B N 1
ATOM 3014 C CA . ILE B 1 143 ? 3.396 9.523 -1.217 1 97.31 143 ILE B CA 1
ATOM 3015 C C . ILE B 1 143 ? 4.062 10.633 -0.406 1 97.31 143 ILE B C 1
ATOM 3017 O O . ILE B 1 143 ? 4.094 11.789 -0.833 1 97.31 143 ILE B O 1
ATOM 3021 N N . LEU B 1 144 ? 4.645 10.289 0.671 1 98.31 144 LEU B N 1
ATOM 3022 C CA . LEU B 1 144 ? 5.184 11.227 1.646 1 98.31 144 LEU B CA 1
ATOM 3023 C C . LEU B 1 144 ? 6.359 12 1.059 1 98.31 144 LEU B C 1
ATOM 3025 O O . LEU B 1 144 ? 6.406 13.234 1.15 1 98.31 144 LEU B O 1
ATOM 3029 N N . LEU B 1 145 ? 7.289 11.32 0.412 1 98.31 145 LEU B N 1
ATOM 3030 C CA . LEU B 1 145 ? 8.523 11.938 -0.059 1 98.31 145 LEU B CA 1
ATOM 3031 C C . LEU B 1 145 ? 8.234 12.992 -1.127 1 98.31 145 LEU B C 1
ATOM 3033 O O . LEU B 1 145 ? 8.648 14.141 -1.001 1 98.31 145 LEU B O 1
ATOM 3037 N N . PRO B 1 146 ? 7.438 12.617 -2.18 1 98.06 146 PRO B N 1
ATOM 3038 C CA . PRO B 1 146 ? 7.152 13.648 -3.18 1 98.06 146 PRO B CA 1
ATOM 3039 C C . PRO B 1 146 ? 6.359 14.82 -2.607 1 98.06 146 PRO B C 1
ATOM 3041 O O . PRO B 1 146 ? 6.527 15.961 -3.051 1 98.06 146 PRO B O 1
ATOM 3044 N N . HIS B 1 147 ? 5.539 14.531 -1.702 1 97 147 HIS B N 1
ATOM 3045 C CA . HIS B 1 147 ? 4.75 15.609 -1.121 1 97 147 HIS B CA 1
ATOM 3046 C C . HIS B 1 147 ? 5.621 16.531 -0.277 1 97 147 HIS B C 1
ATOM 3048 O O . HIS B 1 147 ? 5.41 17.75 -0.263 1 97 147 HIS B O 1
ATOM 3054 N N . LYS B 1 148 ? 6.57 15.984 0.498 1 96.75 148 LYS B N 1
ATOM 3055 C CA . LYS B 1 148 ? 7.535 16.797 1.229 1 96.75 148 LYS B CA 1
ATOM 3056 C C . LYS B 1 148 ? 8.336 17.688 0.279 1 96.75 148 LYS B C 1
ATOM 3058 O O . LYS B 1 148 ? 8.633 18.844 0.604 1 96.75 148 LYS B O 1
ATOM 3063 N N . LEU B 1 149 ? 8.648 17.109 -0.832 1 97.06 149 LEU B N 1
ATOM 3064 C CA . LEU B 1 149 ? 9.367 17.875 -1.853 1 97.06 149 LEU B CA 1
ATOM 3065 C C . LEU B 1 149 ? 8.539 19.047 -2.342 1 97.06 149 LEU B C 1
ATOM 3067 O O . LEU B 1 149 ? 9.07 20.141 -2.549 1 97.06 149 LEU B O 1
ATOM 3071 N N . GLN B 1 150 ? 7.266 18.797 -2.572 1 96.38 150 GLN B N 1
ATOM 3072 C CA . GLN B 1 150 ? 6.379 19.891 -2.963 1 96.38 150 GLN B CA 1
ATOM 3073 C C . GLN B 1 150 ? 6.344 20.969 -1.891 1 96.38 150 GLN B C 1
ATOM 3075 O O . GLN B 1 150 ? 6.434 22.156 -2.201 1 96.38 150 GLN B O 1
ATOM 3080 N N . GLY B 1 151 ? 6.16 20.516 -0.625 1 94.25 151 GLY B N 1
ATOM 3081 C CA . GLY B 1 151 ? 6.156 21.484 0.466 1 94.25 151 GLY B CA 1
ATOM 3082 C C . GLY B 1 151 ? 7.426 22.312 0.531 1 94.25 151 GLY B C 1
ATOM 3083 O O . GLY B 1 151 ? 7.371 23.531 0.732 1 94.25 151 GLY B O 1
ATOM 3084 N N . TRP B 1 152 ? 8.516 21.672 0.335 1 95.56 152 TRP B N 1
ATOM 3085 C CA . TRP B 1 152 ? 9.812 22.328 0.339 1 95.56 152 TRP B CA 1
ATOM 3086 C C . TRP B 1 152 ? 9.875 23.422 -0.732 1 95.56 152 TRP B C 1
ATOM 3088 O O . TRP B 1 152 ? 10.219 24.562 -0.444 1 95.56 152 TRP B O 1
ATOM 3098 N N . LYS B 1 153 ? 9.5 23.031 -1.946 1 93.94 153 LYS B N 1
ATOM 3099 C CA . LYS B 1 153 ? 9.539 23.984 -3.062 1 93.94 153 LYS B CA 1
ATOM 3100 C C . LYS B 1 153 ? 8.578 25.141 -2.836 1 93.94 153 LYS B C 1
ATOM 3102 O O . LYS B 1 153 ? 8.93 26.297 -3.082 1 93.94 153 LYS B O 1
ATOM 3107 N N . ASP B 1 154 ? 7.379 24.828 -2.396 1 90.56 154 ASP B N 1
ATOM 3108 C CA . ASP B 1 154 ? 6.371 25.859 -2.17 1 90.56 154 ASP B CA 1
ATOM 3109 C C . ASP B 1 154 ? 6.828 26.844 -1.098 1 90.56 154 ASP B C 1
ATOM 3111 O O . ASP B 1 154 ? 6.562 28.047 -1.198 1 90.56 154 ASP B O 1
ATOM 3115 N N . ASN B 1 155 ? 7.523 26.359 -0.11 1 86.88 155 ASN B N 1
ATOM 3116 C CA . ASN B 1 155 ? 7.988 27.203 0.988 1 86.88 155 ASN B CA 1
ATOM 3117 C C . ASN B 1 155 ? 9.211 28.031 0.589 1 86.88 155 ASN B C 1
ATOM 3119 O O . ASN B 1 155 ? 9.414 29.141 1.089 1 86.88 155 ASN B O 1
ATOM 3123 N N . MET B 1 156 ? 10.008 27.484 -0.236 1 82.25 156 MET B N 1
ATOM 3124 C CA . MET B 1 156 ? 11.195 28.172 -0.723 1 82.25 156 MET B CA 1
ATOM 3125 C C . MET B 1 156 ? 10.812 29.484 -1.42 1 82.25 156 MET B C 1
ATOM 3127 O O . MET B 1 156 ? 11.516 30.484 -1.297 1 82.25 156 MET B O 1
ATOM 3131 N N . ASN B 1 157 ? 9.688 29.5 -2.051 1 79.19 157 ASN B N 1
ATOM 3132 C CA . ASN B 1 157 ? 9.289 30.656 -2.848 1 79.19 157 ASN B CA 1
ATOM 3133 C C . ASN B 1 157 ? 8.281 31.531 -2.102 1 79.19 157 ASN B C 1
ATOM 3135 O O . ASN B 1 157 ? 7.781 32.531 -2.648 1 79.19 157 ASN B O 1
ATOM 3139 N N . SER B 1 158 ? 8.109 31.172 -0.865 1 78.25 158 SER B N 1
ATOM 3140 C CA . SER B 1 158 ? 7.062 31.906 -0.158 1 78.25 158 SER B CA 1
ATOM 3141 C C . SER B 1 158 ? 7.543 33.281 0.257 1 78.25 158 SER B C 1
ATOM 3143 O O . SER B 1 158 ? 8.68 33.438 0.704 1 78.25 158 SER B O 1
ATOM 3145 N N . PRO B 1 159 ? 6.746 34.281 -0.032 1 74.44 159 PRO B N 1
ATOM 3146 C CA . PRO B 1 159 ? 7.098 35.594 0.48 1 74.44 159 PRO B CA 1
ATOM 3147 C C . PRO B 1 159 ? 6.992 35.688 2 1 74.44 159 PRO B C 1
ATOM 3149 O O . PRO B 1 159 ? 7.52 36.625 2.604 1 74.44 159 PRO B O 1
ATOM 3152 N N . ILE B 1 160 ? 6.301 34.719 2.59 1 69.88 160 ILE B N 1
ATOM 3153 C CA . ILE B 1 160 ? 6.109 34.688 4.035 1 69.88 160 ILE B CA 1
ATOM 3154 C C . ILE B 1 160 ? 7.34 34.062 4.703 1 69.88 160 ILE B C 1
ATOM 3156 O O . ILE B 1 160 ? 7.672 32.906 4.465 1 69.88 160 ILE B O 1
ATOM 3160 N N . THR B 1 161 ? 7.949 34.875 5.531 1 70.12 161 THR B N 1
ATOM 3161 C CA . THR B 1 161 ? 9.227 34.562 6.141 1 70.12 161 THR B CA 1
ATOM 3162 C C . THR B 1 161 ? 9.125 33.25 6.926 1 70.12 161 THR B C 1
ATOM 3164 O O . THR B 1 161 ? 10.008 32.375 6.836 1 70.12 161 THR B O 1
ATOM 3167 N N . ARG B 1 162 ? 8.094 33.062 7.641 1 70.31 162 ARG B N 1
ATOM 3168 C CA . ARG B 1 162 ? 7.938 31.891 8.469 1 70.31 162 ARG B CA 1
ATOM 3169 C C . ARG B 1 162 ? 7.918 30.625 7.617 1 70.31 162 ARG B C 1
ATOM 3171 O O . ARG B 1 162 ? 8.438 29.578 8.023 1 70.31 162 ARG B O 1
ATOM 3178 N N . LEU B 1 163 ? 7.395 30.766 6.504 1 71.88 163 LEU B N 1
ATOM 3179 C CA . LEU B 1 163 ? 7.34 29.609 5.602 1 71.88 163 LEU B CA 1
ATOM 3180 C C . LEU B 1 163 ? 8.711 29.328 5 1 71.88 163 LEU B C 1
ATOM 3182 O O . LEU B 1 163 ? 9.078 28.172 4.801 1 71.88 163 LEU B O 1
ATOM 3186 N N . ARG B 1 164 ? 9.469 30.297 4.84 1 73.69 164 ARG B N 1
ATOM 3187 C CA . ARG B 1 164 ? 10.82 30.109 4.316 1 73.69 164 ARG B CA 1
ATOM 3188 C C . ARG B 1 164 ? 11.703 29.406 5.328 1 73.69 164 ARG B C 1
ATOM 3190 O O . ARG B 1 164 ? 12.57 28.609 4.953 1 73.69 164 ARG B O 1
ATOM 3197 N N . SER B 1 165 ? 11.398 29.641 6.535 1 73.31 165 SER B N 1
ATOM 3198 C CA . SER B 1 165 ? 12.18 29 7.586 1 73.31 165 SER B CA 1
ATOM 3199 C C . SER B 1 165 ? 11.906 27.5 7.648 1 73.31 165 SER B C 1
ATOM 3201 O O . SER B 1 165 ? 12.75 26.719 8.102 1 73.31 165 SER B O 1
ATOM 3203 N N . LYS B 1 166 ? 10.727 27.234 7.105 1 79.5 166 LYS B N 1
ATOM 3204 C CA . LYS B 1 166 ? 10.328 25.844 7.094 1 79.5 166 LYS B CA 1
ATOM 3205 C C . LYS B 1 166 ? 11.109 25.047 6.047 1 79.5 166 LYS B C 1
ATOM 3207 O O . LYS B 1 166 ? 11.148 23.812 6.086 1 79.5 166 LYS B O 1
ATOM 3212 N N . GLN B 1 167 ? 11.789 25.75 5.195 1 81.69 167 GLN B N 1
ATOM 3213 C CA . GLN B 1 167 ? 12.477 25.109 4.086 1 81.69 167 GLN B CA 1
ATOM 3214 C C . GLN B 1 167 ? 13.609 24.219 4.586 1 81.69 167 GLN B C 1
ATOM 3216 O O . GLN B 1 167 ? 13.852 23.141 4.039 1 81.69 167 GLN B O 1
ATOM 3221 N N . ASP B 1 168 ? 14.219 24.656 5.633 1 85.06 168 ASP B N 1
ATOM 3222 C CA . ASP B 1 168 ? 15.32 23.859 6.164 1 85.06 168 ASP B CA 1
ATOM 3223 C C . ASP B 1 168 ? 14.805 22.578 6.816 1 85.06 168 ASP B C 1
ATOM 3225 O O . ASP B 1 168 ? 15.406 21.516 6.664 1 85.06 168 ASP B O 1
ATOM 3229 N N . ASP B 1 169 ? 13.703 22.734 7.453 1 90.31 169 ASP B N 1
ATOM 3230 C CA . ASP B 1 169 ? 13.078 21.578 8.062 1 90.31 169 ASP B CA 1
ATOM 3231 C C . ASP B 1 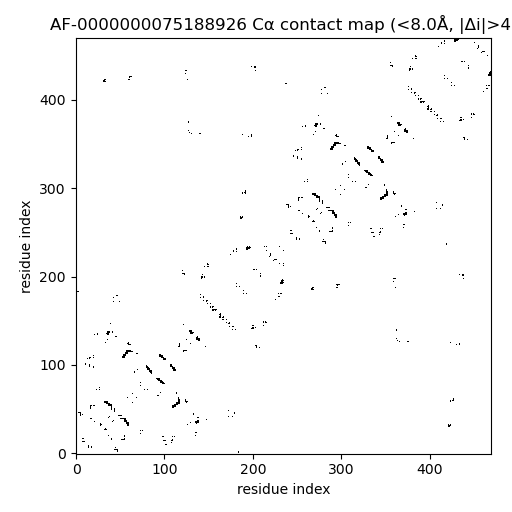169 ? 12.625 20.578 6.996 1 90.31 169 ASP B C 1
ATOM 3233 O O . ASP B 1 169 ? 12.844 19.359 7.137 1 90.31 169 ASP B O 1
ATOM 3237 N N . ASP B 1 170 ? 12.094 21.141 5.957 1 92.44 170 ASP B N 1
ATOM 3238 C CA . ASP B 1 170 ? 11.625 20.297 4.863 1 92.44 170 ASP B CA 1
ATOM 3239 C C . ASP B 1 170 ? 12.789 19.594 4.176 1 92.44 170 ASP B C 1
ATOM 3241 O O . ASP B 1 170 ? 12.695 18.406 3.844 1 92.44 170 ASP B O 1
ATOM 3245 N N . ALA B 1 171 ? 13.836 20.344 4.008 1 95.25 171 ALA B N 1
ATOM 3246 C CA . ALA B 1 171 ? 15.016 19.75 3.385 1 95.25 171 ALA B CA 1
ATOM 3247 C C . ALA B 1 171 ? 15.57 18.609 4.238 1 95.25 171 ALA B C 1
ATOM 3249 O O . ALA B 1 171 ? 15.922 17.547 3.719 1 95.25 171 ALA B O 1
ATOM 3250 N N . GLY B 1 172 ? 15.633 18.859 5.547 1 95.62 172 GLY B N 1
ATOM 3251 C CA . GLY B 1 172 ? 16.078 17.812 6.457 1 95.62 172 GLY B CA 1
ATOM 3252 C C . GLY B 1 172 ? 15.195 16.562 6.402 1 95.62 172 GLY B C 1
ATOM 3253 O O . GLY B 1 172 ? 15.703 15.445 6.41 1 95.62 172 GLY B O 1
ATOM 3254 N N . ASP B 1 173 ? 13.898 16.781 6.363 1 96.75 173 ASP B N 1
ATOM 3255 C CA . ASP B 1 173 ? 12.961 15.672 6.266 1 96.75 173 ASP B CA 1
ATOM 3256 C C . ASP B 1 173 ? 13.195 14.875 4.988 1 96.75 173 ASP B C 1
ATOM 3258 O O . ASP B 1 173 ? 13.18 13.641 5.008 1 96.75 173 ASP B O 1
ATOM 3262 N N . ILE B 1 174 ? 13.375 15.57 3.895 1 98 174 ILE B N 1
ATOM 3263 C CA . ILE B 1 174 ? 13.578 14.938 2.598 1 98 174 ILE B CA 1
ATOM 3264 C C . ILE B 1 174 ? 14.844 14.086 2.635 1 98 174 ILE B C 1
ATOM 3266 O O . ILE B 1 174 ? 14.828 12.922 2.234 1 98 174 ILE B O 1
ATOM 3270 N N . CYS B 1 175 ? 15.961 14.648 3.164 1 97.69 175 CYS B N 1
ATOM 3271 C CA . CYS B 1 175 ? 17.219 13.914 3.266 1 97.69 175 CYS B CA 1
ATOM 3272 C C . CYS B 1 175 ? 17.062 12.664 4.117 1 97.69 175 CYS B C 1
ATOM 3274 O O . CYS B 1 175 ? 17.531 11.586 3.742 1 97.69 175 CYS B O 1
ATOM 3276 N N . SER B 1 176 ? 16.375 12.836 5.172 1 97.12 176 SER B N 1
ATOM 3277 C CA . SER B 1 176 ? 16.141 11.711 6.07 1 97.12 176 SER B CA 1
ATOM 3278 C C . SER B 1 176 ? 15.297 10.625 5.402 1 97.12 176 SER B C 1
ATOM 3280 O O . SER B 1 176 ? 15.602 9.438 5.508 1 97.12 176 SER B O 1
ATOM 3282 N N . LEU B 1 177 ? 14.266 11.031 4.691 1 97.62 177 LEU B N 1
ATOM 3283 C CA . LEU B 1 177 ? 13.383 10.078 4.031 1 97.62 177 LEU B CA 1
ATOM 3284 C C . LEU B 1 177 ? 14.117 9.305 2.947 1 97.62 177 LEU B C 1
ATOM 3286 O O . LEU B 1 177 ? 13.922 8.102 2.789 1 97.62 177 LEU B O 1
ATOM 3290 N N . LEU B 1 178 ? 14.977 10.031 2.207 1 97.94 178 LEU B N 1
ATOM 3291 C CA . LEU B 1 178 ? 15.773 9.359 1.186 1 97.94 178 LEU B CA 1
ATOM 3292 C C . LEU B 1 178 ? 16.594 8.227 1.794 1 97.94 178 LEU B C 1
ATOM 3294 O O . LEU B 1 178 ? 16.594 7.109 1.269 1 97.94 178 LEU B O 1
ATOM 3298 N N . ARG B 1 179 ? 17.156 8.5 2.932 1 96.81 179 ARG B N 1
ATOM 3299 C CA . ARG B 1 179 ? 17.969 7.5 3.617 1 96.81 179 ARG B CA 1
ATOM 3300 C C . ARG B 1 179 ? 17.109 6.355 4.141 1 96.81 179 ARG B C 1
ATOM 3302 O O . ARG B 1 179 ? 17.453 5.184 3.957 1 96.81 179 ARG B O 1
ATOM 3309 N N . ILE B 1 180 ? 16.016 6.676 4.75 1 96.56 180 ILE B N 1
ATOM 3310 C CA . ILE B 1 180 ? 15.133 5.684 5.34 1 96.56 180 ILE B CA 1
ATOM 3311 C C . ILE B 1 180 ? 14.602 4.754 4.25 1 96.56 180 ILE B C 1
ATOM 3313 O O . ILE B 1 180 ? 14.555 3.535 4.43 1 96.56 180 ILE B O 1
ATOM 3317 N N . ILE B 1 181 ? 14.227 5.328 3.123 1 96.81 181 ILE B N 1
ATOM 3318 C CA . ILE B 1 181 ? 13.664 4.555 2.02 1 96.81 181 ILE B CA 1
ATOM 3319 C C . ILE B 1 181 ? 14.711 3.574 1.494 1 96.81 181 ILE B C 1
ATOM 3321 O O . ILE B 1 181 ? 14.469 2.365 1.459 1 96.81 181 ILE B O 1
ATOM 3325 N N . PHE B 1 182 ? 15.867 4.102 1.194 1 96.12 182 PHE B N 1
ATOM 3326 C CA . PHE B 1 182 ? 16.875 3.26 0.551 1 96.12 182 PHE B CA 1
ATOM 3327 C C . PHE B 1 182 ? 17.422 2.227 1.527 1 96.12 182 PHE B C 1
ATOM 3329 O O . PHE B 1 182 ? 17.516 1.044 1.193 1 96.12 182 PHE B O 1
ATOM 3336 N N . GLU B 1 183 ? 17.688 2.645 2.734 1 93.69 183 GLU B N 1
ATOM 3337 C CA . GLU B 1 183 ? 18.281 1.75 3.725 1 93.69 183 GLU B CA 1
ATOM 3338 C C . GLU B 1 183 ? 17.266 0.722 4.215 1 93.69 183 GLU B C 1
ATOM 3340 O O . GLU B 1 183 ? 17.641 -0.339 4.719 1 93.69 183 GLU B O 1
ATOM 3345 N N . GLY B 1 184 ? 16 1.099 4.066 1 92.06 184 GLY B N 1
ATOM 3346 C CA . GLY B 1 184 ? 14.953 0.178 4.48 1 92.06 184 GLY B CA 1
ATOM 3347 C C . GLY B 1 184 ? 14.664 -0.9 3.453 1 92.06 184 GLY B C 1
ATOM 3348 O O . GLY B 1 184 ? 13.992 -1.889 3.756 1 92.06 184 GLY B O 1
ATOM 3349 N N . MET B 1 185 ? 15.219 -0.752 2.287 1 93 185 MET B N 1
ATOM 3350 C CA . MET B 1 185 ? 15.023 -1.714 1.206 1 93 185 MET B CA 1
ATOM 3351 C C . MET B 1 185 ? 15.82 -2.986 1.46 1 93 185 MET B C 1
ATOM 3353 O O . MET B 1 185 ? 16.922 -2.936 2.023 1 93 185 MET B O 1
ATOM 3357 N N . SER B 1 186 ? 15.211 -4.105 1.041 1 89.19 186 SER B N 1
ATOM 3358 C CA . SER B 1 186 ? 15.984 -5.34 0.964 1 89.19 186 SER B CA 1
ATOM 3359 C C . SER B 1 186 ? 17.094 -5.238 -0.083 1 89.19 186 SER B C 1
ATOM 3361 O O . SER B 1 186 ? 17.094 -4.301 -0.887 1 89.19 186 SER B O 1
ATOM 3363 N N . THR B 1 187 ? 18 -6.195 -0.047 1 86.31 187 THR B N 1
ATOM 3364 C CA . THR B 1 187 ? 19.078 -6.199 -1.038 1 86.31 187 THR B CA 1
ATOM 3365 C C . THR B 1 187 ? 18.5 -6.242 -2.453 1 86.31 187 THR B C 1
ATOM 3367 O O . THR B 1 187 ? 18.953 -5.512 -3.336 1 86.31 187 THR B O 1
ATOM 3370 N N . GLN B 1 188 ? 17.516 -7.031 -2.578 1 86.44 188 GLN B N 1
ATOM 3371 C CA . GLN B 1 188 ? 16.891 -7.172 -3.881 1 86.44 188 GLN B CA 1
ATOM 3372 C C . GLN B 1 188 ? 16.203 -5.867 -4.305 1 86.44 188 GLN B C 1
ATOM 3374 O O . GLN B 1 188 ? 16.297 -5.465 -5.465 1 86.44 188 GLN B O 1
ATOM 3379 N N . GLU B 1 189 ? 15.547 -5.242 -3.385 1 91.31 189 GLU B N 1
ATOM 3380 C CA . GLU B 1 189 ? 14.906 -3.963 -3.678 1 91.31 189 GLU B CA 1
ATOM 3381 C C . GLU B 1 189 ? 15.93 -2.9 -4.047 1 91.31 189 GLU B C 1
ATOM 3383 O O . GLU B 1 189 ? 15.695 -2.074 -4.93 1 91.31 189 GLU B O 1
ATOM 3388 N N . GLN B 1 190 ? 17 -2.957 -3.34 1 92.94 190 GLN B N 1
ATOM 3389 C CA . GLN B 1 190 ? 18.047 -1.978 -3.627 1 92.94 190 GLN B CA 1
ATOM 3390 C C . GLN B 1 190 ? 18.594 -2.15 -5.043 1 92.94 190 GLN B C 1
ATOM 3392 O O . GLN B 1 190 ? 18.875 -1.165 -5.73 1 92.94 190 GLN B O 1
ATOM 3397 N N . GLU B 1 191 ? 18.672 -3.41 -5.469 1 90.5 191 GLU B N 1
ATOM 3398 C CA . GLU B 1 191 ? 19.141 -3.695 -6.824 1 90.5 191 GLU B CA 1
ATOM 3399 C C . GLU B 1 191 ? 18.172 -3.15 -7.867 1 90.5 191 GLU B C 1
ATOM 3401 O O . GLU B 1 191 ? 18.562 -2.869 -9 1 90.5 191 GLU B O 1
ATOM 3406 N N . ASN B 1 192 ? 16.953 -2.949 -7.449 1 91.94 192 ASN B N 1
ATOM 3407 C CA . ASN B 1 192 ? 15.922 -2.486 -8.359 1 91.94 192 ASN B CA 1
ATOM 3408 C C . ASN B 1 192 ? 15.383 -1.117 -7.957 1 91.94 192 ASN B C 1
ATOM 3410 O O . ASN B 1 192 ? 14.297 -0.72 -8.375 1 91.94 192 ASN B O 1
ATOM 3414 N N . SER B 1 193 ? 16.156 -0.406 -7.176 1 94.75 193 SER B N 1
ATOM 3415 C CA . SER B 1 193 ? 15.672 0.802 -6.516 1 94.75 193 SER B CA 1
ATOM 3416 C C . SER B 1 193 ? 15.391 1.908 -7.527 1 94.75 193 SER B C 1
ATOM 3418 O O . SER B 1 193 ? 14.617 2.828 -7.25 1 94.75 193 SER B O 1
ATOM 3420 N N . THR B 1 194 ? 15.953 1.82 -8.75 1 95 194 THR B N 1
ATOM 3421 C CA . THR B 1 194 ? 15.727 2.84 -9.773 1 95 194 THR B CA 1
ATOM 3422 C C . THR B 1 194 ? 14.273 2.832 -10.227 1 95 194 THR B C 1
ATOM 3424 O O . THR B 1 194 ? 13.797 3.803 -10.82 1 95 194 THR B O 1
ATOM 3427 N N . TYR B 1 195 ? 13.523 1.781 -9.922 1 93.94 195 TYR B N 1
ATOM 3428 C CA . TYR B 1 195 ? 12.117 1.688 -10.297 1 93.94 195 TYR B CA 1
ATOM 3429 C C . TYR B 1 195 ? 11.227 2.365 -9.258 1 93.94 195 TYR B C 1
ATOM 3431 O O . TYR B 1 195 ? 10.016 2.49 -9.453 1 93.94 195 TYR B O 1
ATOM 3439 N N . TRP B 1 196 ? 11.844 2.832 -8.195 1 96.19 196 TRP B N 1
ATOM 3440 C CA . TRP B 1 196 ? 11.07 3.439 -7.117 1 96.19 196 TRP B CA 1
ATOM 3441 C C . TRP B 1 196 ? 10.422 4.742 -7.574 1 96.19 196 TRP B C 1
ATOM 3443 O O . TRP B 1 196 ? 9.32 5.082 -7.141 1 96.19 196 TRP B O 1
ATOM 3453 N N . ARG B 1 197 ? 11.102 5.473 -8.461 1 96.62 197 ARG B N 1
ATOM 3454 C CA . ARG B 1 197 ? 10.531 6.695 -9.023 1 96.62 197 ARG B CA 1
ATOM 3455 C C . ARG B 1 197 ? 9.172 6.43 -9.656 1 96.62 197 ARG B C 1
ATOM 3457 O O . ARG B 1 197 ? 8.188 7.098 -9.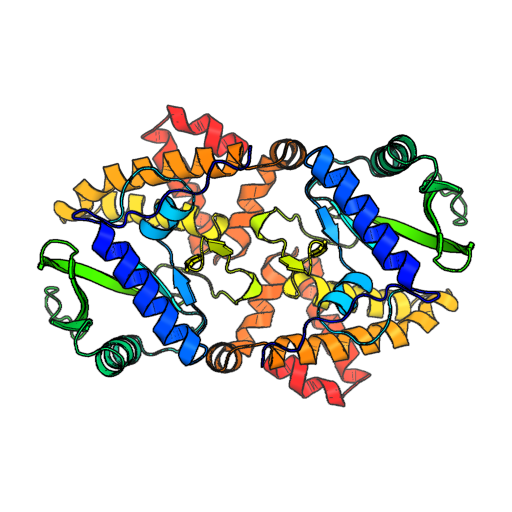328 1 96.62 197 ARG B O 1
ATOM 3464 N N . ARG B 1 198 ? 9.133 5.48 -10.492 1 93.25 198 ARG B N 1
ATOM 3465 C CA . ARG B 1 198 ? 7.883 5.152 -11.164 1 93.25 198 ARG B CA 1
ATOM 3466 C C . ARG B 1 198 ? 6.84 4.648 -10.172 1 93.25 198 ARG B C 1
ATOM 3468 O O . ARG B 1 198 ? 5.676 5.051 -10.227 1 93.25 198 ARG B O 1
ATOM 3475 N N . PHE B 1 199 ? 7.309 3.807 -9.297 1 93.56 199 PHE B N 1
ATOM 3476 C CA . PHE B 1 199 ? 6.449 3.24 -8.258 1 93.56 199 PHE B CA 1
ATOM 3477 C C . PHE B 1 199 ? 5.805 4.344 -7.43 1 93.56 199 PHE B C 1
ATOM 3479 O O . PHE B 1 199 ? 4.605 4.297 -7.148 1 93.56 199 PHE B O 1
ATOM 3486 N N . SER B 1 200 ? 6.559 5.348 -7.066 1 95.38 200 SER B N 1
ATOM 3487 C CA . SER B 1 200 ? 6.102 6.434 -6.203 1 95.38 200 SER B CA 1
ATOM 3488 C C . SER B 1 200 ? 5.191 7.395 -6.961 1 95.38 200 SER B C 1
ATOM 3490 O O . SER B 1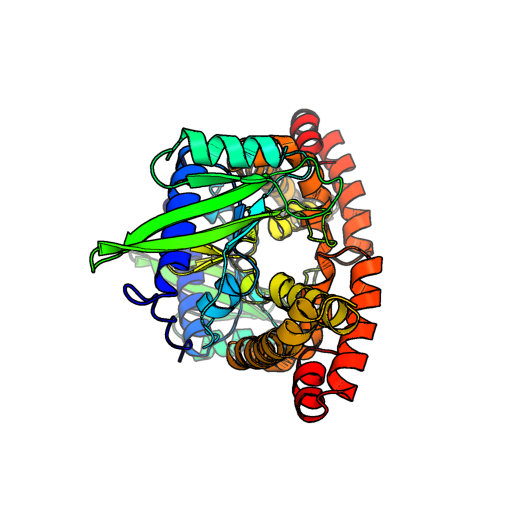 200 ? 4.16 7.824 -6.438 1 95.38 200 SER B O 1
ATOM 3492 N N . LEU B 1 201 ? 5.453 7.676 -8.188 1 94.69 201 LEU B N 1
ATOM 3493 C CA . LEU B 1 201 ? 4.797 8.758 -8.914 1 94.69 201 LEU B CA 1
ATOM 3494 C C . LEU B 1 201 ? 3.512 8.273 -9.57 1 94.69 201 LEU B C 1
ATOM 3496 O O . LEU B 1 201 ? 2.664 9.086 -9.961 1 94.69 201 LEU B O 1
ATOM 3500 N N . GLU B 1 202 ? 3.359 6.973 -9.641 1 89.5 202 GLU B N 1
ATOM 3501 C CA . GLU B 1 202 ? 2.242 6.418 -10.398 1 89.5 202 GLU B CA 1
ATOM 3502 C C . GLU B 1 202 ? 0.906 6.789 -9.766 1 89.5 202 GLU B C 1
ATOM 3504 O O . GLU B 1 202 ? -0.118 6.855 -10.445 1 89.5 202 GLU B O 1
ATOM 3509 N N . ARG B 1 203 ? 0.955 7.156 -8.508 1 89.44 203 ARG B N 1
ATOM 3510 C CA . ARG B 1 203 ? -0.295 7.445 -7.816 1 89.44 203 ARG B CA 1
ATOM 3511 C C . ARG B 1 203 ? -0.712 8.898 -8.016 1 89.44 203 ARG B C 1
ATOM 3513 O O . ARG B 1 203 ? -1.854 9.266 -7.73 1 89.44 203 ARG B O 1
ATOM 3520 N N . PHE B 1 204 ? 0.187 9.688 -8.477 1 94.19 204 PHE B N 1
ATOM 3521 C CA . PHE B 1 204 ? -0.071 11.117 -8.625 1 94.19 204 PHE B CA 1
ATOM 3522 C C . PHE B 1 204 ? -0.505 11.445 -10.047 1 94.19 204 PHE B C 1
ATOM 3524 O O . PHE B 1 204 ? -0.314 10.641 -10.961 1 94.19 204 PHE B O 1
ATOM 3531 N N . ASP B 1 205 ? -1.139 12.531 -10.164 1 92.62 205 ASP B N 1
ATOM 3532 C CA . ASP B 1 205 ? -1.54 12.977 -11.5 1 92.62 205 ASP B CA 1
ATOM 3533 C C . ASP B 1 205 ? -0.33 13.422 -12.312 1 92.62 205 ASP B C 1
ATOM 3535 O O . ASP B 1 205 ? 0.778 13.531 -11.789 1 92.62 205 ASP B O 1
ATOM 3539 N N . GLU B 1 206 ? -0.492 13.656 -13.547 1 92.5 206 GLU B N 1
ATOM 3540 C CA . GLU B 1 206 ? 0.59 13.93 -14.492 1 92.5 206 GLU B CA 1
ATOM 3541 C C . GLU B 1 206 ? 1.304 15.234 -14.148 1 92.5 206 GLU B C 1
ATOM 3543 O O . GLU B 1 206 ? 2.529 15.328 -14.25 1 92.5 206 GLU B O 1
ATOM 3548 N N . GLU B 1 207 ? 0.55 16.266 -13.805 1 95.38 207 GLU B N 1
ATOM 3549 C CA . GLU B 1 207 ? 1.142 17.547 -13.453 1 95.38 207 GLU B CA 1
ATOM 3550 C C . GLU B 1 207 ? 2.098 17.406 -12.266 1 95.38 207 GLU B C 1
ATOM 3552 O O . GLU B 1 207 ? 3.227 17.906 -12.312 1 95.38 207 GLU B O 1
ATOM 3557 N N . PHE B 1 208 ? 1.628 16.719 -11.312 1 97.19 208 PHE B N 1
ATOM 3558 C CA . PHE B 1 208 ? 2.445 16.531 -10.125 1 97.19 208 PHE B CA 1
ATOM 3559 C C . PHE B 1 208 ? 3.699 15.727 -10.453 1 97.19 208 PHE B C 1
ATOM 3561 O O . PHE B 1 208 ? 4.777 16.016 -9.922 1 97.19 208 PHE B O 1
ATOM 3568 N N . ARG B 1 209 ? 3.611 14.719 -11.281 1 96.19 209 ARG B N 1
ATOM 3569 C CA . ARG B 1 209 ? 4.746 13.891 -11.68 1 96.19 209 ARG B CA 1
ATOM 3570 C C . ARG B 1 209 ? 5.82 14.727 -12.367 1 96.19 209 ARG B C 1
ATOM 3572 O O . ARG B 1 209 ? 7 14.648 -12.016 1 96.19 209 ARG B O 1
ATOM 3579 N N . THR B 1 210 ? 5.34 15.531 -13.273 1 96.75 210 THR B N 1
ATOM 3580 C CA . THR B 1 210 ? 6.25 16.391 -14.031 1 96.75 210 THR B CA 1
ATOM 3581 C C . THR B 1 210 ? 6.938 17.391 -13.109 1 96.75 210 THR B C 1
ATOM 3583 O O . THR B 1 210 ? 8.156 17.578 -13.18 1 96.75 210 THR B O 1
ATOM 3586 N N . GLU B 1 211 ? 6.148 17.969 -12.25 1 97.38 211 GLU B N 1
ATOM 3587 C CA . GLU B 1 211 ? 6.691 18.969 -11.336 1 97.38 211 GLU B CA 1
ATOM 3588 C C . GLU B 1 211 ? 7.652 18.328 -10.336 1 97.38 211 GLU B C 1
ATOM 3590 O O . GLU B 1 211 ? 8.625 18.969 -9.922 1 97.38 211 GLU B O 1
ATOM 3595 N N . THR B 1 212 ? 7.371 17.094 -9.977 1 98.06 212 THR B N 1
ATOM 3596 C CA . THR B 1 212 ? 8.242 16.406 -9.031 1 98.06 212 THR B CA 1
ATOM 3597 C C . THR B 1 212 ? 9.641 16.219 -9.625 1 98.06 212 THR B C 1
ATOM 3599 O O . THR B 1 212 ? 10.641 16.391 -8.93 1 98.06 212 THR B O 1
ATOM 3602 N N . GLU B 1 213 ? 9.711 15.938 -10.875 1 97.12 213 GLU B N 1
ATOM 3603 C CA . GLU B 1 213 ? 11.008 15.812 -11.539 1 97.12 213 GLU B CA 1
ATOM 3604 C C . GLU B 1 213 ? 11.781 17.125 -11.484 1 97.12 213 GLU B C 1
ATOM 3606 O O . GLU B 1 213 ? 12.992 17.125 -11.219 1 97.12 213 GLU B O 1
ATOM 3611 N N . ARG B 1 214 ? 11.07 18.141 -11.695 1 97.19 214 ARG B N 1
ATOM 3612 C CA . ARG B 1 214 ? 11.695 19.453 -11.625 1 97.19 214 ARG B CA 1
ATOM 3613 C C . ARG B 1 214 ? 12.148 19.766 -10.203 1 97.19 214 ARG B C 1
ATOM 3615 O O . ARG B 1 214 ? 13.242 20.297 -9.992 1 97.19 214 ARG B O 1
ATOM 3622 N N . ARG B 1 215 ? 11.375 19.422 -9.25 1 97.56 215 ARG B N 1
ATOM 3623 C CA . ARG B 1 215 ? 11.695 19.672 -7.852 1 97.56 215 ARG B CA 1
ATOM 3624 C C . ARG B 1 215 ? 12.93 18.891 -7.418 1 97.56 215 ARG B C 1
ATOM 3626 O O . ARG B 1 215 ? 13.75 19.391 -6.641 1 97.56 215 ARG B O 1
ATOM 3633 N N . VAL B 1 216 ? 13.023 17.672 -7.895 1 98.44 216 VAL B N 1
ATOM 3634 C CA . VAL B 1 216 ? 14.188 16.859 -7.555 1 98.44 216 VAL B CA 1
ATOM 3635 C C . VAL B 1 216 ? 15.453 17.516 -8.102 1 98.44 216 VAL B C 1
ATOM 3637 O O . VAL B 1 216 ? 16.469 17.609 -7.395 1 98.44 216 VAL B O 1
ATOM 3640 N N . ARG B 1 217 ? 1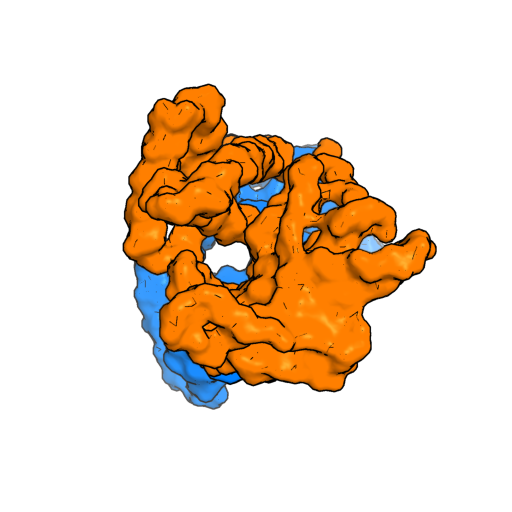5.344 17.984 -9.32 1 97.88 217 ARG B N 1
ATOM 3641 C CA . ARG B 1 217 ? 16.484 18.672 -9.906 1 97.88 217 ARG B CA 1
ATOM 3642 C C . ARG B 1 217 ? 16.875 19.906 -9.094 1 97.88 217 ARG B C 1
ATOM 3644 O O . ARG B 1 217 ? 18.047 20.141 -8.82 1 97.88 217 ARG B O 1
ATOM 3651 N N . MET B 1 218 ? 15.914 20.688 -8.75 1 97.06 218 MET B N 1
ATOM 3652 C CA . MET B 1 218 ? 16.156 21.891 -7.949 1 97.06 218 MET B CA 1
ATOM 3653 C C . MET B 1 218 ? 16.75 21.516 -6.594 1 97.06 218 MET B C 1
ATOM 3655 O O . MET B 1 218 ? 17.688 22.172 -6.125 1 97.06 218 MET B O 1
ATOM 3659 N N . PHE B 1 219 ? 16.25 20.516 -5.98 1 97.62 219 PHE B N 1
ATOM 3660 C CA . PHE B 1 219 ? 16.734 20.078 -4.68 1 97.62 219 PHE B CA 1
ATOM 3661 C C . PHE B 1 219 ? 18.188 19.656 -4.766 1 97.62 219 PHE B C 1
ATOM 3663 O O . PHE B 1 219 ? 19 20.016 -3.91 1 97.62 219 PHE B O 1
ATOM 3670 N N . CYS B 1 220 ? 18.5 18.906 -5.809 1 97.81 220 CYS B N 1
ATOM 3671 C CA . CYS B 1 220 ? 19.859 18.422 -5.992 1 97.81 220 CYS B CA 1
ATOM 3672 C C . CYS B 1 220 ? 20.828 19.562 -6.293 1 97.81 220 CYS B C 1
ATOM 3674 O O . CYS B 1 220 ? 22.016 19.469 -6.004 1 97.81 220 CYS B O 1
ATOM 3676 N N . SER B 1 221 ? 20.281 20.547 -6.965 1 97.12 221 SER B N 1
ATOM 3677 C CA . SER B 1 221 ? 21.125 21.719 -7.191 1 97.12 221 SER B CA 1
ATOM 3678 C C . SER B 1 221 ? 21.469 22.422 -5.879 1 97.12 221 SER B C 1
ATOM 3680 O O . SER B 1 221 ? 22.594 22.875 -5.691 1 97.12 221 SER B O 1
ATOM 3682 N N . LYS B 1 222 ? 20.547 22.484 -4.973 1 95.19 222 LYS B N 1
ATOM 3683 C CA . LYS B 1 222 ? 20.734 23.141 -3.684 1 95.19 222 LYS B CA 1
ATOM 3684 C C . LYS B 1 222 ? 21.484 22.234 -2.709 1 95.19 222 LYS B C 1
ATOM 3686 O O . LYS B 1 222 ? 22.234 22.719 -1.86 1 95.19 222 LYS B O 1
ATOM 3691 N N . PHE B 1 223 ? 21.203 20.969 -2.834 1 96.38 223 PHE B N 1
ATOM 3692 C CA . PHE B 1 223 ? 21.828 19.969 -1.968 1 96.38 223 PHE B CA 1
ATOM 3693 C C . PHE B 1 223 ? 22.531 18.891 -2.793 1 96.38 223 PHE B C 1
ATOM 3695 O O . PHE B 1 223 ? 22.078 17.75 -2.814 1 96.38 223 PHE B O 1
ATOM 3702 N N . PRO B 1 224 ? 23.656 19.172 -3.367 1 97.38 224 PRO B N 1
ATOM 3703 C CA . PRO B 1 224 ? 24.328 18.266 -4.312 1 97.38 224 PRO B CA 1
ATOM 3704 C C . PRO B 1 224 ? 24.719 16.938 -3.684 1 97.38 224 PRO B C 1
ATOM 3706 O O . PRO B 1 224 ? 24.828 15.93 -4.383 1 97.38 224 PRO B O 1
ATOM 3709 N N . GLU B 1 225 ? 24.891 16.922 -2.363 1 96.69 225 GLU B N 1
ATOM 3710 C CA . GLU B 1 225 ? 25.297 15.703 -1.674 1 96.69 225 GLU B CA 1
ATOM 3711 C C . GLU B 1 225 ? 24.172 14.664 -1.718 1 96.69 225 GLU B C 1
ATOM 3713 O O . GLU B 1 225 ? 24.422 13.477 -1.464 1 96.69 225 GLU B O 1
ATOM 3718 N N . GLN B 1 226 ? 22.984 15.094 -2.055 1 97.12 226 GLN B N 1
ATOM 3719 C CA . GLN B 1 226 ? 21.844 14.188 -2.086 1 97.12 226 GLN B CA 1
ATOM 3720 C C . GLN B 1 226 ? 21.625 13.625 -3.488 1 97.12 226 GLN B C 1
ATOM 3722 O O . GLN B 1 226 ? 20.781 12.758 -3.689 1 97.12 226 GLN B O 1
ATOM 3727 N N . ARG B 1 227 ? 22.391 14.031 -4.457 1 97.62 227 ARG B N 1
ATOM 3728 C CA . ARG B 1 227 ? 22.234 13.625 -5.848 1 97.62 227 ARG B CA 1
ATOM 3729 C C . ARG B 1 227 ? 22.328 12.109 -5.996 1 97.62 227 ARG B C 1
ATOM 3731 O O . ARG B 1 227 ? 21.531 11.5 -6.707 1 97.62 227 ARG B O 1
ATOM 3738 N N . GLU B 1 228 ? 23.219 11.555 -5.32 1 97.25 228 GLU B N 1
ATOM 3739 C CA . GLU B 1 228 ? 23.438 10.117 -5.449 1 97.25 228 GLU B CA 1
ATOM 3740 C C . GLU B 1 228 ? 22.25 9.32 -4.914 1 97.25 228 GLU B C 1
ATOM 3742 O O . GLU B 1 228 ? 21.859 8.312 -5.5 1 97.25 228 GLU B O 1
ATOM 3747 N N . MET B 1 229 ? 21.703 9.773 -3.846 1 97.19 229 MET B N 1
ATOM 3748 C CA . MET B 1 229 ? 20.562 9.078 -3.256 1 97.19 229 MET B CA 1
ATOM 3749 C C . MET B 1 229 ? 19.344 9.164 -4.172 1 97.19 229 MET B C 1
ATOM 3751 O O . MET B 1 229 ? 18.609 8.18 -4.336 1 97.19 229 MET B O 1
ATOM 3755 N N . TRP B 1 230 ? 19.141 10.32 -4.73 1 98.25 230 TRP B N 1
ATOM 3756 C CA . TRP B 1 230 ? 18.031 10.477 -5.68 1 98.25 230 TRP B CA 1
ATOM 3757 C C . TRP B 1 230 ? 18.25 9.594 -6.906 1 98.25 230 TRP B C 1
ATOM 3759 O O . TRP B 1 230 ? 17.297 8.969 -7.395 1 98.25 230 TRP B O 1
ATOM 3769 N N . LYS B 1 231 ? 19.484 9.516 -7.371 1 97.75 231 LYS B N 1
ATOM 3770 C CA . LYS B 1 231 ? 19.812 8.664 -8.508 1 97.75 231 LYS B CA 1
ATOM 3771 C C . LYS B 1 231 ? 19.531 7.195 -8.195 1 97.75 231 LYS B C 1
ATOM 3773 O O . LYS B 1 231 ? 19.016 6.465 -9.039 1 97.75 231 LYS B O 1
ATOM 3778 N N . LYS B 1 232 ? 19.844 6.801 -7 1 97.12 232 LYS B N 1
ATOM 3779 C CA . LYS B 1 232 ? 19.609 5.43 -6.57 1 97.12 232 LYS B CA 1
ATOM 3780 C C . LYS B 1 232 ? 18.109 5.09 -6.613 1 97.12 232 LYS B C 1
ATOM 3782 O O . LYS B 1 232 ? 17.734 3.938 -6.84 1 97.12 232 LYS B O 1
ATOM 3787 N N . LEU B 1 233 ? 17.297 6.125 -6.461 1 97.44 233 LEU B N 1
ATOM 3788 C CA . LEU B 1 233 ? 15.859 5.883 -6.418 1 97.44 233 LEU B CA 1
ATOM 3789 C C . LEU B 1 233 ? 15.227 6.125 -7.785 1 97.44 233 LEU B C 1
ATOM 3791 O O . LEU B 1 233 ? 14 6.102 -7.918 1 97.44 233 LEU B O 1
ATOM 3795 N N . GLY B 1 234 ? 16.062 6.43 -8.773 1 96.88 234 GLY B N 1
ATOM 3796 C CA . GLY B 1 234 ? 15.594 6.395 -10.148 1 96.88 234 GLY B CA 1
ATOM 3797 C C . GLY B 1 234 ? 15.43 7.773 -10.758 1 96.88 234 GLY B C 1
ATOM 3798 O O . GLY B 1 234 ? 14.891 7.91 -11.859 1 96.88 234 GLY B O 1
ATOM 3799 N N . TRP B 1 235 ? 15.875 8.758 -9.961 1 96.38 235 TRP B N 1
ATOM 3800 C CA . TRP B 1 235 ? 15.797 10.094 -10.523 1 96.38 235 TRP B CA 1
ATOM 3801 C C . TRP B 1 235 ? 17.109 10.477 -11.203 1 96.38 235 TRP B C 1
ATOM 3803 O O . TRP B 1 235 ? 18.188 10.172 -10.68 1 96.38 235 TRP B O 1
#

Nearest PDB structures (foldseek):
  5uvd-assembly1_A  TM=6.807E-01  e=2.490E-08  Paracoccidioides brasiliensis Pb18
  8an4-assembly1_A  TM=6.023E-01  e=5.048E-06  Mycobacterium tuberculosis H37Rv
  8an5-assembly1_A  TM=6.339E-01  e=1.779E-05  Mycobacterium tuberculosis H37Rv
  7m0b-assembly1_A  TM=6.182E-01  e=2.452E-02  Homo sapiens
  7m0c-assembly1_A  TM=5.947E-01  e=4.240E-02  Homo sapiens

Organism: Armillaria gallica (NCBI:txid47427)